Protein AF-A0A0C5VFA4-F1 (afdb_monomer_lite)

Organism: NCBI:txid1445510

Foldseek 3Di:
DDDDYDDDDDDDDDDDDDDDDPPDPPPPPDPPLPQDPQPFQDFPQFDPSALVQLLVLLVVLVVLLVQDDLLVVVCPPPGPNLLQDWDKAWLCCLLPVPPPDAPPKDWDDPVPDDPPPPPPPPPVPDDDDAQAEEEEEFADLSLLCLLASSQERFEKEWDWDQDPNAIMTIIGGDRDIFTFGNSLSCSRNPSRHPHSHDHALLSNQVNHDLVSVNSHDDGPDWFGLNLLLVSLLCQQRVRYHYYYYHDHLDDDDDLSCLQVLDPVRLVSVLRNLLVRLLCVCVSVVHAEYFRLAFDFLVNSVCCNCVRNVDPDDDPVSSLSVLVSVVSNQLSNLVRHAYQHEFHDDDPPPCPQDPVRDRCLVRTHSDQDDHLRYAYEAEDEQQVVPPPQQDDADPLGFFPVVNPPSSDDPVVQPDFHSGAAYEYQQHYPPDPDDASFVSHPFRAISSSNHTDDCNVRVSSNGSSVVQQLLVLQCVVVVHRSSVSVNVSSVVAPDNRGHYYDYCLCVVSGNCCVRHVVVSPCSRVDGD

pLDDT: mean 71.36, std 21.06, range [24.58, 97.19]

Structure (mmCIF, N/CA/C/O backbone):
data_AF-A0A0C5VFA4-F1
#
_entry.id   AF-A0A0C5VFA4-F1
#
loop_
_atom_site.group_PDB
_atom_site.id
_atom_site.type_symbol
_atom_site.label_atom_id
_atom_site.label_alt_id
_atom_site.label_comp_id
_atom_site.label_asym_id
_atom_site.label_entity_id
_atom_site.label_seq_id
_atom_site.pdbx_PDB_ins_code
_atom_site.Cartn_x
_atom_site.Cartn_y
_atom_site.Cartn_z
_atom_site.occupancy
_atom_site.B_iso_or_equiv
_atom_site.auth_seq_id
_atom_site.auth_comp_id
_atom_site.auth_asym_id
_atom_site.auth_atom_id
_atom_site.pdbx_PDB_model_num
ATOM 1 N N . MET A 1 1 ? -51.592 53.051 4.042 1.00 34.09 1 MET A N 1
ATOM 2 C CA . MET A 1 1 ? -52.755 53.756 4.637 1.00 34.09 1 MET A CA 1
ATOM 3 C C . MET A 1 1 ? -53.987 52.899 4.369 1.00 34.09 1 MET A C 1
ATOM 5 O O . MET A 1 1 ? -54.153 52.527 3.220 1.00 34.09 1 MET A O 1
ATOM 9 N N . LYS A 1 2 ? -54.807 52.598 5.393 1.00 37.09 2 LYS A N 1
ATOM 10 C CA . LYS A 1 2 ? -55.855 51.541 5.417 1.00 37.09 2 LYS A CA 1
ATOM 11 C C . LYS A 1 2 ? -55.259 50.108 5.298 1.00 37.09 2 LYS A C 1
ATOM 13 O O . LYS A 1 2 ? -54.318 49.927 4.542 1.00 37.09 2 LYS A O 1
ATOM 18 N N . ARG A 1 3 ? -55.567 49.114 6.153 1.00 35.19 3 ARG A N 1
ATOM 19 C CA . ARG A 1 3 ? -56.847 48.651 6.757 1.00 35.19 3 ARG A CA 1
ATOM 20 C C . ARG A 1 3 ? -57.744 47.991 5.678 1.00 35.19 3 ARG A C 1
ATOM 22 O O . ARG A 1 3 ? -57.817 48.537 4.589 1.00 35.19 3 ARG A O 1
ATOM 29 N N . LEU A 1 4 ? -58.462 46.886 5.914 1.00 34.28 4 LEU A N 1
ATOM 30 C CA . LEU A 1 4 ? -59.018 46.391 7.182 1.00 34.28 4 LEU A CA 1
ATOM 31 C C . LEU A 1 4 ? -59.592 44.946 7.035 1.00 34.28 4 LEU A C 1
ATOM 33 O O . LEU A 1 4 ? -60.154 44.675 5.984 1.00 34.28 4 LEU A O 1
ATOM 37 N N . PHE A 1 5 ? -59.640 44.165 8.136 1.00 35.69 5 PHE A N 1
ATOM 38 C CA . PHE A 1 5 ? -60.761 43.253 8.518 1.00 35.69 5 PHE A CA 1
ATOM 39 C C . PHE A 1 5 ? -61.046 41.964 7.700 1.00 35.69 5 PHE A C 1
ATOM 41 O O . PHE A 1 5 ? -60.718 41.888 6.528 1.00 35.69 5 PHE A O 1
ATOM 48 N N . LEU A 1 6 ? -61.690 40.915 8.248 1.00 32.91 6 LEU A N 1
ATOM 49 C CA . LEU A 1 6 ? -62.105 40.546 9.629 1.00 32.91 6 LEU A CA 1
ATOM 50 C C . LEU A 1 6 ? -62.425 39.032 9.644 1.00 32.91 6 LEU A C 1
ATOM 52 O O . LEU A 1 6 ? -62.709 38.472 8.592 1.00 32.91 6 LEU A O 1
ATOM 56 N N . GLY A 1 7 ? -62.566 38.424 10.828 1.00 29.75 7 GLY A N 1
ATOM 57 C CA . GLY A 1 7 ? -63.695 37.496 11.027 1.00 29.75 7 GLY A CA 1
ATOM 58 C C . GLY A 1 7 ? -63.352 36.040 11.317 1.00 29.75 7 GLY A C 1
ATOM 59 O O . GLY A 1 7 ? -63.624 35.162 10.508 1.00 29.75 7 GLY A O 1
ATOM 60 N N . LEU A 1 8 ? -62.853 35.779 12.524 1.00 31.62 8 LEU A N 1
ATOM 61 C CA . LEU A 1 8 ? -62.872 34.444 13.118 1.00 31.62 8 LEU A CA 1
ATOM 62 C C . LEU A 1 8 ? -64.326 34.055 13.471 1.00 31.62 8 LEU A C 1
ATOM 64 O O . LEU A 1 8 ? -64.981 34.800 14.199 1.00 31.62 8 LEU A O 1
ATOM 68 N N . ALA A 1 9 ? -64.812 32.895 13.018 1.00 31.94 9 ALA A N 1
ATOM 69 C CA . ALA A 1 9 ? -66.045 32.273 13.522 1.00 31.94 9 ALA A CA 1
ATOM 70 C C . ALA A 1 9 ? -66.020 30.742 13.340 1.00 31.94 9 ALA A C 1
ATOM 72 O O . ALA A 1 9 ? -66.364 30.194 12.298 1.00 31.94 9 ALA A O 1
ATOM 73 N N . ILE A 1 10 ? -65.589 30.078 14.410 1.00 35.34 10 ILE A N 1
ATOM 74 C CA . ILE A 1 10 ? -65.643 28.633 14.691 1.00 35.34 10 ILE A CA 1
ATOM 75 C C . ILE A 1 10 ? -67.143 28.201 14.695 1.00 35.34 10 ILE A C 1
ATOM 77 O O . ILE A 1 10 ? -67.993 28.997 15.089 1.00 35.34 10 ILE A O 1
ATOM 81 N N . THR A 1 11 ? -67.598 27.012 14.256 1.00 36.38 11 THR A N 1
ATOM 82 C CA . THR A 1 11 ? -67.457 25.707 14.948 1.00 36.38 11 THR A CA 1
ATOM 83 C C . THR A 1 11 ? -68.052 24.525 14.134 1.00 36.38 11 THR A C 1
ATOM 85 O O . THR A 1 11 ? -69.120 24.678 13.558 1.00 36.38 11 THR A O 1
ATOM 88 N N . LEU A 1 12 ? -67.417 23.340 14.223 1.00 29.50 12 LEU A N 1
ATOM 89 C CA . LEU A 1 12 ? -67.977 21.960 14.207 1.00 29.50 12 LEU A CA 1
ATOM 90 C C . LEU A 1 12 ? -68.977 21.496 13.113 1.00 29.50 12 LEU A C 1
ATOM 92 O O . LEU A 1 12 ? -70.156 21.830 13.159 1.00 29.50 12 LEU A O 1
ATOM 96 N N . LEU A 1 13 ? -68.589 20.453 12.358 1.00 28.17 13 LEU A N 1
ATOM 97 C CA . LEU A 1 13 ? -68.925 19.059 12.727 1.00 28.17 13 LEU A CA 1
ATOM 98 C C . LEU A 1 13 ? -68.046 18.013 12.001 1.00 28.17 13 LEU A C 1
ATOM 100 O O . LEU A 1 13 ? -67.492 18.274 10.940 1.00 28.17 13 LEU A O 1
ATOM 104 N N . LEU A 1 14 ? -67.891 16.845 12.633 1.00 29.98 14 LEU A N 1
ATOM 105 C CA . LEU A 1 14 ? -66.977 15.752 12.262 1.00 29.98 14 LEU A CA 1
ATOM 106 C C . LEU A 1 14 ? -67.539 14.840 11.155 1.00 29.98 14 LEU A C 1
ATOM 108 O O . LEU A 1 14 ? -68.725 14.520 11.222 1.00 29.98 14 LEU A O 1
ATOM 112 N N . HIS A 1 15 ? -66.679 14.307 10.274 1.00 30.98 15 HIS A N 1
ATOM 113 C CA . HIS A 1 15 ? -66.372 12.861 10.106 1.00 30.98 15 HIS A CA 1
ATOM 114 C C . HIS A 1 15 ? -65.589 12.593 8.805 1.00 30.98 15 HIS A C 1
ATOM 116 O O . HIS A 1 15 ? -65.882 13.200 7.781 1.00 30.98 15 HIS A O 1
ATOM 122 N N . GLY A 1 16 ? -64.672 11.617 8.839 1.00 28.59 16 GLY A N 1
ATOM 123 C CA . GLY A 1 16 ? -64.031 11.048 7.644 1.00 28.59 16 GLY A CA 1
ATOM 124 C C . GLY A 1 16 ? -62.512 11.187 7.640 1.00 28.59 16 GLY A C 1
ATOM 125 O O . GLY A 1 16 ? -61.982 12.138 7.078 1.00 28.59 16 GLY A O 1
ATOM 126 N N . CYS A 1 17 ? -61.817 10.229 8.255 1.00 32.09 17 CYS A N 1
ATOM 127 C CA . CYS A 1 17 ? -60.402 10.015 7.971 1.00 32.09 17 CYS A CA 1
ATOM 128 C C . CYS A 1 17 ? -60.275 9.387 6.581 1.00 32.09 17 CYS A C 1
ATOM 130 O O . CYS A 1 17 ? -60.956 8.396 6.325 1.00 32.09 17 CYS A O 1
ATOM 132 N N . ASP A 1 18 ? -59.344 9.871 5.764 1.00 29.36 18 ASP A N 1
ATOM 133 C CA . ASP A 1 18 ? -58.536 8.959 4.959 1.00 29.36 18 ASP A CA 1
ATOM 134 C C . ASP A 1 18 ? -57.129 9.539 4.782 1.00 29.36 18 ASP A C 1
ATOM 136 O O . ASP A 1 18 ? -56.968 10.733 4.522 1.00 29.36 18 ASP A O 1
ATOM 140 N N . ASN A 1 19 ? -56.116 8.702 5.001 1.00 38.19 19 ASN A N 1
ATOM 141 C CA . ASN A 1 19 ? -54.709 9.080 4.898 1.00 38.19 19 ASN A CA 1
ATOM 142 C C . ASN A 1 19 ? -54.173 8.567 3.561 1.00 38.19 19 ASN A C 1
ATOM 144 O O . ASN A 1 19 ? -53.884 7.380 3.433 1.00 38.19 19 ASN A O 1
ATOM 148 N N . SER A 1 20 ? -53.954 9.469 2.610 1.00 34.69 20 SER A N 1
ATOM 149 C CA . SER A 1 20 ? -53.055 9.226 1.482 1.00 34.69 20 SER A CA 1
ATOM 150 C C . SER A 1 20 ? -51.967 10.295 1.494 1.00 34.69 20 SER A C 1
ATOM 152 O O . SER A 1 20 ? -52.167 11.403 0.991 1.00 34.69 20 SER A O 1
ATOM 154 N N . SER A 1 21 ? -50.835 9.977 2.123 1.00 35.94 21 SER A N 1
ATOM 155 C CA . SER A 1 21 ? -49.587 10.697 1.896 1.00 35.94 21 SER A CA 1
ATOM 156 C C . SER A 1 21 ? -49.167 10.448 0.453 1.00 35.94 21 SER A C 1
ATOM 158 O O . SER A 1 21 ? -48.831 9.327 0.079 1.00 35.94 21 SER A O 1
ATOM 160 N N . ASP A 1 22 ? -49.255 11.496 -0.359 1.00 33.38 22 ASP A N 1
ATOM 161 C CA . ASP A 1 22 ? -48.737 11.519 -1.722 1.00 33.38 22 ASP A CA 1
ATOM 162 C C . ASP A 1 22 ? -47.208 11.663 -1.606 1.00 33.38 22 ASP A C 1
ATOM 164 O O . ASP A 1 22 ? -46.661 12.768 -1.658 1.00 33.38 22 ASP A O 1
ATOM 168 N N . ASP A 1 23 ? -46.532 10.546 -1.312 1.00 35.44 23 ASP A N 1
ATOM 169 C CA . ASP A 1 23 ? -45.071 10.459 -1.314 1.00 35.44 23 ASP A CA 1
ATOM 170 C C . ASP A 1 23 ? -44.600 10.631 -2.759 1.00 35.44 23 ASP A C 1
ATOM 172 O O . ASP A 1 23 ? -44.531 9.689 -3.547 1.00 35.44 23 ASP A O 1
ATOM 176 N N . GLY A 1 24 ? -44.325 11.882 -3.127 1.00 31.70 24 GLY A N 1
ATOM 177 C CA . GLY A 1 24 ? -43.708 12.199 -4.402 1.00 31.70 24 GLY A CA 1
ATOM 178 C C . GLY A 1 24 ? -42.311 11.597 -4.441 1.00 31.70 24 GLY A C 1
ATOM 179 O O . GLY A 1 24 ? -41.418 12.119 -3.775 1.00 31.70 24 GLY A O 1
ATOM 180 N N . ASP A 1 25 ? -42.144 10.531 -5.230 1.00 30.84 25 ASP A N 1
ATOM 181 C CA . ASP A 1 25 ? -40.862 9.876 -5.494 1.00 30.84 25 ASP A CA 1
ATOM 182 C C . ASP A 1 25 ? -39.784 10.924 -5.797 1.00 30.84 25 ASP A C 1
ATOM 184 O O . ASP A 1 25 ? -39.708 11.495 -6.894 1.00 30.84 25 ASP A O 1
ATOM 188 N N . VAL A 1 26 ? -38.916 11.171 -4.814 1.00 32.62 26 VAL A N 1
ATOM 189 C CA . VAL A 1 26 ? -37.681 11.913 -5.035 1.00 32.62 26 VAL A CA 1
ATOM 190 C C . VAL A 1 26 ? -36.797 10.991 -5.855 1.00 32.62 26 VAL A C 1
ATOM 192 O O . VAL A 1 26 ? -36.124 10.114 -5.319 1.00 32.62 26 VAL A O 1
ATOM 195 N N . VAL A 1 27 ? -36.815 11.185 -7.174 1.00 28.56 27 VAL A N 1
ATOM 196 C CA . VAL A 1 27 ? -35.882 10.530 -8.090 1.00 28.56 27 VAL A CA 1
ATOM 197 C C . VAL A 1 27 ? -34.482 11.032 -7.751 1.00 28.56 27 VAL A C 1
ATOM 199 O O . VAL A 1 27 ? -34.014 12.042 -8.280 1.00 28.56 27 VAL A O 1
ATOM 202 N N . VAL A 1 28 ? -33.821 10.329 -6.832 1.00 30.23 28 VAL A N 1
ATOM 203 C CA . VAL A 1 28 ? -32.393 10.468 -6.569 1.00 30.23 28 VAL A CA 1
ATOM 204 C C . VAL A 1 28 ? -31.689 9.966 -7.819 1.00 30.23 28 VAL A C 1
ATOM 206 O O . VAL A 1 28 ? -31.475 8.771 -7.999 1.00 30.23 28 VAL A O 1
ATOM 209 N N . ILE A 1 29 ? -31.383 10.896 -8.722 1.00 24.58 29 ILE A N 1
ATOM 210 C CA . ILE A 1 29 ? -30.488 10.632 -9.842 1.00 24.58 29 ILE A CA 1
ATOM 211 C C . ILE A 1 29 ? -29.135 10.293 -9.200 1.00 24.58 29 ILE A C 1
ATOM 213 O O . ILE A 1 29 ? -28.586 11.164 -8.513 1.00 24.58 29 ILE A O 1
ATOM 217 N N . PRO A 1 30 ? -28.610 9.060 -9.347 1.00 31.50 30 PRO A N 1
ATOM 218 C CA . PRO A 1 30 ? -27.276 8.758 -8.852 1.00 31.50 30 PRO A CA 1
ATOM 219 C C . PRO A 1 30 ? -26.282 9.716 -9.523 1.00 31.50 30 PRO A C 1
ATOM 221 O O . PRO A 1 30 ? -26.516 10.125 -10.668 1.00 31.50 30 PRO A O 1
ATOM 224 N N . PRO A 1 31 ? -25.194 10.118 -8.840 1.00 33.38 31 PRO A N 1
ATOM 225 C CA . PRO A 1 31 ? -24.144 10.881 -9.503 1.00 33.38 31 PRO A CA 1
ATOM 226 C C . PRO A 1 31 ? -23.703 10.133 -10.772 1.00 33.38 31 PRO A C 1
ATOM 228 O O . PRO A 1 31 ? -23.747 8.899 -10.779 1.00 33.38 31 PRO A O 1
ATOM 231 N N . PRO A 1 32 ? -23.324 10.847 -11.850 1.00 31.94 32 PRO A N 1
ATOM 232 C CA . PRO A 1 32 ? -22.794 10.193 -13.037 1.00 31.94 32 PRO A CA 1
ATOM 233 C C . PRO A 1 32 ? -21.654 9.260 -12.631 1.00 31.94 32 PRO A C 1
ATOM 235 O O . PRO A 1 32 ? -20.867 9.577 -11.736 1.00 31.94 32 PRO A O 1
ATOM 238 N N . ASP A 1 33 ? -21.617 8.096 -13.272 1.00 37.31 33 ASP A N 1
ATOM 239 C CA . ASP A 1 33 ? -20.619 7.066 -13.016 1.00 37.31 33 ASP A CA 1
ATOM 240 C C . ASP A 1 33 ? -19.283 7.530 -13.623 1.00 37.31 33 ASP A C 1
ATOM 242 O O . ASP A 1 33 ? -18.914 7.179 -14.743 1.00 37.31 33 ASP A O 1
ATOM 246 N N . ASP A 1 34 ? -18.612 8.438 -12.906 1.00 39.94 34 ASP A N 1
ATOM 247 C CA . ASP A 1 34 ? -17.371 9.113 -13.311 1.00 39.94 34 ASP A CA 1
ATOM 248 C C . ASP A 1 34 ? -16.167 8.145 -13.363 1.00 39.94 34 ASP A C 1
ATOM 250 O O . ASP A 1 34 ? -15.067 8.544 -13.748 1.00 39.94 34 ASP A O 1
ATOM 254 N N . ASN A 1 35 ? -16.357 6.876 -12.982 1.00 42.44 35 ASN A N 1
ATOM 255 C CA . ASN A 1 35 ? -15.352 5.823 -13.052 1.00 42.44 35 ASN A CA 1
ATOM 256 C C . ASN A 1 35 ? -15.432 5.105 -14.416 1.00 42.44 35 ASN A C 1
ATOM 258 O O . ASN A 1 35 ? -16.288 4.234 -14.597 1.00 42.44 35 ASN A O 1
ATOM 262 N N . PRO A 1 36 ? -14.535 5.392 -15.386 1.00 40.62 36 PRO A N 1
ATOM 263 C CA . PRO A 1 36 ? -14.429 4.560 -16.576 1.00 40.62 36 PRO A CA 1
ATOM 264 C C . PRO A 1 36 ? -14.090 3.133 -16.142 1.00 40.62 36 PRO A C 1
ATOM 266 O O . PRO A 1 36 ? -13.085 2.896 -15.471 1.00 40.62 36 PRO A O 1
ATOM 269 N N . THR A 1 37 ? -14.932 2.178 -16.531 1.00 38.16 37 THR A N 1
ATOM 270 C CA . THR A 1 37 ? -14.713 0.756 -16.259 1.00 38.16 37 THR A CA 1
ATOM 271 C C . THR A 1 37 ? -13.456 0.319 -17.002 1.00 38.16 37 THR A C 1
ATOM 273 O O . THR A 1 37 ? -13.479 0.093 -18.215 1.00 38.16 37 THR A O 1
ATOM 276 N N . LYS A 1 38 ? -12.330 0.243 -16.282 1.00 47.94 38 LYS A N 1
ATOM 277 C CA . LYS A 1 38 ? -11.095 -0.316 -16.828 1.00 47.94 38 LYS A CA 1
ATOM 278 C C . LYS A 1 38 ? -11.351 -1.782 -17.206 1.00 47.94 38 LYS A C 1
ATOM 280 O O . LYS A 1 38 ? -12.107 -2.463 -16.507 1.00 47.94 38 LYS A O 1
ATO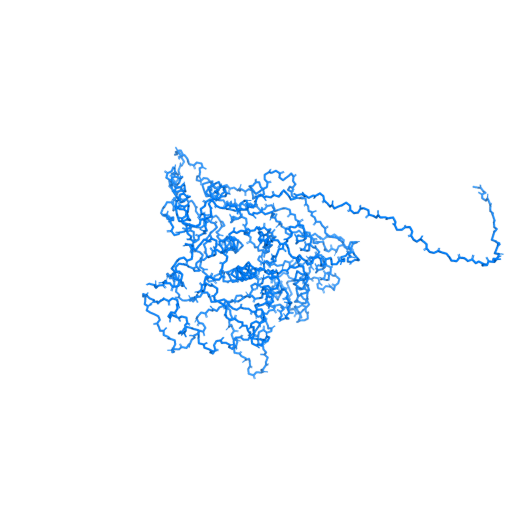M 285 N N . PRO A 1 39 ? -10.773 -2.281 -18.312 1.00 43.78 39 PRO A N 1
ATOM 286 C CA . PRO A 1 39 ? -10.825 -3.706 -18.605 1.00 43.78 39 PRO A CA 1
ATOM 287 C C . PRO A 1 39 ? -10.173 -4.482 -17.456 1.00 43.78 39 PRO A C 1
ATOM 289 O O . PRO A 1 39 ? -9.209 -4.005 -16.856 1.00 43.78 39 PRO A O 1
ATOM 292 N N . ALA A 1 40 ? -10.690 -5.676 -17.161 1.00 54.81 40 ALA A N 1
ATOM 293 C CA . ALA A 1 40 ? -10.071 -6.558 -16.180 1.00 54.81 40 ALA A CA 1
ATOM 294 C C . ALA A 1 40 ? -8.600 -6.809 -16.556 1.00 54.81 40 ALA A C 1
ATOM 296 O O . ALA A 1 40 ? -8.292 -7.055 -17.723 1.00 54.81 40 ALA A O 1
ATOM 297 N N . LEU A 1 41 ? -7.711 -6.725 -15.563 1.00 67.38 41 LEU A N 1
ATOM 298 C CA . LEU A 1 41 ? -6.277 -6.978 -15.714 1.00 67.38 41 LEU A CA 1
ATOM 299 C C . LEU A 1 41 ? -6.045 -8.427 -16.176 1.00 67.38 41 LEU A C 1
ATOM 301 O O . LEU A 1 41 ? -6.118 -9.352 -15.370 1.00 67.38 41 LEU A O 1
ATOM 305 N N . ASP A 1 42 ? -5.763 -8.607 -17.465 1.00 80.00 42 ASP A N 1
ATOM 306 C CA . ASP A 1 42 ? -5.362 -9.882 -18.065 1.00 80.00 42 ASP A CA 1
ATOM 307 C C . ASP A 1 42 ? -3.880 -9.799 -18.447 1.00 80.00 42 ASP A C 1
ATOM 309 O O . ASP A 1 42 ? -3.489 -9.001 -19.302 1.00 80.00 42 ASP A O 1
ATOM 313 N N . TYR A 1 43 ? -3.046 -10.577 -17.759 1.00 88.19 43 TYR A N 1
ATOM 314 C CA . TYR A 1 43 ? -1.595 -10.517 -17.902 1.00 88.19 43 TYR A CA 1
ATOM 315 C C . TYR A 1 43 ? -1.097 -11.472 -18.997 1.00 88.19 43 TYR A C 1
ATOM 317 O O . TYR A 1 43 ? -1.390 -12.670 -18.996 1.00 88.19 43 TYR A O 1
ATOM 325 N N . SER A 1 44 ? -0.261 -10.970 -19.908 1.00 90.56 44 SER A N 1
ATOM 326 C CA . SER A 1 44 ? 0.217 -11.710 -21.088 1.00 90.56 44 SER A CA 1
ATOM 327 C C . SER A 1 44 ? 1.112 -12.919 -20.763 1.00 90.56 44 SER A C 1
ATOM 329 O O . SER A 1 44 ? 1.251 -13.840 -21.582 1.00 90.56 44 SER A O 1
ATOM 331 N N . ASN A 1 45 ? 1.695 -12.938 -19.560 1.00 89.81 45 ASN A N 1
ATOM 332 C CA . ASN A 1 45 ? 2.674 -13.909 -19.073 1.00 89.81 45 ASN A CA 1
ATOM 333 C C . ASN A 1 45 ? 2.137 -14.836 -17.959 1.00 89.81 45 ASN A C 1
ATOM 335 O O . ASN A 1 45 ? 2.843 -15.135 -17.004 1.00 89.81 45 ASN A O 1
ATOM 339 N N . THR A 1 46 ? 0.902 -15.321 -18.065 1.00 84.81 46 THR A N 1
ATOM 340 C CA . THR A 1 46 ? 0.361 -16.349 -17.151 1.00 84.81 46 THR A CA 1
ATOM 341 C C . THR A 1 46 ? 0.927 -17.758 -17.417 1.00 84.81 46 THR A C 1
ATOM 343 O O . THR A 1 46 ? 1.317 -18.090 -18.544 1.00 84.81 46 THR A O 1
ATOM 346 N N . GLY A 1 47 ? 0.968 -18.601 -16.374 1.00 80.31 47 GLY A N 1
ATOM 347 C CA . GLY A 1 47 ? 1.514 -19.971 -16.424 1.00 80.31 47 GLY A CA 1
ATOM 348 C C . GLY A 1 47 ? 2.984 -20.020 -16.864 1.00 80.31 47 GLY A C 1
ATOM 349 O O . GLY A 1 47 ? 3.738 -19.096 -16.577 1.00 80.31 47 GLY A O 1
ATOM 350 N N . ASP A 1 48 ? 3.363 -21.038 -17.647 1.00 82.00 48 ASP A N 1
ATOM 351 C CA . ASP A 1 48 ? 4.719 -21.281 -18.190 1.00 82.00 48 ASP A CA 1
ATOM 352 C C . ASP A 1 48 ? 5.367 -20.076 -18.921 1.00 82.00 48 ASP A C 1
ATOM 354 O O . ASP A 1 48 ? 6.554 -20.089 -19.258 1.00 82.00 48 ASP A O 1
ATOM 358 N N . LYS A 1 49 ? 4.589 -19.033 -19.243 1.00 86.94 49 LYS A N 1
ATOM 359 C CA . LYS A 1 49 ? 5.082 -17.792 -19.859 1.00 86.94 49 LYS A CA 1
ATOM 360 C C . LYS A 1 49 ? 5.633 -16.787 -18.852 1.00 86.94 49 LYS A C 1
ATOM 362 O O . LYS A 1 49 ? 6.245 -15.814 -19.291 1.00 86.94 49 LYS A O 1
ATOM 367 N N . TYR A 1 50 ? 5.432 -16.992 -17.553 1.00 87.69 50 TYR A N 1
ATOM 368 C CA . TYR A 1 50 ? 5.734 -16.020 -16.505 1.00 87.69 50 TYR A CA 1
ATOM 369 C C . TYR A 1 50 ? 7.181 -15.533 -16.526 1.00 87.69 50 TYR A C 1
ATOM 371 O O . TYR A 1 50 ? 7.430 -14.362 -16.837 1.00 87.69 50 TYR A O 1
ATOM 379 N N . LEU A 1 51 ? 8.134 -16.440 -16.289 1.00 86.62 51 LEU A N 1
ATOM 380 C CA . LEU A 1 51 ? 9.563 -16.124 -16.297 1.00 86.62 51 LEU A CA 1
ATOM 381 C C . LEU A 1 51 ? 10.055 -15.595 -17.662 1.00 86.62 51 LEU A C 1
ATOM 383 O O . LEU A 1 51 ? 10.795 -14.607 -17.673 1.00 86.62 51 LEU A O 1
ATOM 387 N N . PRO A 1 52 ? 9.649 -16.160 -18.823 1.00 91.12 52 PRO A N 1
ATOM 388 C CA . PRO A 1 52 ? 9.898 -15.540 -20.126 1.00 91.12 52 PRO A CA 1
ATOM 389 C C . PRO A 1 52 ? 9.393 -14.093 -20.249 1.00 91.12 52 PRO A C 1
ATOM 391 O O . PRO A 1 52 ? 10.109 -13.254 -20.794 1.00 91.12 52 PRO A O 1
ATOM 394 N N . GLY A 1 53 ? 8.198 -13.787 -19.737 1.00 92.44 53 GLY A N 1
ATOM 395 C CA . GLY A 1 53 ? 7.604 -12.448 -19.769 1.00 92.44 53 GLY A CA 1
ATOM 396 C C . GLY A 1 53 ? 8.366 -11.442 -18.909 1.00 92.44 53 GLY A C 1
ATOM 397 O O . GLY A 1 53 ? 8.737 -10.377 -19.403 1.00 92.44 53 GLY A O 1
ATOM 398 N N . VAL A 1 54 ? 8.703 -11.813 -17.668 1.00 90.31 54 VAL A N 1
ATOM 399 C CA . VAL A 1 54 ? 9.566 -11.003 -16.787 1.00 90.31 54 VAL A CA 1
ATOM 400 C C . VAL A 1 54 ? 10.893 -10.692 -17.482 1.00 90.31 54 VAL A C 1
ATOM 402 O O . VAL A 1 54 ? 11.288 -9.530 -17.580 1.00 90.31 54 VAL A O 1
ATOM 405 N N . ARG A 1 55 ? 11.556 -11.714 -18.041 1.00 92.75 55 ARG A N 1
ATOM 406 C CA . ARG A 1 55 ? 12.833 -11.557 -18.757 1.00 92.75 55 ARG A CA 1
ATOM 407 C C . ARG A 1 55 ? 12.724 -10.669 -19.994 1.00 92.75 55 ARG A C 1
ATOM 409 O O . ARG A 1 55 ? 13.665 -9.937 -20.286 1.00 92.75 55 ARG A O 1
ATOM 416 N N . ALA A 1 56 ? 11.596 -10.692 -20.703 1.00 96.44 56 ALA A N 1
ATOM 417 C CA . ALA A 1 56 ? 11.362 -9.823 -21.854 1.00 96.44 56 ALA A CA 1
ATOM 418 C C . ALA A 1 56 ? 11.215 -8.341 -21.460 1.00 96.44 56 ALA A C 1
ATOM 420 O O . ALA A 1 56 ? 11.664 -7.466 -22.202 1.00 96.44 56 ALA A O 1
ATOM 421 N N . VAL A 1 57 ? 10.629 -8.038 -20.297 1.00 95.81 57 VAL A N 1
ATOM 422 C CA . VAL A 1 57 ? 10.556 -6.663 -19.764 1.00 95.81 57 VAL A CA 1
ATOM 423 C C . VAL A 1 57 ? 11.913 -6.217 -19.210 1.00 95.81 57 VAL A C 1
ATOM 425 O O . VAL A 1 57 ? 12.370 -5.115 -19.506 1.00 95.81 57 VAL A O 1
ATOM 428 N N . VAL A 1 58 ? 12.617 -7.097 -18.497 1.00 93.38 58 VAL A N 1
ATOM 429 C CA . VAL A 1 58 ? 13.997 -6.873 -18.026 1.00 93.38 58 VAL A CA 1
ATOM 430 C C . VAL A 1 58 ? 14.950 -6.572 -19.185 1.00 93.38 58 VAL A C 1
ATOM 432 O O . VAL A 1 58 ? 15.735 -5.631 -19.097 1.00 93.38 58 VAL A O 1
ATOM 435 N N . ALA A 1 59 ? 14.844 -7.304 -20.298 1.00 96.00 59 ALA A N 1
ATOM 436 C CA . ALA A 1 59 ? 15.619 -7.036 -21.507 1.00 96.00 59 ALA A CA 1
ATOM 437 C C . ALA A 1 59 ? 15.338 -5.635 -22.079 1.00 96.00 59 ALA A C 1
ATOM 439 O O . ALA A 1 59 ? 16.283 -4.920 -22.387 1.00 96.00 59 ALA A O 1
ATOM 440 N N . GLN A 1 60 ? 14.076 -5.191 -22.128 1.00 96.62 60 GLN A N 1
ATOM 441 C CA . GLN A 1 60 ? 13.731 -3.829 -22.572 1.00 96.62 60 GLN A CA 1
ATOM 442 C C . GLN A 1 60 ? 14.336 -2.744 -21.668 1.00 96.62 60 GLN A C 1
ATOM 444 O O . GLN A 1 60 ? 14.832 -1.735 -22.167 1.00 96.62 60 GLN A O 1
ATOM 449 N N . ILE A 1 61 ? 14.342 -2.955 -20.346 1.00 94.88 61 ILE A N 1
ATOM 450 C CA . ILE A 1 61 ? 15.004 -2.049 -19.394 1.00 94.88 61 ILE A CA 1
ATOM 451 C C . ILE A 1 61 ? 16.520 -2.035 -19.636 1.00 94.88 61 ILE A C 1
ATOM 453 O O . ILE A 1 61 ? 17.135 -0.971 -19.662 1.00 94.88 61 ILE A O 1
ATOM 457 N N . HIS A 1 62 ? 17.132 -3.201 -19.839 1.00 94.81 62 HIS A N 1
ATOM 458 C CA . HIS A 1 62 ? 18.562 -3.337 -20.110 1.00 94.81 62 HIS A CA 1
ATOM 459 C C . HIS A 1 62 ? 18.989 -2.684 -21.430 1.00 94.81 62 HIS A C 1
ATOM 461 O O . HIS A 1 62 ? 19.987 -1.962 -21.430 1.00 94.81 62 HIS A O 1
ATOM 467 N N . ASP A 1 63 ? 18.228 -2.887 -22.507 1.00 95.75 63 ASP A N 1
ATOM 468 C CA . ASP A 1 63 ? 18.445 -2.259 -23.813 1.00 95.75 63 ASP A CA 1
ATOM 469 C C . ASP A 1 63 ? 18.317 -0.732 -23.705 1.00 95.75 63 ASP A C 1
ATOM 471 O O . ASP A 1 63 ? 19.164 -0.000 -24.216 1.00 95.75 63 ASP A O 1
ATOM 475 N N . PHE A 1 64 ? 17.311 -0.235 -22.974 1.00 95.38 64 PHE A N 1
ATOM 476 C CA . PHE A 1 64 ? 17.147 1.194 -22.705 1.00 95.38 64 PHE A CA 1
ATOM 477 C C . PHE A 1 64 ? 18.349 1.778 -21.941 1.00 95.38 64 PHE A C 1
ATOM 479 O O . PHE A 1 64 ? 18.927 2.770 -22.384 1.00 95.38 64 PHE A O 1
ATOM 486 N N . LEU A 1 65 ? 18.790 1.137 -20.852 1.00 92.88 65 LEU A N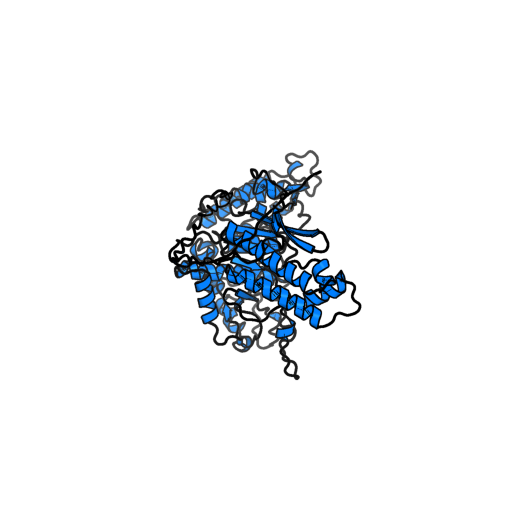 1
ATOM 487 C CA . LEU A 1 65 ? 19.951 1.560 -20.049 1.00 92.88 65 LEU A CA 1
ATOM 488 C C . LEU A 1 65 ? 21.290 1.508 -20.809 1.00 92.88 65 LEU A C 1
ATOM 490 O O . LEU A 1 65 ? 22.242 2.200 -20.429 1.00 92.88 65 LEU A O 1
ATOM 494 N N . ASP A 1 66 ? 21.393 0.702 -21.866 1.00 93.19 66 ASP A N 1
ATOM 495 C CA . ASP A 1 66 ? 22.569 0.668 -22.743 1.00 93.19 66 ASP A CA 1
ATOM 496 C C . ASP A 1 66 ? 22.615 1.846 -23.728 1.00 93.19 66 ASP A C 1
ATOM 498 O O . ASP A 1 66 ? 23.698 2.185 -24.205 1.00 93.19 66 ASP A O 1
ATOM 502 N N . THR A 1 67 ? 21.492 2.536 -23.969 1.00 93.06 67 THR A N 1
ATOM 503 C CA . THR A 1 67 ? 21.472 3.794 -24.744 1.00 93.06 67 THR A CA 1
ATOM 504 C C . THR A 1 67 ? 21.917 5.022 -23.945 1.00 93.06 67 THR A C 1
ATOM 506 O O . THR A 1 67 ? 22.114 6.089 -24.529 1.00 93.06 67 THR A O 1
ATOM 509 N N . LEU A 1 68 ? 22.061 4.899 -22.621 1.00 91.25 68 LEU A N 1
ATOM 510 C CA . LEU A 1 68 ? 22.338 6.025 -21.730 1.00 91.25 68 LEU A CA 1
ATOM 511 C C . LEU A 1 68 ? 23.845 6.234 -21.505 1.00 91.25 68 LEU A C 1
ATOM 513 O O . LEU A 1 68 ? 24.578 5.250 -21.326 1.00 91.25 68 LEU A O 1
ATOM 517 N N . PRO A 1 69 ? 24.312 7.497 -21.430 1.00 91.00 69 PRO A N 1
ATOM 518 C CA . PRO A 1 69 ? 25.631 7.802 -20.887 1.00 91.00 69 PRO A CA 1
ATOM 519 C C . PRO A 1 69 ? 25.673 7.482 -19.382 1.00 91.00 69 PRO A C 1
ATOM 521 O O . PRO A 1 69 ? 24.640 7.266 -18.746 1.00 91.00 69 PRO A O 1
ATOM 524 N N . ASP A 1 70 ? 26.868 7.470 -18.788 1.00 90.00 70 ASP A N 1
ATOM 525 C CA . ASP A 1 70 ? 26.971 7.452 -17.328 1.00 90.00 70 ASP A CA 1
ATOM 526 C C . ASP A 1 70 ? 26.594 8.839 -16.786 1.00 90.00 70 ASP A C 1
ATOM 528 O O . ASP A 1 70 ? 27.297 9.828 -17.015 1.00 90.00 70 ASP A O 1
ATOM 532 N N . CYS A 1 71 ? 25.457 8.931 -16.095 1.00 88.12 71 CYS A N 1
ATOM 533 C CA . CYS A 1 71 ? 24.951 10.201 -15.585 1.00 88.12 71 CYS A CA 1
ATOM 534 C C . CYS A 1 71 ? 25.804 10.755 -14.433 1.00 88.12 71 CYS A C 1
ATOM 536 O O . CYS A 1 71 ? 25.672 11.934 -14.099 1.00 88.12 71 CYS A O 1
ATOM 538 N N . ASN A 1 72 ? 26.687 9.944 -13.840 1.00 84.31 72 ASN A N 1
ATOM 539 C CA . ASN A 1 72 ? 27.604 10.381 -12.788 1.00 84.31 72 ASN A CA 1
ATOM 540 C C . ASN A 1 72 ? 28.811 11.167 -13.347 1.00 84.31 72 ASN A C 1
ATOM 542 O O . ASN A 1 72 ? 29.377 12.000 -12.639 1.00 84.31 72 ASN A O 1
ATOM 546 N N . ASP A 1 73 ? 29.169 10.964 -14.621 1.00 82.50 73 ASP A N 1
ATOM 547 C CA . ASP A 1 73 ? 30.391 11.494 -15.252 1.00 82.50 73 ASP A CA 1
ATOM 548 C C . ASP A 1 73 ? 30.195 12.851 -15.972 1.00 82.50 73 ASP A C 1
ATOM 550 O O . ASP A 1 73 ? 30.985 13.237 -16.836 1.00 82.50 73 ASP A O 1
ATOM 554 N N . ASN A 1 74 ? 29.165 13.620 -15.588 1.00 72.81 74 ASN A N 1
ATOM 555 C CA . ASN A 1 74 ? 28.792 14.917 -16.182 1.00 72.81 74 ASN A CA 1
ATOM 556 C C . ASN A 1 74 ? 28.543 14.827 -17.712 1.00 72.81 74 ASN A C 1
ATOM 558 O O . ASN A 1 74 ? 29.348 15.320 -18.509 1.00 72.81 74 ASN A O 1
ATOM 562 N N . PRO A 1 75 ? 27.410 14.238 -18.146 1.00 75.50 75 PRO A N 1
ATOM 563 C CA . PRO A 1 75 ? 27.155 13.818 -19.533 1.00 75.50 75 PRO A CA 1
ATOM 564 C C . PRO A 1 75 ? 26.895 14.964 -20.536 1.00 75.50 75 PRO A C 1
ATOM 566 O O . PRO A 1 75 ? 26.407 14.728 -21.640 1.00 75.50 75 PRO A O 1
ATOM 569 N N . ALA A 1 76 ? 27.188 16.220 -20.189 1.00 76.00 76 ALA A N 1
ATOM 570 C CA . ALA A 1 76 ? 26.830 17.394 -20.981 1.00 76.00 76 ALA A CA 1
ATOM 571 C C . ALA A 1 76 ? 27.375 17.335 -22.427 1.00 76.00 76 ALA A C 1
ATOM 573 O O . ALA A 1 76 ? 28.580 17.427 -22.667 1.00 76.00 76 ALA A O 1
ATOM 574 N N . GLY A 1 77 ? 26.465 17.236 -23.402 1.00 72.31 77 GLY A N 1
ATOM 575 C CA . GLY A 1 77 ? 26.790 17.142 -24.831 1.00 72.31 77 GLY A CA 1
ATOM 576 C C . GLY A 1 77 ? 26.970 15.717 -25.370 1.00 72.31 77 GLY A C 1
ATOM 577 O O . GLY A 1 77 ? 27.311 15.569 -26.544 1.00 72.31 77 GLY A O 1
ATOM 578 N N . MET A 1 78 ? 26.735 14.684 -24.555 1.00 83.94 78 MET A N 1
ATOM 579 C CA . MET A 1 78 ? 26.602 13.299 -25.019 1.00 83.94 78 MET A CA 1
ATOM 580 C C . MET A 1 78 ? 25.203 13.038 -25.602 1.00 83.94 78 MET A C 1
ATOM 582 O O . MET A 1 78 ? 24.245 13.762 -25.321 1.00 83.94 78 MET A O 1
ATOM 586 N N . GLU A 1 79 ? 25.080 11.991 -26.418 1.00 84.25 79 GLU A N 1
ATOM 587 C CA . GLU A 1 79 ? 23.778 11.472 -26.854 1.00 84.25 79 GLU A CA 1
ATOM 588 C C . GLU A 1 79 ? 22.966 11.007 -25.631 1.00 84.25 79 GLU A C 1
ATOM 590 O O . GLU A 1 79 ? 23.537 10.490 -24.673 1.00 84.25 79 GLU A O 1
ATOM 595 N N . ASN A 1 80 ? 21.648 11.242 -25.638 1.00 86.62 80 ASN A N 1
ATOM 596 C CA . ASN A 1 80 ? 20.718 10.919 -24.544 1.00 86.62 80 ASN A CA 1
ATOM 597 C C . ASN A 1 80 ? 21.048 11.536 -23.166 1.00 86.62 80 ASN A C 1
ATOM 599 O O . ASN A 1 80 ? 20.494 11.113 -22.151 1.00 86.62 80 ASN A O 1
ATOM 603 N N . ALA A 1 81 ? 21.909 12.559 -23.102 1.00 87.06 81 ALA A N 1
ATOM 604 C CA . ALA A 1 81 ? 22.256 13.235 -21.849 1.00 87.06 81 ALA A CA 1
ATOM 605 C C . ALA A 1 81 ? 21.046 13.873 -21.137 1.00 87.06 81 ALA A C 1
ATOM 607 O O . ALA A 1 81 ? 21.038 13.952 -19.913 1.00 87.06 81 ALA A O 1
ATOM 608 N N . ASP A 1 82 ? 20.001 14.262 -21.873 1.00 89.12 82 ASP A N 1
ATOM 609 C CA . ASP A 1 82 ? 18.748 14.785 -21.313 1.00 89.12 82 ASP A CA 1
ATOM 610 C C . ASP A 1 82 ? 17.941 13.725 -20.538 1.00 89.12 82 ASP A C 1
ATOM 612 O O . ASP A 1 82 ? 17.068 14.066 -19.744 1.00 89.12 82 ASP A O 1
ATOM 616 N N . LEU A 1 83 ? 18.224 12.430 -20.734 1.00 91.06 83 LEU A N 1
ATOM 617 C CA . LEU A 1 83 ? 17.614 11.353 -19.948 1.00 91.06 83 LEU A CA 1
ATOM 618 C C . LEU A 1 83 ? 18.218 11.248 -18.534 1.00 91.06 83 LEU A C 1
ATOM 620 O O . LEU A 1 83 ? 17.583 10.689 -17.636 1.00 91.06 83 LEU A O 1
ATOM 624 N N . CYS A 1 84 ? 19.401 11.829 -18.316 1.00 90.00 84 CYS A N 1
ATOM 625 C CA . CYS A 1 84 ? 20.022 11.957 -16.999 1.00 90.00 84 CYS A CA 1
ATOM 626 C C . CYS A 1 84 ? 19.449 13.111 -16.163 1.00 90.00 84 CYS A C 1
ATOM 628 O O . CYS A 1 84 ? 19.642 13.115 -14.946 1.00 90.00 84 CYS A O 1
ATOM 630 N N . ASP A 1 85 ? 18.761 14.076 -16.783 1.00 90.00 85 ASP A N 1
ATOM 631 C CA . ASP A 1 85 ? 18.244 15.251 -16.082 1.00 90.00 85 ASP A CA 1
ATOM 632 C C . ASP A 1 85 ? 17.175 14.858 -15.050 1.00 90.00 85 ASP A C 1
ATOM 634 O O . ASP A 1 85 ? 16.223 14.120 -15.336 1.00 90.00 85 ASP A O 1
ATOM 638 N N . THR A 1 86 ? 17.329 15.382 -13.831 1.00 90.25 86 THR A N 1
ATOM 639 C CA . THR A 1 86 ? 16.338 15.250 -12.759 1.00 90.25 86 THR A CA 1
ATOM 640 C C . THR A 1 86 ? 15.231 16.278 -12.955 1.00 90.25 86 THR A C 1
ATOM 642 O O . THR A 1 86 ? 15.484 17.483 -12.935 1.00 90.25 86 THR A O 1
ATOM 645 N N . GLY A 1 87 ? 14.002 15.793 -13.110 1.00 90.25 87 GLY A N 1
ATOM 646 C CA . GLY A 1 87 ? 12.794 16.599 -13.256 1.00 90.25 87 GLY A CA 1
ATOM 647 C C . GLY A 1 87 ? 11.797 16.348 -12.129 1.00 90.25 87 GLY A C 1
ATOM 648 O O . GLY A 1 87 ? 11.979 15.451 -11.307 1.00 90.25 87 GLY A O 1
ATOM 649 N N . GLU A 1 88 ? 10.735 17.146 -12.118 1.00 92.38 88 GLU A N 1
ATOM 650 C CA . GLU A 1 88 ? 9.567 16.978 -11.257 1.00 92.38 88 GLU A CA 1
ATOM 651 C C . GLU A 1 88 ? 8.381 16.551 -12.134 1.00 92.38 88 GLU A C 1
ATOM 653 O O . GLU A 1 88 ? 8.056 17.235 -13.105 1.00 92.38 88 GLU A O 1
ATOM 658 N N . TYR A 1 89 ? 7.767 15.409 -11.819 1.00 90.44 89 TYR A N 1
ATOM 659 C CA . TYR A 1 89 ? 6.717 14.791 -12.635 1.00 90.44 89 TYR A CA 1
ATOM 660 C C . TYR A 1 89 ? 5.406 14.697 -11.854 1.00 90.44 89 TYR A C 1
ATOM 662 O O . TYR A 1 89 ? 5.386 14.164 -10.745 1.00 90.44 89 TYR A O 1
ATOM 670 N N . SER A 1 90 ? 4.312 15.197 -12.433 1.00 89.88 90 SER A N 1
ATOM 671 C CA . SER A 1 90 ? 2.969 15.145 -11.844 1.00 89.88 90 SER A CA 1
ATOM 672 C C . SER A 1 90 ? 2.391 13.734 -11.919 1.00 89.88 90 SER A C 1
ATOM 674 O O . SER A 1 90 ? 2.207 13.194 -13.008 1.00 89.88 90 SER A O 1
ATOM 676 N N . ILE A 1 91 ? 2.045 13.140 -10.774 1.00 88.44 91 ILE A N 1
ATOM 677 C CA . ILE A 1 91 ? 1.430 11.805 -10.740 1.00 88.44 91 ILE A CA 1
ATOM 678 C C . ILE A 1 91 ? 0.044 11.805 -11.386 1.00 88.44 91 ILE A C 1
ATOM 680 O O . ILE A 1 91 ? -0.305 10.889 -12.131 1.00 88.44 91 ILE A O 1
ATOM 684 N N . GLN A 1 92 ? -0.728 12.864 -11.152 1.00 85.00 92 GLN A N 1
ATOM 685 C CA . GLN A 1 92 ? -2.076 13.016 -11.687 1.00 85.00 92 GLN A CA 1
ATOM 686 C C . GLN A 1 92 ? -2.090 13.026 -13.229 1.00 85.00 92 GLN A C 1
ATOM 688 O O . GLN A 1 92 ? -3.003 12.456 -13.822 1.00 85.00 92 GLN A O 1
ATOM 693 N N . GLU A 1 93 ? -1.066 13.596 -13.877 1.00 84.50 93 GLU A N 1
ATOM 694 C CA . GLU A 1 93 ? -0.931 13.606 -15.346 1.00 84.50 93 GLU A CA 1
ATOM 695 C C . GLU A 1 93 ? -0.629 12.216 -15.930 1.00 84.50 93 GLU A C 1
ATOM 697 O O . GLU A 1 93 ? -1.071 11.911 -17.036 1.00 84.50 93 GLU A O 1
ATOM 702 N N . VAL A 1 94 ? 0.093 11.360 -15.196 1.00 83.69 94 VAL A N 1
ATOM 703 C CA . VAL A 1 94 ? 0.442 9.997 -15.644 1.00 83.69 94 VAL A CA 1
ATOM 704 C C . VAL A 1 94 ? -0.720 9.032 -15.470 1.00 83.69 94 VAL A C 1
ATOM 706 O O . VAL A 1 94 ? -1.022 8.245 -16.366 1.00 83.69 94 VAL A O 1
ATOM 709 N N . LEU A 1 95 ? -1.353 9.068 -14.299 1.00 83.69 95 LEU A N 1
ATOM 710 C CA . LEU A 1 95 ? -2.405 8.122 -13.939 1.00 83.69 95 LEU A CA 1
ATOM 711 C C . LEU A 1 95 ? -3.746 8.474 -14.587 1.00 83.69 95 LEU A C 1
ATOM 713 O O . LEU A 1 95 ? -4.520 7.579 -14.929 1.00 83.69 95 LEU A O 1
ATOM 717 N N . PHE A 1 96 ? -4.024 9.771 -14.746 1.00 82.38 96 PHE A N 1
ATOM 718 C CA . PHE A 1 96 ? -5.332 10.286 -15.144 1.00 82.38 96 PHE A CA 1
ATOM 719 C C . PHE A 1 96 ? -5.203 11.449 -16.156 1.00 82.38 96 PHE A C 1
ATOM 721 O O . PHE A 1 96 ? -5.705 12.544 -15.891 1.00 82.38 96 PHE A O 1
ATOM 728 N N . PRO A 1 97 ? -4.564 11.244 -17.328 1.00 72.56 97 PRO A N 1
ATOM 729 C CA . PRO A 1 97 ? -4.284 12.310 -18.302 1.00 72.56 97 PRO A CA 1
ATOM 730 C C . PRO A 1 97 ? -5.537 13.049 -18.807 1.00 72.56 97 PRO A C 1
ATOM 732 O O . PRO A 1 97 ? -5.460 14.224 -19.158 1.00 72.56 97 PRO A O 1
ATOM 735 N N . ASP A 1 98 ? -6.698 12.386 -18.807 1.00 69.56 98 ASP A N 1
ATOM 736 C CA . ASP A 1 98 ? -7.983 12.959 -19.230 1.00 69.56 98 ASP A CA 1
ATOM 737 C C . ASP A 1 98 ? -8.785 13.618 -18.081 1.00 69.56 98 ASP A C 1
ATOM 739 O O . ASP A 1 98 ? -9.853 14.196 -18.312 1.00 69.56 98 ASP A O 1
ATOM 743 N N . ALA A 1 99 ? -8.308 13.558 -16.831 1.00 63.94 99 ALA A N 1
ATOM 744 C CA . ALA A 1 99 ? -9.027 14.090 -15.673 1.00 63.94 99 ALA A CA 1
ATOM 745 C C . ALA A 1 99 ? -8.950 15.625 -15.604 1.00 63.94 99 ALA A C 1
ATOM 747 O O . ALA A 1 99 ? -8.045 16.207 -15.009 1.00 63.94 99 ALA A O 1
ATOM 748 N N . GLN A 1 100 ? -9.969 16.297 -16.146 1.00 50.84 100 GLN A N 1
ATOM 749 C CA . GLN A 1 100 ? -10.055 17.764 -16.256 1.00 50.84 100 GLN A CA 1
ATOM 750 C C . GLN A 1 100 ? -10.127 18.549 -14.923 1.00 50.84 100 GLN A C 1
ATOM 752 O O . GLN A 1 100 ? -10.347 19.761 -14.948 1.00 50.84 100 GLN A O 1
ATOM 757 N N . LYS A 1 101 ? -9.988 17.904 -13.756 1.00 54.53 101 LYS A N 1
ATOM 758 C CA . LYS A 1 101 ? -10.210 18.518 -12.435 1.00 54.53 101 LYS A CA 1
ATOM 759 C C . LYS A 1 101 ? -9.137 18.168 -11.399 1.00 54.53 101 LYS A C 1
ATOM 761 O O . LYS A 1 101 ? -9.384 17.437 -10.442 1.00 54.53 101 LYS A O 1
ATOM 766 N N . VAL A 1 102 ? -7.961 18.769 -11.543 1.00 57.28 102 VAL A N 1
ATOM 767 C CA . VAL A 1 102 ? -6.980 18.836 -10.448 1.00 57.28 102 VAL A CA 1
ATOM 768 C C . VAL A 1 102 ? -7.436 19.903 -9.442 1.00 57.28 102 VAL A C 1
ATOM 770 O O . VAL A 1 102 ? -7.773 21.016 -9.841 1.00 57.28 102 VAL A O 1
ATOM 773 N N . GLY A 1 103 ? -7.468 19.574 -8.146 1.00 58.38 103 GLY A N 1
ATOM 774 C CA . GLY A 1 103 ? -7.759 20.537 -7.071 1.00 58.38 103 GLY A CA 1
ATOM 775 C C . GLY A 1 103 ? -9.236 20.881 -6.800 1.00 58.38 103 GLY A C 1
ATOM 776 O O . GLY A 1 103 ? -9.500 21.815 -6.046 1.00 58.38 103 GLY A O 1
ATOM 777 N N . GLU A 1 104 ? -10.221 20.158 -7.356 1.00 68.69 104 GLU A N 1
ATOM 778 C CA . GLU A 1 104 ? -11.607 20.267 -6.859 1.00 68.69 104 GLU A CA 1
ATOM 779 C C . GLU A 1 104 ? -11.730 19.525 -5.517 1.00 68.69 104 GLU A C 1
ATOM 781 O O . GLU A 1 104 ? -11.717 18.294 -5.471 1.00 68.69 104 GLU A O 1
ATOM 786 N N . VAL A 1 105 ? -11.842 20.275 -4.416 1.00 72.00 105 VAL A N 1
ATOM 787 C CA . VAL A 1 105 ? -12.003 19.700 -3.072 1.00 72.00 105 VAL A CA 1
ATOM 788 C C . VAL A 1 105 ? -13.447 19.257 -2.843 1.00 72.00 105 VAL A C 1
ATOM 790 O O . VAL A 1 105 ? -14.382 20.056 -2.953 1.00 72.00 105 VAL A O 1
ATOM 793 N N . ARG A 1 106 ? -13.638 17.997 -2.439 1.00 74.88 106 ARG A N 1
ATOM 794 C CA . ARG A 1 106 ? -14.918 17.500 -1.923 1.00 74.88 106 ARG A CA 1
ATOM 795 C C . ARG A 1 106 ? -14.966 17.684 -0.410 1.00 74.88 106 ARG A C 1
ATOM 797 O O . ARG A 1 106 ? -14.268 17.006 0.341 1.00 74.88 106 ARG A O 1
ATOM 804 N N . TRP A 1 107 ? -15.810 18.616 0.024 1.00 73.31 107 TRP A N 1
ATOM 805 C CA . TRP A 1 107 ? -16.020 18.955 1.429 1.00 73.31 107 TRP A CA 1
ATOM 806 C C . TRP A 1 107 ? -17.245 18.265 2.018 1.00 73.31 107 TRP A C 1
ATOM 808 O O . TRP A 1 107 ? -18.313 18.276 1.4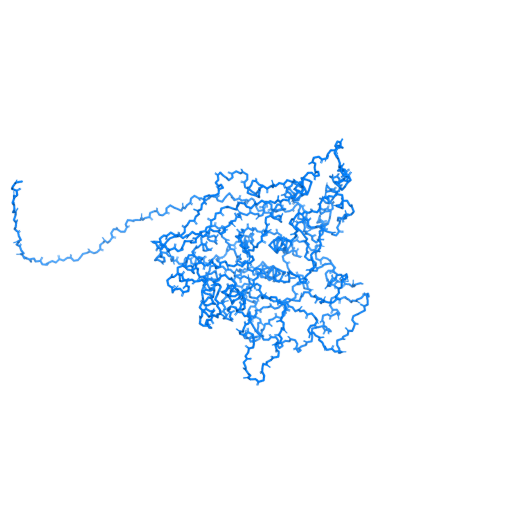04 1.00 73.31 107 TRP A O 1
ATOM 818 N N . TRP A 1 108 ? -17.135 17.822 3.269 1.00 64.44 108 TRP A N 1
ATOM 819 C CA . TRP A 1 108 ? -18.294 17.531 4.111 1.00 64.44 108 TRP A CA 1
ATOM 820 C C . TRP A 1 108 ? -18.563 18.683 5.092 1.00 64.44 108 TRP A C 1
ATOM 822 O O . TRP A 1 108 ? -17.644 19.369 5.544 1.00 64.44 108 TRP A O 1
ATOM 832 N N . SER A 1 109 ? -19.841 18.935 5.390 1.00 50.44 109 SER A N 1
ATOM 833 C CA . SER A 1 109 ? -20.287 19.949 6.354 1.00 50.44 109 SER A CA 1
ATOM 834 C C . SER A 1 109 ? -21.467 19.439 7.187 1.00 50.44 109 SER A C 1
ATOM 836 O O . SER A 1 109 ? -22.254 18.598 6.747 1.00 50.44 109 SER A O 1
ATOM 838 N N . SER A 1 110 ? -21.584 19.940 8.418 1.00 44.00 110 SER A N 1
ATOM 839 C CA . SER A 1 110 ? -22.491 19.429 9.459 1.00 44.00 110 SER A CA 1
ATOM 840 C C . SER A 1 110 ? -23.979 19.506 9.111 1.00 44.00 110 SER A C 1
ATOM 842 O O . SER A 1 110 ? -24.792 18.826 9.731 1.00 44.00 110 SER A O 1
ATOM 844 N N . GLN A 1 111 ? -24.359 20.279 8.090 1.00 42.16 111 GLN A N 1
ATOM 845 C CA . GLN A 1 111 ? -25.743 20.353 7.615 1.00 42.16 111 GLN A CA 1
ATOM 846 C C . GLN A 1 111 ? -26.211 19.091 6.872 1.00 42.16 111 GLN A C 1
ATOM 848 O O . GLN A 1 111 ? -27.410 18.950 6.642 1.00 42.16 111 GLN A O 1
ATOM 853 N N . LYS A 1 112 ? -25.306 18.159 6.535 1.00 39.97 112 LYS A N 1
ATOM 854 C CA . LYS A 1 112 ? -25.637 16.863 5.915 1.00 39.97 112 LYS A CA 1
ATOM 855 C C . LYS A 1 112 ? -25.462 15.670 6.874 1.00 39.97 112 LYS A C 1
ATOM 857 O O . LYS A 1 112 ? -25.156 14.564 6.438 1.00 39.97 112 LYS A O 1
ATOM 862 N N . MET A 1 113 ? -25.619 15.885 8.184 1.00 37.41 113 MET A N 1
ATOM 863 C CA . MET A 1 113 ? -25.425 14.833 9.188 1.00 37.41 113 MET A CA 1
ATOM 864 C C . MET A 1 113 ? -26.553 13.782 9.225 1.00 37.41 113 MET A C 1
ATOM 866 O O . MET A 1 113 ? -27.676 14.052 9.646 1.00 37.41 113 MET A O 1
ATOM 870 N N . VAL A 1 114 ? -26.161 12.547 8.895 1.00 41.09 114 VAL A N 1
ATOM 871 C CA . VAL A 1 114 ? -26.536 11.274 9.555 1.00 41.09 114 VAL A CA 1
ATOM 872 C C . VAL A 1 114 ? -27.985 10.759 9.422 1.00 41.09 114 VAL A C 1
ATOM 874 O O . VAL A 1 114 ? -28.184 9.559 9.578 1.00 41.09 114 VAL A O 1
ATOM 877 N N . ASN A 1 115 ? -28.988 11.559 9.049 1.00 31.55 115 ASN A N 1
ATOM 878 C CA . ASN A 1 115 ? -30.373 11.052 8.969 1.00 31.55 115 ASN A CA 1
ATOM 879 C C . ASN A 1 115 ? -30.682 10.118 7.776 1.00 31.55 115 ASN A C 1
ATOM 881 O O . ASN A 1 115 ? -31.647 9.367 7.870 1.00 31.55 115 ASN A O 1
ATOM 885 N N . ASP A 1 116 ? -29.879 10.127 6.703 1.00 35.19 116 ASP A N 1
ATOM 886 C CA . ASP A 1 116 ? -30.144 9.349 5.472 1.00 35.19 116 ASP A CA 1
ATOM 887 C C . ASP A 1 116 ? -29.115 8.244 5.166 1.00 35.19 116 ASP A C 1
ATOM 889 O O . ASP A 1 116 ? -29.225 7.574 4.140 1.00 35.19 116 ASP A O 1
ATOM 893 N N . VAL A 1 117 ? -28.145 7.971 6.054 1.00 38.75 117 VAL A N 1
ATOM 894 C CA . VAL A 1 117 ? -27.264 6.790 5.906 1.00 38.75 117 VAL A CA 1
ATOM 895 C C . VAL A 1 117 ? -28.009 5.538 6.379 1.00 38.75 117 VAL A C 1
ATOM 897 O O . VAL A 1 117 ? -27.655 4.881 7.359 1.00 38.75 117 VAL A O 1
ATOM 900 N N . THR A 1 118 ? -29.085 5.206 5.666 1.00 35.06 118 THR A N 1
ATOM 901 C CA . THR A 1 118 ? -29.695 3.881 5.739 1.00 35.06 118 THR A CA 1
ATOM 902 C C . THR A 1 118 ? -28.711 2.919 5.091 1.00 35.06 118 THR A C 1
ATOM 904 O O . THR A 1 118 ? -28.639 2.843 3.867 1.00 35.06 118 THR A O 1
ATOM 907 N N . ILE A 1 119 ? -27.926 2.220 5.916 1.00 40.94 119 ILE A N 1
ATOM 908 C CA . ILE A 1 119 ? -26.916 1.253 5.471 1.00 40.94 119 ILE A CA 1
ATOM 909 C C . ILE A 1 119 ? -27.618 0.140 4.686 1.00 40.94 119 ILE A C 1
ATOM 911 O O . ILE A 1 119 ? -28.104 -0.844 5.253 1.00 40.94 119 ILE A O 1
ATOM 915 N N . SER A 1 120 ? -27.673 0.300 3.364 1.00 34.03 120 SER A N 1
ATOM 916 C CA . SER A 1 120 ? -28.166 -0.715 2.446 1.00 34.03 120 SER A CA 1
ATOM 917 C C . SER A 1 120 ? -27.125 -1.823 2.356 1.00 34.03 120 SER A C 1
ATOM 919 O O . SER A 1 120 ? -26.308 -1.874 1.439 1.00 34.03 120 SER A O 1
ATOM 921 N N . ARG A 1 121 ? -27.165 -2.747 3.324 1.00 39.03 121 ARG A N 1
ATOM 922 C CA . ARG A 1 121 ? -26.550 -4.070 3.189 1.00 39.03 121 ARG A CA 1
ATOM 923 C C . ARG A 1 121 ? -27.281 -4.856 2.095 1.00 39.03 121 ARG A C 1
ATOM 925 O O . ARG A 1 121 ? -27.969 -5.837 2.377 1.00 39.03 121 ARG A O 1
ATOM 932 N N . GLN A 1 122 ? -27.067 -4.485 0.835 1.00 36.12 122 GLN A N 1
ATOM 933 C CA . GLN A 1 122 ? -27.004 -5.489 -0.217 1.00 36.12 122 GLN A CA 1
ATOM 934 C C . GLN A 1 122 ? -25.715 -6.276 0.007 1.00 36.12 122 GLN A C 1
ATOM 936 O O . GLN A 1 122 ? -24.655 -5.973 -0.528 1.00 36.12 122 GLN A O 1
ATOM 941 N N . ALA A 1 123 ? -25.820 -7.293 0.863 1.00 37.22 123 ALA A N 1
ATOM 942 C CA . ALA A 1 123 ? -24.862 -8.379 0.849 1.00 37.22 123 ALA A CA 1
ATOM 943 C C . ALA A 1 123 ? -24.869 -8.951 -0.574 1.00 37.22 123 ALA A C 1
ATOM 945 O O . ALA A 1 123 ? -25.903 -9.451 -1.022 1.00 37.22 123 ALA A O 1
ATOM 946 N N . ASN A 1 124 ? -23.738 -8.850 -1.276 1.00 38.44 124 ASN A N 1
ATOM 947 C CA . ASN A 1 124 ? -23.541 -9.429 -2.604 1.00 38.44 124 ASN A CA 1
ATOM 948 C C . ASN A 1 124 ? -23.503 -10.961 -2.504 1.00 38.44 124 ASN A C 1
ATOM 950 O O . ASN A 1 124 ? -22.459 -11.598 -2.629 1.00 38.44 124 ASN A O 1
ATOM 954 N N . SER A 1 125 ? -24.663 -11.567 -2.253 1.00 35.69 125 SER A N 1
ATOM 955 C CA . SER A 1 125 ? -24.855 -13.011 -2.250 1.00 35.69 125 SER A CA 1
ATOM 956 C C . SER A 1 125 ? -24.853 -13.525 -3.693 1.00 35.69 125 SER A C 1
ATOM 958 O O . SER A 1 125 ? -25.917 -13.693 -4.293 1.00 35.69 125 SER A O 1
ATOM 960 N N . GLY A 1 126 ? -23.657 -13.748 -4.244 1.00 37.22 126 GLY A N 1
ATOM 961 C CA . GLY A 1 126 ? -23.455 -14.369 -5.558 1.00 37.22 126 GLY A CA 1
ATOM 962 C C . GLY A 1 126 ? -22.933 -13.454 -6.670 1.00 37.22 126 GLY A C 1
ATOM 963 O O . GLY A 1 126 ? -23.215 -13.726 -7.834 1.00 37.22 126 GLY A O 1
ATOM 964 N N . ALA A 1 127 ? -22.199 -12.384 -6.349 1.00 40.66 127 ALA A N 1
ATOM 965 C CA . ALA A 1 127 ? -21.352 -11.733 -7.352 1.00 40.66 127 ALA A CA 1
ATOM 966 C C . ALA A 1 127 ? -20.087 -12.580 -7.580 1.00 40.66 127 ALA A C 1
ATOM 968 O O . ALA A 1 127 ? -19.493 -13.039 -6.605 1.00 40.66 127 ALA A O 1
ATOM 969 N N . GLU A 1 128 ? -19.661 -12.754 -8.838 1.00 50.22 128 GLU A N 1
ATOM 970 C CA . GLU A 1 128 ? -18.295 -13.210 -9.132 1.00 50.22 128 GLU A CA 1
ATOM 971 C C . GLU A 1 128 ? -17.309 -12.303 -8.381 1.00 50.22 128 GLU A C 1
ATOM 973 O O . GLU A 1 128 ? -17.482 -11.080 -8.377 1.00 50.22 128 GLU A O 1
ATOM 978 N N . LEU A 1 129 ? -16.297 -12.885 -7.726 1.00 61.03 129 LEU A N 1
ATOM 979 C CA . LEU A 1 129 ? -15.271 -12.122 -7.014 1.00 61.03 129 LEU A CA 1
ATOM 980 C C . LEU A 1 129 ? -14.487 -11.262 -8.014 1.00 61.03 129 LEU A C 1
ATOM 982 O O . LEU A 1 129 ? -13.529 -11.718 -8.637 1.00 61.03 129 LEU A O 1
ATOM 986 N N . SER A 1 130 ? -14.905 -10.005 -8.157 1.00 79.69 130 SER A N 1
ATOM 987 C CA . SER A 1 130 ? -14.194 -9.000 -8.937 1.00 79.69 130 SER A CA 1
ATOM 988 C C . SER A 1 130 ? -12.805 -8.748 -8.357 1.00 79.69 130 SER A C 1
ATOM 990 O O . SER A 1 130 ? -12.560 -9.003 -7.171 1.00 79.69 130 SER A O 1
ATOM 992 N N . ASN A 1 131 ? -11.928 -8.174 -9.185 1.00 86.62 131 ASN A N 1
ATOM 993 C CA . ASN A 1 131 ? -10.621 -7.661 -8.781 1.00 86.62 131 ASN A CA 1
ATOM 994 C C . ASN A 1 131 ? -10.708 -6.938 -7.420 1.00 86.62 131 ASN A C 1
ATOM 996 O O . ASN A 1 131 ? -11.557 -6.055 -7.277 1.00 86.62 131 ASN A O 1
ATOM 1000 N N . PRO A 1 132 ? -9.891 -7.320 -6.417 1.00 92.12 132 PRO A N 1
ATOM 1001 C CA . PRO A 1 132 ? -9.979 -6.751 -5.078 1.00 92.12 132 PRO A CA 1
ATOM 1002 C C . PRO A 1 132 ? -9.550 -5.287 -5.083 1.00 92.12 132 PRO A C 1
ATOM 1004 O O . PRO A 1 132 ? -8.448 -4.954 -5.527 1.00 92.12 132 PRO A O 1
ATOM 1007 N N . LYS A 1 133 ? -10.398 -4.412 -4.549 1.00 95.44 133 LYS A N 1
ATOM 1008 C CA . LYS A 1 133 ? -10.148 -2.969 -4.512 1.00 95.44 133 LYS A CA 1
ATOM 1009 C C . LYS A 1 133 ? -9.666 -2.527 -3.141 1.00 95.44 133 LYS A C 1
ATOM 1011 O O . LYS A 1 133 ? -10.381 -2.656 -2.147 1.00 95.44 133 LYS A O 1
ATOM 1016 N N . VAL A 1 134 ? -8.456 -1.980 -3.080 1.00 96.81 134 VAL A N 1
ATOM 1017 C CA . VAL A 1 134 ? -7.789 -1.611 -1.827 1.00 96.81 134 VAL A CA 1
ATOM 1018 C C . VAL A 1 134 ? -7.672 -0.092 -1.707 1.00 96.81 134 VAL A C 1
ATOM 1020 O O . VAL A 1 134 ? -7.046 0.557 -2.544 1.00 96.81 134 VAL A O 1
ATOM 1023 N N . LEU A 1 135 ? -8.224 0.477 -0.634 1.00 96.50 135 LEU A N 1
ATOM 1024 C CA . LEU A 1 135 ? -7.932 1.838 -0.191 1.00 96.50 135 LEU A CA 1
ATOM 1025 C C . LEU A 1 135 ? -6.678 1.819 0.688 1.00 96.50 135 LEU A C 1
ATOM 1027 O O . LEU A 1 135 ? -6.714 1.362 1.832 1.00 96.50 135 LEU A O 1
ATOM 1031 N N . LEU A 1 136 ? -5.573 2.338 0.164 1.00 93.94 136 LEU A N 1
ATOM 1032 C CA . LEU A 1 136 ? -4.319 2.511 0.886 1.00 93.94 136 LEU A CA 1
ATOM 1033 C C . LEU A 1 136 ? -4.272 3.897 1.546 1.00 93.94 136 LEU A C 1
ATOM 1035 O O . LEU A 1 136 ? -4.233 4.916 0.855 1.00 93.94 136 LEU A O 1
ATOM 1039 N N . ILE A 1 137 ? -4.246 3.932 2.881 1.00 92.19 137 ILE A N 1
ATOM 1040 C CA . ILE A 1 137 ? -4.055 5.164 3.662 1.00 92.19 137 ILE A CA 1
ATOM 1041 C C . ILE A 1 137 ? -2.627 5.145 4.217 1.00 92.19 137 ILE A C 1
ATOM 1043 O O . ILE A 1 137 ? -2.365 4.568 5.272 1.00 92.19 137 ILE A O 1
ATOM 1047 N N . ASP A 1 138 ? -1.700 5.717 3.451 1.00 87.38 138 ASP A N 1
ATOM 1048 C CA . ASP A 1 138 ? -0.252 5.687 3.690 1.00 87.38 138 ASP A CA 1
ATOM 1049 C C . ASP A 1 138 ? 0.424 6.891 3.008 1.00 87.38 138 ASP A C 1
ATOM 1051 O O . ASP A 1 138 ? -0.202 7.552 2.181 1.00 87.38 138 ASP A O 1
ATOM 1055 N N . SER A 1 139 ? 1.689 7.171 3.328 1.00 83.75 139 SER A N 1
ATOM 1056 C CA . SER A 1 139 ? 2.436 8.326 2.807 1.00 83.75 139 SER A CA 1
ATOM 1057 C C . SER A 1 139 ? 3.422 7.986 1.710 1.00 83.75 139 SER A C 1
ATOM 1059 O O . SER A 1 139 ? 4.221 7.058 1.867 1.00 83.75 139 SER A O 1
ATOM 1061 N N . GLY A 1 140 ? 3.485 8.844 0.692 1.00 85.44 140 GLY A N 1
ATOM 1062 C CA . GLY A 1 140 ? 4.563 8.849 -0.296 1.00 85.44 140 GLY A CA 1
ATOM 1063 C C . GLY A 1 140 ? 4.380 7.831 -1.418 1.00 85.44 140 GLY A C 1
ATOM 1064 O O . GLY A 1 140 ? 5.335 7.537 -2.128 1.00 85.44 140 GLY A O 1
ATOM 1065 N N . VAL A 1 141 ? 3.157 7.321 -1.599 1.00 88.56 141 VAL A N 1
ATOM 1066 C CA . VAL A 1 141 ? 2.801 6.268 -2.574 1.00 88.56 141 VAL A CA 1
ATOM 1067 C C . VAL A 1 141 ? 3.067 6.685 -4.035 1.00 88.56 141 VAL A C 1
ATOM 1069 O O . VAL A 1 141 ? 3.193 5.840 -4.921 1.00 88.56 141 VAL A O 1
ATOM 1072 N N . ALA A 1 142 ? 3.167 7.996 -4.277 1.00 89.12 142 ALA A N 1
ATOM 1073 C CA . ALA A 1 142 ? 3.368 8.664 -5.562 1.00 89.12 142 ALA A CA 1
ATOM 1074 C C . ALA A 1 142 ? 4.311 7.937 -6.542 1.00 89.12 142 ALA A C 1
ATOM 1076 O O . ALA A 1 142 ? 3.955 7.717 -7.697 1.00 89.12 142 ALA A O 1
ATOM 1077 N N . SER A 1 143 ? 5.502 7.544 -6.093 1.00 87.19 143 SER A N 1
ATOM 1078 C CA . SER A 1 143 ? 6.546 7.018 -6.980 1.00 87.19 143 SER A CA 1
ATOM 1079 C C . SER A 1 143 ? 6.335 5.553 -7.372 1.00 87.19 143 SER A C 1
ATOM 1081 O O . SER A 1 143 ? 6.496 5.220 -8.547 1.00 87.19 143 SER A O 1
ATOM 1083 N N . ALA A 1 144 ? 5.864 4.692 -6.461 1.00 88.31 144 ALA A N 1
ATOM 1084 C CA . ALA A 1 144 ? 5.428 3.343 -6.841 1.00 88.31 144 ALA A CA 1
ATOM 1085 C C . ALA A 1 144 ? 4.163 3.363 -7.716 1.00 88.31 144 ALA A C 1
ATOM 1087 O O . ALA A 1 144 ? 4.013 2.515 -8.593 1.00 88.31 144 ALA A O 1
ATOM 1088 N N . ALA A 1 145 ? 3.267 4.345 -7.548 1.00 91.31 145 ALA A N 1
ATOM 1089 C CA . ALA A 1 145 ? 2.055 4.446 -8.365 1.00 91.31 145 ALA A CA 1
ATOM 1090 C C . ALA A 1 145 ? 2.356 4.590 -9.872 1.00 91.31 145 ALA A C 1
ATOM 1092 O O . ALA A 1 145 ? 1.612 4.049 -10.692 1.00 91.31 145 ALA A O 1
ATOM 1093 N N . LEU A 1 146 ? 3.485 5.217 -10.242 1.00 90.12 146 LEU A N 1
ATOM 1094 C CA . LEU A 1 146 ? 3.961 5.313 -11.633 1.00 90.12 146 LEU A CA 1
ATOM 1095 C C . LEU A 1 146 ? 4.156 3.950 -12.310 1.00 90.12 146 LEU A C 1
ATOM 1097 O O . LEU A 1 146 ? 4.023 3.860 -13.526 1.00 90.12 146 LEU A O 1
ATOM 1101 N N . ARG A 1 147 ? 4.461 2.895 -11.545 1.00 89.25 147 ARG A N 1
ATOM 1102 C CA . ARG A 1 147 ? 4.642 1.529 -12.057 1.00 89.25 147 ARG A CA 1
ATOM 1103 C C . ARG A 1 147 ? 3.317 0.809 -12.328 1.00 89.25 147 ARG A C 1
ATOM 1105 O O . ARG A 1 147 ? 3.302 -0.173 -13.064 1.00 89.25 147 ARG A O 1
ATOM 1112 N N . TYR A 1 148 ? 2.204 1.286 -11.772 1.00 89.94 148 TYR A N 1
ATOM 1113 C CA . TYR A 1 148 ? 0.914 0.595 -11.825 1.00 89.94 148 TYR A CA 1
ATOM 1114 C C . TYR A 1 148 ? -0.254 1.460 -12.352 1.00 89.94 148 TYR A C 1
ATOM 1116 O O . TYR A 1 148 ? -1.363 1.343 -11.827 1.00 89.94 148 TYR A O 1
ATOM 1124 N N . PRO A 1 149 ? -0.097 2.292 -13.405 1.00 89.00 149 PRO A N 1
ATOM 1125 C CA . PRO A 1 149 ? -1.127 3.244 -13.837 1.00 89.00 149 PRO A CA 1
ATOM 1126 C C . PRO A 1 149 ? -2.441 2.569 -14.254 1.00 89.00 149 PRO A C 1
ATOM 1128 O O . PRO A 1 149 ? -3.534 3.102 -14.050 1.00 89.00 149 PRO A O 1
ATOM 1131 N N . GLN A 1 150 ? -2.361 1.339 -14.762 1.00 86.25 150 GLN A N 1
ATOM 1132 C CA . GLN A 1 150 ? -3.532 0.522 -15.079 1.00 86.25 150 GLN A CA 1
ATOM 1133 C C . GLN A 1 150 ? -4.318 0.129 -13.813 1.00 86.25 150 GLN A C 1
ATOM 1135 O O . GLN A 1 150 ? -5.543 0.093 -13.850 1.00 86.25 150 GLN A O 1
ATOM 1140 N N . ARG A 1 151 ? -3.649 -0.043 -12.668 1.00 90.25 151 ARG A N 1
ATOM 1141 C CA . ARG A 1 151 ? -4.227 -0.515 -11.396 1.00 90.25 151 ARG A CA 1
ATOM 1142 C C . ARG A 1 151 ? -4.680 0.615 -10.463 1.00 90.25 151 ARG A C 1
ATOM 1144 O O . ARG A 1 151 ? -5.494 0.371 -9.579 1.00 90.25 151 ARG A O 1
ATOM 1151 N N . MET A 1 152 ? -4.193 1.844 -10.649 1.00 92.31 152 MET A N 1
ATOM 1152 C CA . MET A 1 152 ? -4.628 3.005 -9.856 1.00 92.31 152 MET A CA 1
ATOM 1153 C C . MET A 1 152 ? -6.014 3.492 -10.313 1.00 92.31 152 MET A C 1
ATOM 1155 O O . MET A 1 152 ? -6.161 3.963 -11.440 1.00 92.31 152 MET A O 1
ATOM 1159 N N . LEU A 1 153 ? -7.030 3.403 -9.456 1.00 91.38 153 LEU A N 1
ATOM 1160 C CA . LEU A 1 153 ? -8.381 3.930 -9.702 1.00 91.38 153 LEU A CA 1
ATOM 1161 C C . LEU A 1 153 ? -8.476 5.420 -9.364 1.00 91.38 153 LEU A C 1
ATOM 1163 O O . LEU A 1 153 ? -9.061 6.192 -10.117 1.00 91.38 153 LEU A O 1
ATOM 1167 N N . ALA A 1 154 ? -7.873 5.828 -8.247 1.00 91.56 154 ALA A N 1
ATOM 1168 C CA . ALA A 1 154 ? -7.762 7.224 -7.842 1.00 91.56 154 ALA A CA 1
ATOM 1169 C C . ALA A 1 154 ? -6.587 7.422 -6.876 1.00 91.56 154 ALA A C 1
ATOM 1171 O O . ALA A 1 154 ? -6.213 6.515 -6.134 1.00 91.56 154 ALA A O 1
ATOM 1172 N N . MET A 1 155 ? -6.041 8.635 -6.842 1.00 92.31 155 MET A N 1
ATOM 1173 C CA . MET A 1 155 ? -5.151 9.081 -5.774 1.00 92.31 155 MET A CA 1
ATOM 1174 C C . MET A 1 155 ? -5.676 10.394 -5.208 1.00 92.31 155 MET A C 1
ATOM 1176 O O . MET A 1 155 ? -5.961 11.328 -5.964 1.00 92.31 155 MET A O 1
ATOM 1180 N N . TYR A 1 156 ? -5.816 10.448 -3.888 1.00 92.06 156 TYR A N 1
ATOM 1181 C CA . TYR A 1 156 ? -6.373 11.581 -3.162 1.00 92.06 156 TYR A CA 1
ATOM 1182 C C . TYR A 1 156 ? -5.421 12.087 -2.076 1.00 92.06 156 TYR A C 1
ATOM 1184 O O . TYR A 1 156 ? -4.687 11.298 -1.488 1.00 92.06 156 TYR A O 1
ATOM 1192 N N . ASP A 1 157 ? -5.507 13.379 -1.764 1.00 89.38 157 ASP A N 1
ATOM 1193 C CA . ASP A 1 157 ? -4.879 14.004 -0.593 1.00 89.38 157 ASP A CA 1
ATOM 1194 C C . ASP A 1 157 ? -5.973 14.386 0.422 1.00 89.38 157 ASP A C 1
ATOM 1196 O O . ASP A 1 157 ? -7.075 14.795 0.029 1.00 89.38 157 ASP A O 1
ATOM 1200 N N . TRP A 1 158 ? -5.682 14.317 1.727 1.00 89.38 158 TRP A N 1
ATOM 1201 C CA . TRP A 1 158 ? -6.557 14.923 2.744 1.00 89.38 158 TRP A CA 1
ATOM 1202 C C . TRP A 1 158 ? -6.578 16.448 2.624 1.00 89.38 158 TRP A C 1
ATOM 1204 O O . TRP A 1 158 ? -5.536 17.081 2.455 1.00 89.38 158 TRP A O 1
ATOM 1214 N N . VAL A 1 159 ? -7.749 17.051 2.837 1.00 88.62 159 VAL A N 1
ATOM 1215 C CA . VAL A 1 159 ? -7.889 18.506 2.954 1.00 88.62 159 VAL A CA 1
ATOM 1216 C C . VAL A 1 159 ? -8.560 18.863 4.278 1.00 88.62 159 VAL A C 1
ATOM 1218 O O . VAL A 1 159 ? -9.621 18.340 4.623 1.00 88.62 159 VAL A O 1
ATOM 1221 N N . PHE A 1 160 ? -7.937 19.781 5.016 1.00 87.25 160 PHE A N 1
ATOM 1222 C CA . PHE A 1 160 ? -8.430 20.312 6.283 1.00 87.25 160 PHE A CA 1
ATOM 1223 C C . PHE A 1 160 ? -8.581 21.830 6.164 1.00 87.25 160 PHE A C 1
ATOM 1225 O O . PHE A 1 160 ? -7.617 22.520 5.838 1.00 87.25 160 PHE A O 1
ATOM 1232 N N . GLU A 1 161 ? -9.771 22.353 6.450 1.00 84.88 161 GLU A N 1
ATOM 1233 C CA . GLU A 1 161 ? -10.053 23.795 6.461 1.00 84.88 161 GLU A CA 1
ATOM 1234 C C . GLU A 1 161 ? -10.776 24.175 7.752 1.00 84.88 161 GLU A C 1
ATOM 1236 O O . GLU A 1 161 ? -11.632 23.438 8.238 1.00 84.88 161 GLU A O 1
ATOM 1241 N N . THR A 1 162 ? -10.448 25.339 8.310 1.00 76.62 162 THR A N 1
ATOM 1242 C CA . THR A 1 162 ? -11.136 25.896 9.477 1.00 76.62 162 THR A CA 1
ATOM 1243 C C . THR A 1 162 ? -11.961 27.099 9.037 1.00 76.62 162 THR A C 1
ATOM 1245 O O . THR A 1 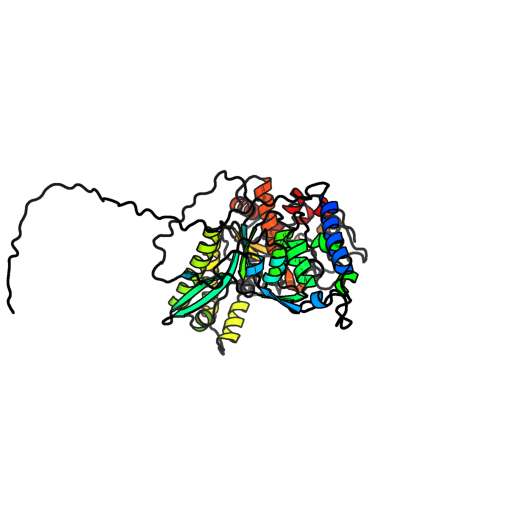162 ? -11.407 28.156 8.743 1.00 76.62 162 THR A O 1
ATOM 1248 N N . GLU A 1 163 ? -13.284 26.963 9.049 1.00 74.56 163 GLU A N 1
ATOM 1249 C CA . GLU A 1 163 ? -14.234 28.025 8.699 1.00 74.56 163 GLU A CA 1
ATOM 1250 C C . GLU A 1 163 ? -15.132 28.301 9.915 1.00 74.56 163 GLU A C 1
ATOM 1252 O O . GLU A 1 163 ? -15.691 27.375 10.497 1.00 74.56 163 GLU A O 1
ATOM 1257 N N . ASP A 1 164 ? -15.217 29.555 10.375 1.00 74.44 164 ASP A N 1
ATOM 1258 C CA . ASP A 1 164 ? -15.988 29.955 11.569 1.00 74.44 164 ASP A CA 1
ATOM 1259 C C . ASP A 1 164 ? -15.737 29.085 12.829 1.00 74.44 164 ASP A C 1
ATOM 1261 O O . ASP A 1 164 ? -16.651 28.725 13.572 1.00 74.44 164 ASP A O 1
ATOM 1265 N N . ASN A 1 165 ? -14.466 28.740 13.082 1.00 69.31 165 ASN A N 1
ATOM 1266 C CA . ASN A 1 165 ? -13.997 27.789 14.112 1.00 69.31 165 ASN A CA 1
ATOM 1267 C C . ASN A 1 165 ? -14.493 26.336 13.955 1.00 69.31 165 ASN A C 1
ATOM 1269 O O . ASN A 1 165 ? -14.132 25.481 14.767 1.00 69.31 165 ASN A O 1
ATOM 1273 N N . THR A 1 166 ? -15.250 26.024 12.908 1.00 73.81 166 THR A N 1
ATOM 1274 C CA . THR A 1 166 ? -15.637 24.659 12.546 1.00 73.81 166 THR A CA 1
ATOM 1275 C C . THR A 1 166 ? -14.548 24.060 11.664 1.00 73.81 166 THR A C 1
ATOM 1277 O O . THR A 1 166 ? -14.245 24.582 10.592 1.00 73.81 166 THR A O 1
ATOM 1280 N N . LEU A 1 167 ? -13.943 22.960 12.111 1.00 82.81 167 LEU A N 1
ATOM 1281 C CA . LEU A 1 167 ? -13.072 22.166 11.249 1.00 82.81 167 LEU A CA 1
ATOM 1282 C C . LEU A 1 167 ? -13.926 21.450 10.201 1.00 82.81 167 LEU A C 1
ATOM 1284 O O . LEU A 1 167 ? -14.883 20.768 10.556 1.00 82.81 167 LEU A O 1
ATOM 1288 N N . ARG A 1 168 ? -13.546 21.563 8.935 1.00 84.81 168 ARG A N 1
ATOM 1289 C CA . ARG A 1 168 ? -14.078 20.806 7.805 1.00 84.81 168 ARG A CA 1
ATOM 1290 C C . ARG A 1 168 ? -13.013 19.805 7.373 1.00 84.81 168 ARG A C 1
ATOM 1292 O O . ARG A 1 168 ? -11.843 20.164 7.231 1.00 84.81 168 ARG A O 1
ATOM 1299 N N . VAL A 1 169 ? -13.422 18.554 7.175 1.00 89.31 169 VAL A N 1
ATOM 1300 C CA . VAL A 1 169 ? -12.573 17.507 6.594 1.00 89.31 169 VAL A CA 1
ATOM 1301 C C . VAL A 1 169 ? -13.104 17.200 5.200 1.00 89.31 169 VAL A C 1
ATOM 1303 O O . VAL A 1 169 ? -14.314 17.074 4.988 1.00 89.31 169 VAL A O 1
ATOM 1306 N N . GLY A 1 170 ? -12.192 17.113 4.246 1.00 90.75 170 GLY A N 1
ATOM 1307 C CA . GLY A 1 170 ? -12.466 16.779 2.861 1.00 90.75 170 GLY A CA 1
ATOM 1308 C C . GLY A 1 170 ? -11.288 16.046 2.240 1.00 90.75 170 GLY A C 1
ATOM 1309 O O . GLY A 1 170 ? -10.318 15.692 2.915 1.00 90.75 170 GLY A O 1
ATOM 1310 N N . TYR A 1 171 ? -11.380 15.829 0.937 1.00 91.56 171 TYR A N 1
ATOM 1311 C CA . TYR A 1 171 ? -10.298 15.275 0.133 1.00 91.56 171 TYR A CA 1
ATOM 1312 C C . TYR A 1 171 ? -10.346 15.858 -1.282 1.00 91.56 171 TYR A C 1
ATOM 1314 O O . TYR A 1 171 ? -11.382 16.358 -1.734 1.00 91.56 171 TYR A O 1
ATOM 1322 N N . GLN A 1 172 ? -9.218 15.804 -1.977 1.00 90.00 172 GLN A N 1
ATOM 1323 C CA . GLN A 1 172 ? -9.061 16.270 -3.357 1.00 90.00 172 GLN A CA 1
ATOM 1324 C C . GLN A 1 172 ? -8.224 15.269 -4.152 1.00 90.00 172 GLN A C 1
ATOM 1326 O O . GLN A 1 172 ? -7.499 14.482 -3.549 1.00 90.00 172 GLN A O 1
ATOM 1331 N N . HIS A 1 173 ? -8.283 15.307 -5.486 1.00 88.25 173 HIS A N 1
ATOM 1332 C CA . HIS A 1 173 ? -7.309 14.589 -6.321 1.00 88.25 173 HIS A CA 1
ATOM 1333 C C . HIS A 1 173 ? -5.882 15.029 -5.996 1.00 88.25 173 HIS A C 1
ATOM 1335 O O . HIS A 1 173 ? -5.651 16.218 -5.765 1.00 88.25 173 HIS A O 1
ATOM 1341 N N . THR A 1 174 ? -4.958 14.066 -5.969 1.00 88.00 174 THR A N 1
ATOM 1342 C CA . THR A 1 174 ? -3.602 14.318 -5.490 1.00 88.00 174 THR A CA 1
ATOM 1343 C C . THR A 1 174 ? -2.887 15.391 -6.303 1.00 88.00 174 THR A C 1
ATOM 1345 O O . THR A 1 174 ? -3.000 15.465 -7.529 1.00 88.00 174 THR A O 1
ATOM 1348 N N . THR A 1 175 ? -2.126 16.219 -5.598 1.00 88.12 175 THR A N 1
ATOM 1349 C CA . THR A 1 175 ? -1.186 17.181 -6.189 1.00 88.12 175 THR A CA 1
ATOM 1350 C C . THR A 1 175 ? 0.266 16.709 -6.085 1.00 88.12 175 THR A C 1
ATOM 1352 O O . THR A 1 175 ? 1.183 17.472 -6.380 1.00 88.12 175 THR A O 1
ATOM 1355 N N . ALA A 1 176 ? 0.484 15.451 -5.681 1.00 88.56 176 ALA A N 1
ATOM 1356 C CA . ALA A 1 176 ? 1.807 14.876 -5.504 1.00 88.56 176 ALA A CA 1
ATOM 1357 C C . ALA A 1 176 ? 2.619 14.829 -6.809 1.00 88.56 176 ALA A C 1
ATOM 1359 O O . ALA A 1 176 ? 2.144 14.415 -7.874 1.00 88.56 176 ALA A O 1
ATOM 1360 N N . THR A 1 177 ? 3.890 15.195 -6.679 1.00 89.94 177 THR A N 1
ATOM 1361 C CA . THR A 1 177 ? 4.906 15.111 -7.723 1.00 89.94 177 THR A CA 1
ATOM 1362 C C . THR A 1 177 ? 6.034 14.177 -7.290 1.00 89.94 177 THR A C 1
ATOM 1364 O O . THR A 1 177 ? 6.249 13.933 -6.100 1.00 89.94 177 THR A O 1
ATOM 1367 N N . VAL A 1 178 ? 6.768 13.630 -8.259 1.00 88.81 178 VAL A N 1
ATOM 1368 C CA . VAL A 1 178 ? 7.959 12.806 -8.011 1.00 88.81 178 VAL A CA 1
ATOM 1369 C C . VAL A 1 178 ? 9.174 13.471 -8.633 1.00 88.81 178 VAL A C 1
ATOM 1371 O O . VAL A 1 178 ? 9.183 13.777 -9.825 1.00 88.81 178 VAL A O 1
ATOM 1374 N N . GLN A 1 179 ? 10.209 13.673 -7.816 1.00 90.94 179 GLN A N 1
ATOM 1375 C CA . GLN A 1 179 ? 11.498 14.194 -8.253 1.00 90.94 179 GLN A CA 1
ATOM 1376 C C . GLN A 1 179 ? 12.450 13.032 -8.570 1.00 90.94 179 GLN A C 1
ATOM 1378 O O . GLN A 1 179 ? 12.951 12.367 -7.662 1.00 90.94 179 GLN A O 1
ATOM 1383 N N . THR A 1 180 ? 12.699 12.788 -9.856 1.00 89.81 180 THR A N 1
ATOM 1384 C CA . THR A 1 180 ? 13.481 11.639 -10.349 1.00 89.81 180 THR A CA 1
ATOM 1385 C C . THR A 1 180 ? 14.176 11.970 -11.676 1.00 89.81 180 THR A C 1
ATOM 1387 O O . THR A 1 180 ? 13.869 12.986 -12.306 1.00 89.81 180 THR A O 1
ATOM 1390 N N . SER A 1 181 ? 15.124 11.141 -12.119 1.00 91.38 181 SER A N 1
ATOM 1391 C CA . SER A 1 181 ? 15.707 11.279 -13.460 1.00 91.38 181 SER A CA 1
ATOM 1392 C C . SER A 1 181 ? 14.705 10.875 -14.541 1.00 91.38 181 SER A C 1
ATOM 1394 O O . SER A 1 181 ? 13.900 9.955 -14.360 1.00 91.38 181 SER A O 1
ATOM 1396 N N . LYS A 1 182 ? 14.766 11.531 -15.702 1.00 92.56 182 LYS A N 1
ATOM 1397 C CA . LYS A 1 182 ? 13.900 11.212 -16.847 1.00 92.56 182 LYS A CA 1
ATOM 1398 C C . LYS A 1 182 ? 14.007 9.741 -17.279 1.00 92.56 182 LYS A C 1
ATOM 1400 O O . LYS A 1 182 ? 12.996 9.140 -17.637 1.00 92.56 182 LYS A O 1
ATOM 1405 N N . ALA A 1 183 ? 15.188 9.131 -17.163 1.00 92.69 183 ALA A N 1
ATOM 1406 C CA . ALA A 1 183 ? 15.391 7.700 -17.382 1.00 92.69 183 ALA A CA 1
ATOM 1407 C C . ALA A 1 183 ? 14.647 6.808 -16.367 1.00 92.69 183 ALA A C 1
ATOM 1409 O O . ALA A 1 183 ? 13.945 5.884 -16.781 1.00 92.69 183 ALA A O 1
ATOM 1410 N N . ARG A 1 184 ? 14.743 7.075 -15.052 1.00 90.38 184 ARG A N 1
ATOM 1411 C CA . ARG A 1 184 ? 13.986 6.312 -14.032 1.00 90.38 184 ARG A CA 1
ATOM 1412 C C . ARG A 1 184 ? 12.481 6.483 -14.213 1.00 90.38 184 ARG A C 1
ATOM 1414 O O . ARG A 1 184 ? 11.747 5.498 -14.145 1.00 90.38 184 ARG A O 1
ATOM 1421 N N . TYR A 1 185 ? 12.034 7.700 -14.518 1.00 91.31 185 TYR A N 1
ATOM 1422 C CA . TYR A 1 185 ? 10.641 7.984 -14.850 1.00 91.31 185 TYR A CA 1
ATOM 1423 C C . TYR A 1 185 ? 10.154 7.159 -16.053 1.00 91.31 185 TYR A C 1
ATOM 1425 O O . TYR A 1 185 ? 9.109 6.521 -15.959 1.00 91.31 185 TYR A O 1
ATOM 1433 N N . GLN A 1 186 ? 10.918 7.092 -17.151 1.00 92.75 186 GLN A N 1
ATOM 1434 C CA . GLN A 1 186 ? 10.569 6.259 -18.311 1.00 92.75 186 GLN A CA 1
ATOM 1435 C C . GLN A 1 186 ? 10.530 4.762 -17.966 1.00 92.75 186 GLN A C 1
ATOM 1437 O O . GLN A 1 186 ? 9.601 4.068 -18.375 1.00 92.75 186 GLN A O 1
ATOM 1442 N N . ILE A 1 187 ? 11.465 4.255 -17.159 1.00 92.31 187 ILE A N 1
ATOM 1443 C CA . ILE A 1 187 ? 11.427 2.857 -16.699 1.00 92.31 187 ILE A CA 1
ATOM 1444 C C . ILE A 1 187 ? 10.144 2.578 -15.897 1.00 92.31 187 ILE A C 1
ATOM 1446 O O . ILE A 1 187 ? 9.469 1.585 -16.172 1.00 92.31 187 ILE A O 1
ATOM 1450 N N . ARG A 1 188 ? 9.767 3.457 -14.955 1.00 91.00 188 ARG A N 1
ATOM 1451 C CA . ARG A 1 188 ? 8.553 3.299 -14.130 1.00 91.00 188 ARG A CA 1
ATOM 1452 C C . ARG A 1 188 ? 7.267 3.470 -14.945 1.00 91.00 188 ARG A C 1
ATOM 1454 O O . ARG A 1 188 ? 6.472 2.541 -14.995 1.00 91.00 188 ARG A O 1
ATOM 1461 N N . ALA A 1 189 ? 7.073 4.617 -15.592 1.00 89.56 189 ALA A N 1
ATOM 1462 C CA . ALA A 1 189 ? 5.805 5.006 -16.216 1.00 89.56 189 ALA A CA 1
ATOM 1463 C C . ALA A 1 189 ? 5.583 4.436 -17.628 1.00 89.56 189 ALA A C 1
ATOM 1465 O O . ALA A 1 189 ? 4.440 4.191 -18.015 1.00 89.56 189 ALA A O 1
ATOM 1466 N N . GLU A 1 190 ? 6.649 4.226 -18.408 1.00 91.12 190 GLU A N 1
ATOM 1467 C CA . GLU A 1 190 ? 6.545 3.788 -19.807 1.00 91.12 190 GLU A CA 1
ATOM 1468 C C . GLU A 1 190 ? 6.825 2.290 -19.962 1.00 91.12 190 GLU A C 1
ATOM 1470 O O . GLU A 1 190 ? 5.999 1.590 -20.538 1.00 91.12 190 GLU A O 1
ATOM 1475 N N . ILE A 1 191 ? 7.946 1.777 -19.438 1.00 94.19 191 ILE A N 1
ATOM 1476 C CA . ILE A 1 191 ? 8.310 0.358 -19.614 1.00 94.19 191 ILE A CA 1
ATOM 1477 C C . ILE A 1 191 ? 7.495 -0.535 -18.668 1.00 94.19 191 ILE A C 1
ATOM 1479 O O . ILE A 1 191 ? 6.804 -1.446 -19.120 1.00 94.19 191 ILE A O 1
ATOM 1483 N N . LEU A 1 192 ? 7.541 -0.267 -17.359 1.00 91.69 192 LEU A N 1
ATOM 1484 C CA . LEU A 1 192 ? 6.796 -1.045 -16.364 1.00 91.69 192 LEU A CA 1
ATOM 1485 C C . LEU A 1 192 ? 5.313 -0.639 -16.302 1.00 91.69 192 LEU A C 1
ATOM 1487 O O . LEU A 1 192 ? 4.451 -1.497 -16.163 1.00 91.69 192 LEU A O 1
ATOM 1491 N N . GLY A 1 193 ? 4.989 0.646 -16.457 1.00 88.69 193 GLY A N 1
ATOM 1492 C CA . GLY A 1 193 ? 3.608 1.128 -16.363 1.00 88.69 193 GLY A CA 1
ATOM 1493 C C . GLY A 1 193 ? 2.699 0.702 -17.524 1.00 88.69 193 GLY A C 1
ATOM 1494 O O . GLY A 1 193 ? 1.479 0.599 -17.353 1.00 88.69 193 GLY A O 1
ATOM 1495 N N . LYS A 1 194 ? 3.271 0.428 -18.705 1.00 89.31 194 LYS A N 1
ATOM 1496 C CA . LYS A 1 194 ? 2.520 0.070 -19.926 1.00 89.31 194 LYS A CA 1
ATOM 1497 C C . LYS A 1 194 ? 2.742 -1.365 -20.398 1.00 89.31 194 LYS A C 1
ATOM 1499 O O . LYS A 1 194 ? 2.184 -1.734 -21.429 1.00 89.31 194 LYS A O 1
ATOM 1504 N N . THR A 1 195 ? 3.523 -2.176 -19.680 1.00 90.94 195 THR A N 1
ATOM 1505 C CA . THR A 1 195 ? 3.603 -3.606 -19.997 1.00 90.94 195 THR A CA 1
ATOM 1506 C C . THR A 1 195 ? 2.270 -4.301 -19.702 1.00 90.94 195 THR A C 1
ATOM 1508 O O . THR A 1 195 ? 1.527 -3.906 -18.802 1.00 90.94 195 THR A O 1
ATOM 1511 N N . ASP A 1 196 ? 1.968 -5.335 -20.483 1.00 90.12 196 ASP A N 1
ATOM 1512 C CA . ASP A 1 196 ? 0.882 -6.282 -20.232 1.00 90.12 196 ASP A CA 1
ATOM 1513 C C . ASP A 1 196 ? 1.362 -7.507 -19.428 1.00 90.12 196 ASP A C 1
ATOM 1515 O O . ASP A 1 196 ? 0.563 -8.375 -19.090 1.00 90.12 196 ASP A O 1
ATOM 1519 N N . ALA A 1 197 ? 2.655 -7.592 -19.100 1.00 91.50 197 ALA A N 1
ATOM 1520 C CA . ALA A 1 197 ? 3.217 -8.661 -18.287 1.00 91.50 197 ALA A CA 1
ATOM 1521 C C . ALA A 1 197 ? 3.127 -8.329 -16.789 1.00 91.50 197 ALA A C 1
ATOM 1523 O O . ALA A 1 197 ? 3.468 -7.232 -16.346 1.00 91.50 197 ALA A O 1
ATOM 1524 N N . PHE A 1 198 ? 2.749 -9.310 -15.973 1.00 91.38 198 PHE A N 1
ATOM 1525 C CA . PHE A 1 198 ? 2.933 -9.237 -14.534 1.00 91.38 198 PHE A CA 1
ATOM 1526 C C . PHE A 1 198 ? 4.425 -9.357 -14.211 1.00 91.38 198 PHE A C 1
ATOM 1528 O O . PHE A 1 198 ? 5.044 -10.404 -14.419 1.00 91.38 198 PHE A O 1
ATOM 1535 N N . VAL A 1 199 ? 5.001 -8.261 -13.721 1.00 89.50 199 VAL A N 1
ATOM 1536 C CA . VAL A 1 199 ? 6.410 -8.151 -13.331 1.00 89.50 199 VAL A CA 1
ATOM 1537 C C . VAL A 1 199 ? 6.462 -7.651 -11.886 1.00 89.50 199 VAL A C 1
ATOM 1539 O O . VAL A 1 199 ? 6.426 -6.434 -11.668 1.00 89.50 199 VAL A O 1
ATOM 1542 N N . PRO A 1 200 ? 6.486 -8.548 -10.881 1.00 84.88 200 PRO A N 1
ATOM 1543 C CA . PRO A 1 200 ? 6.594 -8.145 -9.486 1.00 84.88 200 PRO A CA 1
ATOM 1544 C C . PRO A 1 200 ? 8.009 -7.672 -9.135 1.00 84.88 200 PRO A C 1
ATOM 1546 O O . PRO A 1 200 ? 8.980 -7.978 -9.830 1.00 84.88 200 PRO A O 1
ATOM 1549 N N . SER A 1 201 ? 8.135 -6.917 -8.042 1.00 79.81 201 SER A N 1
ATOM 1550 C CA . SER A 1 201 ? 9.393 -6.262 -7.644 1.00 79.81 201 SER A CA 1
ATOM 1551 C C . SER A 1 201 ? 10.476 -7.288 -7.306 1.00 79.81 201 SER A C 1
ATOM 1553 O O . SER A 1 201 ? 11.648 -7.080 -7.615 1.00 79.81 201 SER A O 1
ATOM 1555 N N . THR A 1 202 ? 10.052 -8.407 -6.710 1.00 74.44 202 THR A N 1
ATOM 1556 C CA . THR A 1 202 ? 10.855 -9.594 -6.384 1.00 74.44 202 THR A CA 1
ATOM 1557 C C . THR A 1 202 ? 11.635 -10.110 -7.590 1.00 74.44 202 THR A C 1
ATOM 1559 O O . THR A 1 202 ? 12.866 -10.173 -7.575 1.00 74.44 202 THR A O 1
ATOM 1562 N N . GLU A 1 203 ? 10.911 -10.444 -8.653 1.00 78.56 203 GLU A N 1
ATOM 1563 C CA . GLU A 1 203 ? 11.458 -11.040 -9.868 1.00 78.56 203 GLU A CA 1
ATOM 1564 C C . GLU A 1 203 ? 12.199 -10.014 -10.721 1.00 78.56 203 GLU A C 1
ATOM 1566 O O . GLU A 1 203 ? 13.248 -10.328 -11.285 1.00 78.56 203 GLU A O 1
ATOM 1571 N N . LEU A 1 204 ? 11.718 -8.767 -10.741 1.00 81.38 204 LEU A N 1
ATOM 1572 C CA . LEU A 1 204 ? 12.426 -7.652 -11.360 1.00 81.38 204 LEU A CA 1
ATOM 1573 C C . LEU A 1 204 ? 13.823 -7.490 -10.740 1.00 81.38 204 LEU A C 1
ATOM 1575 O O . LEU A 1 204 ? 14.814 -7.518 -11.464 1.00 81.38 204 LEU A O 1
ATOM 1579 N N . THR A 1 205 ? 13.939 -7.436 -9.408 1.00 76.56 205 THR A N 1
ATOM 1580 C CA . THR A 1 205 ? 15.252 -7.381 -8.741 1.00 76.56 205 THR A CA 1
ATOM 1581 C C . THR A 1 205 ? 16.112 -8.618 -9.011 1.00 76.56 205 THR A C 1
ATOM 1583 O O . THR A 1 205 ? 17.335 -8.487 -9.080 1.00 76.56 205 THR A O 1
ATOM 1586 N N . ARG A 1 206 ? 15.516 -9.811 -9.137 1.00 75.19 206 ARG A N 1
ATOM 1587 C CA . ARG A 1 206 ? 16.265 -11.062 -9.344 1.00 75.19 206 ARG A CA 1
ATOM 1588 C C . ARG A 1 206 ? 16.937 -11.127 -10.717 1.00 75.19 206 ARG A C 1
ATOM 1590 O O . ARG A 1 206 ? 18.049 -11.635 -10.826 1.00 75.19 206 ARG A O 1
ATOM 1597 N N . GLU A 1 207 ? 16.258 -10.643 -11.752 1.00 82.88 207 GLU A N 1
ATOM 1598 C CA . GLU A 1 207 ? 16.714 -10.732 -13.145 1.00 82.88 207 GLU A CA 1
ATOM 1599 C C . GLU A 1 207 ? 17.461 -9.457 -13.616 1.00 82.88 207 GLU A C 1
ATOM 1601 O O . GLU A 1 207 ? 18.173 -9.502 -14.623 1.00 82.88 207 GLU A O 1
ATOM 1606 N N . LEU A 1 208 ? 17.340 -8.326 -12.904 1.00 82.56 208 LEU A N 1
ATOM 1607 C CA . LEU A 1 208 ? 18.016 -7.065 -13.241 1.00 82.56 208 LEU A CA 1
ATOM 1608 C C . LEU A 1 208 ? 19.518 -7.042 -12.911 1.00 82.56 208 LEU A C 1
ATOM 1610 O O . LEU A 1 208 ? 19.954 -7.234 -11.774 1.00 82.56 208 LEU A O 1
ATOM 1614 N N . ASP A 1 209 ? 20.312 -6.621 -13.894 1.00 84.44 209 ASP A N 1
ATOM 1615 C CA . ASP A 1 209 ? 21.714 -6.255 -13.719 1.00 84.44 209 ASP A CA 1
ATOM 1616 C C . ASP A 1 209 ? 21.824 -4.859 -13.082 1.00 84.44 209 ASP A C 1
ATOM 1618 O O . ASP A 1 209 ? 21.782 -3.816 -13.745 1.00 84.44 209 ASP A O 1
ATOM 1622 N N . ARG A 1 210 ? 22.007 -4.844 -11.757 1.00 80.75 210 ARG A N 1
ATOM 1623 C CA . ARG A 1 210 ? 22.171 -3.617 -10.960 1.00 80.75 210 ARG A CA 1
ATOM 1624 C C . ARG A 1 210 ? 23.343 -2.735 -11.409 1.00 80.75 210 ARG A C 1
ATOM 1626 O O . ARG A 1 210 ? 23.313 -1.535 -11.139 1.00 80.75 210 ARG A O 1
ATOM 1633 N N . THR A 1 211 ? 24.355 -3.271 -12.100 1.00 83.50 211 THR A N 1
ATOM 1634 C CA . THR A 1 211 ? 25.494 -2.456 -12.564 1.00 83.50 211 THR A CA 1
ATOM 1635 C C . THR A 1 211 ? 25.085 -1.467 -13.657 1.00 83.50 211 THR A C 1
ATOM 1637 O O . THR A 1 211 ? 25.642 -0.373 -13.730 1.00 83.50 211 THR A O 1
ATOM 1640 N N . ARG A 1 212 ? 24.041 -1.782 -14.436 1.00 85.38 212 ARG A N 1
ATOM 1641 C CA . ARG A 1 212 ? 23.448 -0.871 -15.430 1.00 85.38 212 ARG A CA 1
ATOM 1642 C C . ARG A 1 212 ? 22.696 0.284 -14.774 1.00 85.38 212 ARG A C 1
ATOM 1644 O O . ARG A 1 212 ? 22.783 1.414 -15.243 1.00 85.38 212 ARG A O 1
ATOM 1651 N N . PHE A 1 213 ? 22.004 0.014 -13.666 1.00 84.62 213 PHE A N 1
ATOM 1652 C CA . PHE A 1 213 ? 21.287 1.029 -12.886 1.00 84.62 213 PHE A CA 1
ATOM 1653 C C . PHE A 1 213 ? 22.211 1.983 -12.121 1.00 84.62 213 PHE A C 1
ATOM 1655 O O . PHE A 1 213 ? 21.806 3.111 -11.847 1.00 84.62 213 PHE A O 1
ATOM 1662 N N . ALA A 1 214 ? 23.449 1.579 -11.818 1.00 84.19 214 ALA A N 1
ATOM 1663 C CA . ALA A 1 214 ? 24.434 2.439 -11.157 1.00 84.19 214 ALA A CA 1
ATOM 1664 C C . ALA A 1 214 ? 24.824 3.682 -11.988 1.00 84.19 214 ALA A C 1
ATOM 1666 O O . ALA A 1 214 ? 25.260 4.678 -11.416 1.00 84.19 214 ALA A O 1
ATOM 1667 N N . LYS A 1 215 ? 24.609 3.653 -13.315 1.00 86.25 215 LYS A N 1
ATOM 1668 C CA . LYS A 1 215 ? 24.763 4.814 -14.209 1.00 86.25 215 LYS A CA 1
ATOM 1669 C C . LYS A 1 215 ? 23.762 5.940 -13.929 1.00 86.25 215 LYS A C 1
ATOM 1671 O O . LYS A 1 215 ? 23.981 7.059 -14.378 1.00 86.25 215 LYS A O 1
ATOM 1676 N N . LEU A 1 216 ? 22.626 5.645 -13.288 1.00 87.88 216 LEU A N 1
ATOM 1677 C CA . LEU A 1 216 ? 21.543 6.606 -13.071 1.00 87.88 216 LEU A CA 1
ATOM 1678 C C . LEU A 1 216 ? 21.701 7.330 -11.731 1.00 87.88 216 LEU A C 1
ATOM 1680 O O . LEU A 1 216 ? 22.033 6.676 -10.739 1.00 87.88 216 LEU A O 1
ATOM 1684 N N . PRO A 1 217 ? 21.336 8.626 -11.640 1.00 83.38 217 PRO A N 1
ATOM 1685 C CA . PRO A 1 217 ? 21.282 9.318 -10.358 1.00 83.38 217 PRO A CA 1
ATOM 1686 C C . PRO A 1 217 ? 20.373 8.564 -9.379 1.00 83.38 217 PRO A C 1
ATOM 1688 O O . PRO A 1 217 ? 19.350 7.994 -9.777 1.00 83.38 217 PRO A O 1
ATOM 1691 N N . THR A 1 218 ? 20.731 8.551 -8.098 1.00 75.19 218 THR A N 1
ATOM 1692 C CA . THR A 1 218 ? 19.812 8.147 -7.026 1.00 75.19 218 THR A CA 1
ATOM 1693 C C . THR A 1 218 ? 18.676 9.156 -6.909 1.00 75.19 218 THR A C 1
ATOM 1695 O O . THR A 1 218 ? 18.921 10.362 -6.980 1.00 75.19 218 THR A O 1
ATOM 1698 N N . ASP A 1 219 ? 17.454 8.673 -6.692 1.00 72.69 219 ASP A N 1
ATOM 1699 C CA . ASP A 1 219 ? 16.305 9.549 -6.463 1.00 72.69 219 ASP A CA 1
ATOM 1700 C C . ASP A 1 219 ? 16.466 10.375 -5.186 1.00 72.69 219 ASP A C 1
ATOM 1702 O O . ASP A 1 219 ? 17.061 9.936 -4.200 1.00 72.69 219 ASP A O 1
ATOM 1706 N N . TYR A 1 220 ? 15.924 11.594 -5.218 1.00 58.72 220 TYR A N 1
ATOM 1707 C CA . TYR A 1 220 ? 16.041 12.546 -4.112 1.00 58.72 220 TYR A CA 1
ATOM 1708 C C . TYR A 1 220 ? 15.158 12.153 -2.916 1.00 58.72 220 TYR A C 1
ATOM 1710 O O . TYR A 1 220 ? 15.503 12.423 -1.766 1.00 58.72 220 TYR A O 1
ATOM 1718 N N . ASN A 1 221 ? 14.052 11.462 -3.204 1.00 61.19 221 ASN A N 1
ATOM 1719 C CA . ASN A 1 221 ? 13.187 10.796 -2.241 1.00 61.19 221 ASN A CA 1
ATOM 1720 C C . ASN A 1 221 ? 13.290 9.290 -2.509 1.00 61.19 221 ASN A C 1
ATOM 1722 O O . ASN A 1 221 ? 12.768 8.813 -3.511 1.00 61.19 221 ASN A O 1
ATOM 1726 N N . GLY A 1 222 ? 14.018 8.566 -1.658 1.00 62.72 222 GLY A N 1
ATOM 1727 C CA . GLY A 1 222 ? 14.098 7.107 -1.737 1.00 62.72 222 GLY A CA 1
ATOM 1728 C C . GLY A 1 222 ? 12.851 6.415 -1.178 1.00 62.72 222 GLY A C 1
ATOM 1729 O O . GLY A 1 222 ? 11.991 7.061 -0.580 1.00 62.72 222 GLY A O 1
ATOM 1730 N N . ASP A 1 223 ? 12.822 5.092 -1.339 1.00 69.69 223 ASP A N 1
ATOM 1731 C CA . ASP A 1 223 ? 11.750 4.157 -0.976 1.00 69.69 223 ASP A CA 1
ATOM 1732 C C . ASP A 1 223 ? 10.900 4.573 0.242 1.00 69.69 223 ASP A C 1
ATOM 1734 O O . ASP A 1 223 ? 11.285 4.377 1.402 1.00 69.69 223 ASP A O 1
ATOM 1738 N N . THR A 1 224 ? 9.716 5.135 -0.022 1.00 80.19 224 THR A N 1
ATOM 1739 C CA . THR A 1 224 ? 8.792 5.560 1.039 1.00 80.19 224 THR A CA 1
ATOM 1740 C C . THR A 1 224 ? 8.005 4.380 1.616 1.00 80.19 224 THR A C 1
ATOM 1742 O O . THR A 1 224 ? 7.797 3.359 0.961 1.00 80.19 224 THR A O 1
ATOM 1745 N N . HIS A 1 225 ? 7.496 4.535 2.843 1.00 79.88 225 HIS A N 1
ATOM 1746 C CA . HIS A 1 225 ? 6.638 3.533 3.488 1.00 79.88 225 HIS A CA 1
ATOM 1747 C C . HIS A 1 225 ? 5.429 3.160 2.603 1.00 79.88 225 HIS A C 1
ATOM 1749 O O . HIS A 1 225 ? 5.184 1.977 2.377 1.00 79.88 225 HIS A O 1
ATOM 1755 N N . GLY A 1 226 ? 4.748 4.152 2.014 1.00 84.12 226 GLY A N 1
ATOM 1756 C CA . GLY A 1 226 ? 3.599 3.944 1.133 1.00 84.12 226 GLY A CA 1
ATOM 1757 C C . GLY A 1 226 ? 3.933 3.304 -0.207 1.00 84.12 226 GLY A C 1
ATOM 1758 O O . GLY A 1 226 ? 3.191 2.427 -0.651 1.00 84.12 226 GLY A O 1
ATOM 1759 N N . SER A 1 227 ? 5.052 3.673 -0.830 1.00 85.50 227 SER A N 1
ATOM 1760 C CA . SER A 1 227 ? 5.496 3.029 -2.070 1.00 85.50 227 SER A CA 1
ATOM 1761 C C . SER A 1 227 ? 5.799 1.545 -1.872 1.00 85.50 227 SER A C 1
ATOM 1763 O O . SER A 1 227 ? 5.410 0.715 -2.694 1.00 85.50 227 SER A O 1
ATOM 1765 N N . LEU A 1 228 ? 6.439 1.193 -0.755 1.00 81.31 228 LEU A N 1
ATOM 1766 C CA . LEU A 1 228 ? 6.727 -0.195 -0.397 1.00 81.31 228 LEU A CA 1
ATOM 1767 C C . LEU A 1 228 ? 5.449 -0.981 -0.088 1.00 81.31 228 LEU A C 1
ATOM 1769 O O . LEU A 1 228 ? 5.310 -2.119 -0.538 1.00 81.31 228 LEU A O 1
ATOM 1773 N N . THR A 1 229 ? 4.494 -0.372 0.626 1.00 85.25 229 THR A N 1
ATOM 1774 C CA . THR A 1 229 ? 3.172 -0.969 0.858 1.00 85.25 229 THR A CA 1
ATOM 1775 C C . THR A 1 229 ? 2.438 -1.238 -0.462 1.00 85.25 229 THR A C 1
ATOM 1777 O O . THR A 1 229 ? 1.875 -2.320 -0.633 1.00 85.25 229 THR A O 1
ATOM 1780 N N . LEU A 1 230 ? 2.458 -0.289 -1.409 1.00 89.62 230 LEU A N 1
ATOM 1781 C CA . LEU A 1 230 ? 1.820 -0.454 -2.718 1.00 89.62 230 LEU A CA 1
ATOM 1782 C C . LEU A 1 230 ? 2.494 -1.554 -3.546 1.00 89.62 230 LEU A C 1
ATOM 1784 O O . LEU A 1 230 ? 1.790 -2.435 -4.032 1.00 89.62 230 LEU A O 1
ATOM 1788 N N . ASN A 1 231 ? 3.828 -1.544 -3.662 1.00 86.56 231 ASN A N 1
ATOM 1789 C CA . ASN A 1 231 ? 4.581 -2.594 -4.358 1.00 86.56 231 ASN A CA 1
ATOM 1790 C C . ASN A 1 231 ? 4.225 -3.986 -3.817 1.00 86.56 231 ASN A C 1
ATOM 1792 O O . ASN A 1 231 ? 3.930 -4.897 -4.582 1.00 86.56 231 ASN A O 1
ATOM 1796 N N . LEU A 1 232 ? 4.189 -4.142 -2.493 1.00 85.31 232 LEU A N 1
ATOM 1797 C CA . LEU A 1 232 ? 3.881 -5.415 -1.847 1.00 85.31 232 LEU A CA 1
ATOM 1798 C C . LEU A 1 232 ? 2.456 -5.906 -2.128 1.00 85.31 232 LEU A C 1
ATOM 1800 O O . LEU A 1 232 ? 2.255 -7.074 -2.461 1.00 85.31 232 LEU A O 1
ATOM 1804 N N . LEU A 1 233 ? 1.463 -5.022 -1.991 1.00 90.44 233 LEU A N 1
ATOM 1805 C CA . LEU A 1 233 ? 0.070 -5.339 -2.314 1.00 90.44 233 LEU A CA 1
ATOM 1806 C C . LEU A 1 233 ? -0.080 -5.698 -3.796 1.00 90.44 233 LEU A C 1
ATOM 1808 O O . LEU A 1 233 ? -0.809 -6.627 -4.138 1.00 90.44 233 LEU A O 1
ATOM 1812 N N . ALA A 1 234 ? 0.624 -4.979 -4.668 1.00 90.69 234 ALA A N 1
ATOM 1813 C CA . ALA A 1 234 ? 0.599 -5.210 -6.100 1.00 90.69 234 ALA A CA 1
ATOM 1814 C C . ALA A 1 234 ? 1.265 -6.537 -6.498 1.00 90.69 234 ALA A C 1
ATOM 1816 O O . ALA A 1 234 ? 0.754 -7.219 -7.390 1.00 90.69 234 ALA A O 1
ATOM 1817 N N . ASP A 1 235 ? 2.354 -6.914 -5.827 1.00 87.81 235 ASP A N 1
ATOM 1818 C CA . ASP A 1 235 ? 3.100 -8.148 -6.071 1.00 87.81 235 ASP A CA 1
ATOM 1819 C C . ASP A 1 235 ? 2.385 -9.393 -5.500 1.00 87.81 235 ASP A C 1
ATOM 1821 O O . ASP A 1 235 ? 2.352 -10.432 -6.153 1.00 87.81 235 ASP A O 1
ATOM 1825 N N . TYR A 1 236 ? 1.784 -9.324 -4.304 1.00 87.25 236 TYR A N 1
ATOM 1826 C CA . TYR A 1 236 ? 1.100 -10.481 -3.694 1.00 87.25 236 TYR A CA 1
ATOM 1827 C C . TYR A 1 236 ? -0.364 -10.646 -4.107 1.00 87.25 236 TYR A C 1
ATOM 1829 O O . TYR A 1 236 ? -0.918 -11.741 -3.968 1.00 87.25 236 TYR A O 1
ATOM 1837 N N . ILE A 1 237 ? -0.987 -9.595 -4.640 1.00 91.50 237 ILE A N 1
ATOM 1838 C CA . ILE A 1 237 ? -2.361 -9.619 -5.146 1.00 91.50 237 ILE A CA 1
ATOM 1839 C C . ILE A 1 237 ? -2.346 -9.061 -6.577 1.00 91.50 237 ILE A C 1
ATOM 1841 O O . ILE A 1 237 ? -2.663 -7.887 -6.778 1.00 91.50 237 ILE A O 1
ATOM 1845 N N . PRO A 1 238 ? -1.965 -9.859 -7.596 1.00 89.31 238 PRO A N 1
ATOM 1846 C CA . PRO A 1 238 ? -1.723 -9.350 -8.951 1.00 89.31 238 PRO A CA 1
ATOM 1847 C C . PRO A 1 238 ? -2.938 -8.645 -9.567 1.00 89.31 238 PRO A C 1
ATOM 1849 O O . PRO A 1 238 ? -2.791 -7.637 -10.246 1.00 89.31 238 PRO A O 1
ATOM 1852 N N . ALA A 1 239 ? -4.146 -9.120 -9.262 1.00 89.62 239 ALA A N 1
ATOM 1853 C CA . ALA A 1 239 ? -5.398 -8.543 -9.748 1.00 89.62 239 ALA A CA 1
ATOM 1854 C C . ALA A 1 239 ? -5.876 -7.287 -8.986 1.00 89.62 239 ALA A C 1
ATOM 1856 O O . ALA A 1 239 ? -6.886 -6.708 -9.374 1.00 89.62 239 ALA A O 1
ATOM 1857 N N . ALA A 1 240 ? -5.220 -6.867 -7.893 1.00 93.25 240 ALA A N 1
ATOM 1858 C CA . ALA A 1 240 ? -5.734 -5.776 -7.059 1.00 93.25 240 ALA A CA 1
ATOM 1859 C C . ALA A 1 240 ? -5.708 -4.408 -7.754 1.00 93.25 240 ALA A C 1
ATOM 1861 O O . ALA A 1 240 ? -4.719 -4.044 -8.401 1.00 93.25 240 ALA A O 1
ATOM 1862 N N . GLU A 1 241 ? -6.758 -3.626 -7.534 1.00 94.31 241 GLU A N 1
ATOM 1863 C CA . GLU A 1 241 ? -6.860 -2.224 -7.935 1.00 94.31 241 GLU A CA 1
ATOM 1864 C C . GLU A 1 241 ? -6.761 -1.316 -6.703 1.00 94.31 241 GLU A C 1
ATOM 1866 O O . GLU A 1 241 ? -7.138 -1.704 -5.594 1.00 94.31 241 GLU A O 1
ATOM 1871 N N . PHE A 1 242 ? -6.256 -0.096 -6.879 1.00 95.44 242 PHE A N 1
ATOM 1872 C CA . PHE A 1 242 ? -5.847 0.762 -5.768 1.00 95.44 242 PHE A CA 1
ATOM 1873 C C . PHE A 1 242 ? -6.497 2.139 -5.808 1.00 95.44 242 PHE A C 1
ATOM 1875 O O . PHE A 1 242 ? -6.415 2.856 -6.805 1.00 95.44 242 PHE A O 1
ATOM 1882 N N . VAL A 1 243 ? -7.057 2.548 -4.673 1.00 95.56 243 VAL A N 1
ATOM 1883 C CA . VAL A 1 243 ? -7.278 3.959 -4.348 1.00 95.56 243 VAL A CA 1
ATOM 1884 C C . VAL A 1 243 ? -6.285 4.341 -3.263 1.00 95.56 243 VAL A C 1
ATOM 1886 O O . VAL A 1 243 ? -6.100 3.584 -2.314 1.00 95.56 243 VAL A O 1
ATOM 1889 N N . THR A 1 244 ? -5.652 5.507 -3.357 1.00 94.19 244 THR A N 1
ATOM 1890 C CA . THR A 1 244 ? -4.821 6.026 -2.259 1.00 94.19 244 THR A CA 1
ATOM 1891 C C . THR A 1 244 ? -5.460 7.245 -1.623 1.00 94.19 244 THR A C 1
ATOM 1893 O O . THR A 1 244 ? -6.117 8.041 -2.297 1.00 94.19 244 THR A O 1
ATOM 1896 N N . LEU A 1 245 ? -5.215 7.415 -0.330 1.00 92.50 245 LEU A N 1
ATOM 1897 C CA . LEU A 1 245 ? -5.472 8.655 0.387 1.00 92.50 245 LEU A CA 1
ATOM 1898 C C . LEU A 1 245 ? -4.199 9.033 1.148 1.00 92.50 245 LEU A C 1
ATOM 1900 O O . LEU A 1 245 ? -3.955 8.533 2.252 1.00 92.50 245 LEU A O 1
ATOM 1904 N N . ASP A 1 246 ? -3.360 9.860 0.517 1.00 83.12 246 ASP A N 1
ATOM 1905 C CA . ASP A 1 246 ? -2.044 10.197 1.049 1.00 83.12 246 ASP A CA 1
ATOM 1906 C C . ASP A 1 246 ? -2.189 11.001 2.343 1.00 83.12 246 ASP A C 1
ATOM 1908 O O . ASP A 1 246 ? -2.852 12.040 2.432 1.00 83.12 246 ASP A O 1
ATOM 1912 N N . SER A 1 247 ? -1.588 10.440 3.380 1.00 65.12 247 SER A N 1
ATOM 1913 C CA . SER A 1 247 ? -1.407 11.008 4.707 1.00 65.12 247 SER A CA 1
ATOM 1914 C C . SER A 1 247 ? -0.086 10.495 5.236 1.00 65.12 247 SER A C 1
ATOM 1916 O O . SER A 1 247 ? 0.273 9.373 4.915 1.00 65.12 247 SER A O 1
ATOM 1918 N N . PHE A 1 248 ? 0.579 11.257 6.114 1.00 59.06 248 PHE A N 1
ATOM 1919 C CA . PHE A 1 248 ? 1.826 10.904 6.818 1.00 59.06 248 PHE A CA 1
ATOM 1920 C C . PHE A 1 248 ? 1.743 9.578 7.630 1.00 59.06 248 PHE A C 1
ATOM 1922 O O . PHE A 1 248 ? 1.709 9.585 8.863 1.00 59.06 248 PHE A O 1
ATOM 1929 N N . GLY A 1 249 ? 1.662 8.444 6.929 1.00 52.66 249 GLY A N 1
ATOM 1930 C CA . GLY A 1 249 ? 1.530 7.054 7.377 1.00 52.66 249 GLY A CA 1
ATOM 1931 C C . GLY A 1 249 ? 0.239 6.668 8.114 1.00 52.66 249 GLY A C 1
ATOM 1932 O O . GLY A 1 249 ? 0.060 5.492 8.417 1.00 52.66 249 GLY A O 1
ATOM 1933 N N . LYS A 1 250 ? -0.616 7.621 8.520 1.00 67.19 250 LYS A N 1
ATOM 1934 C CA . LYS A 1 250 ? -1.690 7.397 9.513 1.00 67.19 250 LYS A CA 1
ATOM 1935 C C . LYS A 1 250 ? -2.847 8.389 9.345 1.00 67.19 250 LYS A C 1
ATOM 1937 O O . LYS A 1 250 ? -2.630 9.515 8.908 1.00 67.19 250 LYS A O 1
ATOM 1942 N N . ILE A 1 251 ? -4.041 8.032 9.841 1.00 79.31 251 ILE A N 1
ATOM 1943 C CA . ILE A 1 251 ? -5.185 8.960 9.980 1.00 79.31 251 ILE A CA 1
ATOM 1944 C C . ILE A 1 251 ? -4.739 10.233 10.729 1.00 79.31 251 ILE A C 1
ATOM 1946 O O . ILE A 1 251 ? -4.268 10.175 11.872 1.00 79.31 251 ILE A O 1
ATOM 1950 N N . VAL A 1 252 ? -4.858 11.386 10.064 1.00 78.06 252 VAL A N 1
ATOM 1951 C CA . VAL A 1 252 ? -4.261 12.654 10.507 1.00 78.06 252 VAL A CA 1
ATOM 1952 C C . VAL A 1 252 ? -5.231 13.431 11.386 1.00 78.06 252 VAL A C 1
ATOM 1954 O O . VAL A 1 252 ? -6.156 14.059 10.893 1.00 78.06 252 VAL A O 1
ATOM 1957 N N . PHE A 1 253 ? -4.958 13.458 12.690 1.00 83.81 253 PHE A N 1
ATOM 1958 C CA . PHE A 1 253 ? -5.559 14.422 13.610 1.00 83.81 253 PHE A CA 1
ATOM 1959 C C . PHE A 1 253 ? -4.872 15.786 13.419 1.00 83.81 253 PHE A C 1
ATOM 1961 O O . PHE A 1 253 ? -3.690 15.883 13.765 1.00 83.81 253 PHE A O 1
ATOM 1968 N N . PRO A 1 254 ? -5.548 16.820 12.883 1.00 85.69 254 PRO A N 1
ATOM 1969 C CA . PRO A 1 254 ? -4.937 18.130 12.688 1.00 85.69 254 PRO A CA 1
ATOM 1970 C C . PRO A 1 254 ? -4.803 18.887 14.017 1.00 85.69 254 PRO A C 1
ATOM 1972 O O . PRO A 1 254 ? -5.547 18.641 14.971 1.00 85.69 254 PRO A O 1
ATOM 1975 N N . ASP A 1 255 ? -3.890 19.857 14.060 1.00 85.81 255 ASP A N 1
ATOM 1976 C CA . ASP A 1 255 ? -3.533 20.652 15.245 1.00 85.81 255 ASP A CA 1
ATOM 1977 C C . ASP A 1 255 ? -4.750 21.238 15.979 1.00 85.81 255 ASP A C 1
ATOM 1979 O O . ASP A 1 255 ? -4.797 21.240 17.208 1.00 85.81 255 ASP A O 1
ATOM 1983 N N . GLN A 1 256 ? -5.782 21.677 15.248 1.00 83.06 256 GLN A N 1
ATOM 1984 C CA . GLN A 1 256 ? -7.019 22.188 15.847 1.00 83.06 256 GLN A CA 1
ATOM 1985 C C . GLN A 1 256 ? -7.732 21.126 16.705 1.00 83.06 256 GLN A C 1
ATOM 1987 O O . GLN A 1 256 ? -8.229 21.452 17.781 1.00 83.06 256 GLN A O 1
ATOM 1992 N N . VAL A 1 257 ? -7.762 19.861 16.276 1.00 85.75 257 VAL A N 1
ATOM 1993 C CA . VAL A 1 257 ? -8.375 18.749 17.030 1.00 85.75 257 VAL A CA 1
ATOM 1994 C C . VAL A 1 257 ? -7.490 18.368 18.210 1.00 85.75 257 VAL A C 1
ATOM 1996 O O . VAL A 1 257 ? -7.985 18.253 19.332 1.00 85.75 257 VAL A O 1
ATOM 1999 N N . LEU A 1 258 ? -6.182 18.235 17.961 1.00 84.75 258 LEU A N 1
ATOM 2000 C CA . LEU A 1 258 ? -5.183 17.892 18.975 1.00 84.75 258 LEU A CA 1
ATOM 2001 C C . LEU A 1 258 ? -5.140 18.912 20.119 1.00 84.75 258 LEU A C 1
ATOM 2003 O O . LEU A 1 258 ? -5.024 18.515 21.272 1.00 84.75 258 LEU A O 1
ATOM 2007 N N . CYS A 1 259 ? -5.240 20.209 19.817 1.00 83.00 259 CYS A N 1
ATOM 2008 C CA . CYS A 1 259 ? -5.024 21.273 20.797 1.00 83.00 259 CYS A CA 1
ATOM 2009 C C . CYS A 1 259 ? -6.312 21.930 21.314 1.00 83.00 259 CYS A C 1
ATOM 2011 O O . CYS A 1 259 ? -6.273 22.567 22.364 1.00 83.00 259 CYS A O 1
ATOM 2013 N N . SER A 1 260 ? -7.454 21.791 20.624 1.00 82.62 260 SER A N 1
ATOM 2014 C CA . SER A 1 260 ? -8.745 22.240 21.169 1.00 82.62 260 SER A CA 1
ATOM 2015 C C . SER A 1 260 ? -9.247 21.301 22.258 1.00 82.62 260 SER A C 1
ATOM 2017 O O . SER A 1 260 ? -9.718 21.775 23.290 1.00 82.62 260 SER A O 1
ATOM 2019 N N . LEU A 1 261 ? -9.212 19.987 21.997 1.00 77.81 261 LEU A N 1
ATOM 2020 C CA . LEU A 1 261 ? -9.776 18.952 22.870 1.00 77.81 261 LEU A CA 1
ATOM 2021 C C . LEU A 1 261 ? -11.208 19.265 23.364 1.00 77.81 261 LEU A C 1
ATOM 2023 O O . LEU A 1 261 ? -11.644 18.756 24.392 1.00 77.81 261 LEU A O 1
ATOM 2027 N N . SER A 1 262 ? -12.003 20.045 22.624 1.00 84.12 262 SER A N 1
ATOM 2028 C CA . SER A 1 262 ? -13.425 20.289 22.927 1.00 84.12 262 SER A CA 1
ATOM 2029 C C . SER A 1 262 ? -14.297 19.199 22.303 1.00 84.12 262 SER A C 1
ATOM 2031 O O . SER A 1 262 ? -13.984 18.746 21.199 1.00 84.12 262 SER A O 1
ATOM 2033 N N . ASP A 1 263 ? -15.316 18.707 23.024 1.00 82.00 263 ASP A N 1
ATOM 2034 C CA . ASP A 1 263 ? -16.104 17.526 22.606 1.00 82.00 263 ASP A CA 1
ATOM 2035 C C . ASP A 1 263 ? -16.625 17.711 21.175 1.00 82.00 263 ASP A C 1
ATOM 2037 O O . ASP A 1 263 ? -16.278 16.938 20.287 1.00 82.00 263 ASP A O 1
ATOM 2041 N N . THR A 1 264 ? -17.271 18.853 20.917 1.00 85.44 264 THR A N 1
ATOM 2042 C CA . THR A 1 264 ? -17.773 19.270 19.601 1.00 85.44 264 THR A CA 1
ATOM 2043 C C . THR A 1 264 ? -16.740 19.178 18.473 1.00 85.44 264 THR A C 1
ATOM 2045 O O . THR A 1 264 ? -17.087 18.721 17.387 1.00 85.44 264 THR A O 1
ATOM 2048 N N . VAL A 1 265 ? -15.487 19.607 18.682 1.00 86.38 265 VAL A N 1
ATOM 2049 C CA . VAL A 1 265 ? -14.457 19.608 17.620 1.00 86.38 265 VAL A CA 1
ATOM 2050 C C . VAL A 1 265 ? -13.945 18.196 17.341 1.00 86.38 265 VAL A C 1
ATOM 2052 O O . VAL A 1 265 ? -13.758 17.842 16.179 1.00 86.38 265 VAL A O 1
ATOM 2055 N N . VAL A 1 266 ? -13.746 17.381 18.381 1.00 88.44 266 VAL A N 1
ATOM 2056 C CA . VAL A 1 266 ? -13.305 15.986 18.213 1.00 88.44 266 VAL A CA 1
ATOM 2057 C C . VAL A 1 266 ? -14.416 15.135 17.598 1.00 88.44 266 VAL A C 1
ATOM 2059 O O . VAL A 1 266 ? -14.139 14.376 16.675 1.00 88.44 266 VAL A O 1
ATOM 2062 N N . ASP A 1 267 ? -15.661 15.296 18.048 1.00 88.69 267 ASP A N 1
ATOM 2063 C CA . ASP A 1 267 ? -16.810 14.563 17.509 1.00 88.69 267 ASP A CA 1
ATOM 2064 C C . ASP A 1 267 ? -17.078 14.937 16.048 1.00 88.69 267 ASP A C 1
ATOM 2066 O O . ASP A 1 267 ? -17.179 14.049 15.206 1.00 88.69 267 ASP A O 1
ATOM 2070 N N . SER A 1 268 ? -17.077 16.237 15.717 1.00 87.88 268 SER A N 1
ATOM 2071 C CA . SER A 1 268 ? -17.232 16.688 14.325 1.00 87.88 268 SER A CA 1
ATOM 2072 C C . SER A 1 268 ? -16.124 16.132 13.431 1.00 87.88 268 SER A C 1
ATOM 2074 O O . SER A 1 268 ? -16.407 15.642 12.343 1.00 87.88 268 SER A O 1
ATOM 2076 N N . TYR A 1 269 ? -14.866 16.164 13.889 1.00 90.56 269 TYR A N 1
ATOM 2077 C CA . TYR A 1 269 ? -13.743 15.575 13.157 1.00 90.56 269 TYR A CA 1
ATOM 2078 C C . TYR A 1 269 ? -13.956 14.079 12.896 1.00 90.56 269 TYR A C 1
ATOM 2080 O O . TYR A 1 269 ? -13.840 13.652 11.753 1.00 90.56 269 TYR A O 1
ATOM 2088 N N . VAL A 1 270 ? -14.323 13.299 13.920 1.00 91.50 270 VAL A N 1
ATOM 2089 C CA . VAL A 1 270 ? -14.607 11.861 13.780 1.00 91.50 270 VAL A CA 1
ATOM 2090 C C . VAL A 1 270 ? -15.694 11.612 12.740 1.00 91.50 270 VAL A C 1
ATOM 2092 O O . VAL A 1 270 ? -15.497 10.805 11.831 1.00 91.50 270 VAL A O 1
ATOM 2095 N N . ASP A 1 271 ? -16.814 12.322 12.841 1.00 90.50 271 ASP A N 1
ATOM 2096 C CA . ASP A 1 271 ? -17.975 12.086 11.987 1.00 90.50 271 ASP A CA 1
ATOM 2097 C C . ASP A 1 271 ? -17.705 12.529 10.533 1.00 90.50 271 ASP A C 1
ATOM 2099 O O . ASP A 1 271 ? -18.101 11.834 9.591 1.00 90.50 271 ASP A O 1
ATOM 2103 N N . TYR A 1 272 ? -16.948 13.614 10.314 1.00 89.81 272 TYR A N 1
ATOM 2104 C CA . TYR A 1 272 ? -16.474 13.991 8.976 1.00 89.81 272 TYR A CA 1
ATOM 2105 C C . TYR A 1 272 ? -15.441 13.012 8.408 1.00 89.81 272 TYR A C 1
ATOM 2107 O O . TYR A 1 272 ? -15.526 12.679 7.228 1.00 89.81 272 TYR A O 1
ATOM 2115 N N . THR A 1 273 ? -14.490 12.519 9.209 1.00 91.94 273 THR A N 1
ATOM 2116 C CA . THR A 1 273 ? -13.509 11.518 8.759 1.00 91.94 273 THR A CA 1
ATOM 2117 C C . THR A 1 273 ? -14.207 10.222 8.347 1.00 91.94 273 THR A C 1
ATOM 2119 O O . THR A 1 273 ? -13.899 9.682 7.286 1.00 91.94 273 THR A O 1
ATOM 2122 N N . ILE A 1 274 ? -15.193 9.754 9.121 1.00 93.81 274 ILE A N 1
ATOM 2123 C CA . ILE A 1 274 ? -16.025 8.597 8.753 1.00 93.81 274 ILE A CA 1
ATOM 2124 C C . ILE A 1 274 ? -16.803 8.873 7.456 1.00 93.81 274 ILE A C 1
ATOM 2126 O O . ILE A 1 274 ? -16.835 8.009 6.581 1.00 93.81 274 ILE A O 1
ATOM 2130 N N . SER A 1 275 ? -17.383 10.068 7.294 1.00 91.00 275 SER A N 1
ATOM 2131 C CA . SER A 1 275 ? -18.136 10.445 6.083 1.00 91.00 275 SER A CA 1
ATOM 2132 C C . SER A 1 275 ? -17.253 10.489 4.828 1.00 91.00 275 SER A C 1
ATOM 2134 O O . SER A 1 275 ? -17.635 9.956 3.790 1.00 91.00 275 SER A O 1
ATOM 2136 N N . VAL A 1 276 ? -16.048 11.066 4.929 1.00 92.50 276 VAL A N 1
ATOM 2137 C CA . VAL A 1 276 ? -15.049 11.103 3.846 1.00 92.50 276 VAL A CA 1
ATOM 2138 C C . VAL A 1 276 ? -14.634 9.693 3.432 1.00 92.50 276 VAL A C 1
ATOM 2140 O O . VAL A 1 276 ? -14.657 9.371 2.246 1.00 92.50 276 VAL A O 1
ATOM 2143 N N . LEU A 1 277 ? -14.286 8.839 4.397 1.00 94.38 277 LEU A N 1
ATOM 2144 C CA . LEU A 1 277 ? -13.859 7.472 4.101 1.00 94.38 277 LEU A CA 1
ATOM 2145 C C . LEU A 1 277 ? -15.009 6.625 3.545 1.00 94.38 277 LEU A C 1
ATOM 2147 O O . LEU A 1 277 ? -14.779 5.846 2.628 1.00 94.38 277 LEU A O 1
ATOM 2151 N N . THR A 1 278 ? -16.240 6.826 4.023 1.00 94.44 278 THR A N 1
ATOM 2152 C CA . THR A 1 278 ? -17.436 6.157 3.482 1.00 94.44 278 THR A CA 1
ATOM 2153 C C . THR A 1 278 ? -17.682 6.556 2.023 1.00 94.44 278 THR A C 1
ATOM 2155 O O . THR A 1 278 ? -17.808 5.673 1.187 1.00 94.44 278 THR A O 1
ATOM 2158 N N . ASP A 1 279 ? -17.641 7.848 1.677 1.00 93.31 279 ASP A N 1
ATOM 2159 C CA . ASP A 1 279 ? -17.804 8.325 0.289 1.00 93.31 279 ASP A CA 1
ATOM 2160 C C . ASP A 1 279 ? -16.715 7.783 -0.661 1.00 93.31 279 ASP A C 1
ATOM 2162 O O . ASP A 1 279 ? -16.999 7.462 -1.815 1.00 93.31 279 ASP A O 1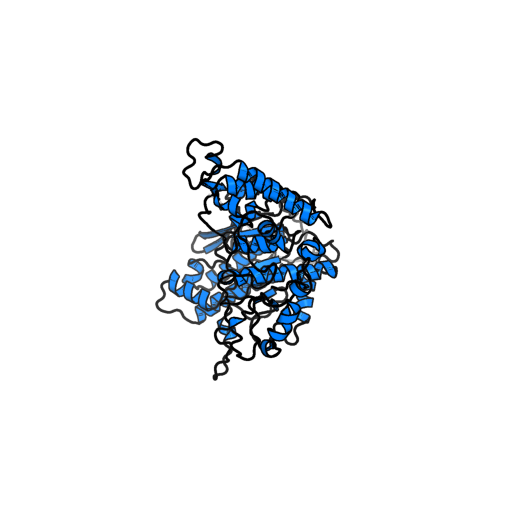
ATOM 2166 N N . ILE A 1 280 ? -15.473 7.623 -0.185 1.00 93.69 280 ILE A N 1
ATOM 2167 C CA . ILE A 1 280 ? -14.394 6.985 -0.962 1.00 93.69 280 ILE A CA 1
ATOM 2168 C C . ILE A 1 280 ? -14.648 5.475 -1.126 1.00 93.69 280 ILE A C 1
ATOM 2170 O O . ILE A 1 280 ? -14.489 4.953 -2.232 1.00 93.69 280 ILE A O 1
ATOM 2174 N N . ILE A 1 281 ? -15.054 4.782 -0.055 1.00 94.69 281 ILE A N 1
ATOM 2175 C CA . ILE A 1 281 ? -15.347 3.339 -0.062 1.00 94.69 281 ILE A CA 1
ATOM 2176 C C . ILE A 1 281 ? -16.524 3.022 -0.989 1.00 94.69 281 ILE A C 1
ATOM 2178 O O . ILE A 1 281 ? -16.413 2.126 -1.825 1.00 94.69 281 ILE A O 1
ATOM 2182 N N . GLU A 1 282 ? -17.620 3.773 -0.879 1.00 92.38 282 GLU A N 1
ATOM 2183 C CA . GLU A 1 282 ? -18.834 3.589 -1.676 1.00 92.38 282 GLU A CA 1
ATOM 2184 C C . GLU A 1 282 ? -18.595 3.905 -3.155 1.00 92.38 282 GLU A C 1
ATOM 2186 O O . GLU A 1 282 ? -18.960 3.091 -4.002 1.00 92.38 282 GLU A O 1
ATOM 2191 N N . ARG A 1 283 ? -17.934 5.030 -3.484 1.00 87.50 283 ARG A N 1
ATOM 2192 C CA . ARG A 1 283 ? -17.687 5.431 -4.883 1.00 87.50 283 ARG A CA 1
ATOM 2193 C C . ARG A 1 283 ? -16.823 4.440 -5.649 1.00 87.50 283 ARG A C 1
ATOM 2195 O O . ARG A 1 283 ? -17.042 4.228 -6.838 1.00 87.50 283 ARG A O 1
ATOM 2202 N N . HIS A 1 284 ? -15.802 3.895 -4.998 1.00 90.38 284 HIS A N 1
ATOM 2203 C CA . HIS A 1 284 ? -14.847 3.005 -5.659 1.00 90.38 284 HIS A CA 1
ATOM 2204 C C . HIS A 1 284 ? -15.169 1.524 -5.463 1.00 90.38 284 HIS A C 1
ATOM 2206 O O . HIS A 1 284 ? -14.573 0.694 -6.147 1.00 90.38 284 HIS A O 1
ATOM 2212 N N . HIS A 1 285 ? -16.146 1.196 -4.611 1.00 93.19 285 HIS A N 1
ATOM 2213 C CA . HIS A 1 285 ? -16.489 -0.161 -4.173 1.00 93.19 285 HIS A CA 1
ATOM 2214 C C . HIS A 1 285 ? -15.302 -0.871 -3.503 1.00 93.19 285 HIS A C 1
ATOM 2216 O O . HIS A 1 285 ? -14.885 -1.946 -3.921 1.00 93.19 285 HIS A O 1
ATOM 2222 N N . ILE A 1 286 ? -14.717 -0.229 -2.489 1.00 95.31 286 ILE A N 1
ATOM 2223 C CA . ILE A 1 286 ? -13.516 -0.713 -1.796 1.00 95.31 286 ILE A CA 1
ATOM 2224 C C . ILE A 1 286 ? -13.810 -1.970 -0.963 1.00 95.31 286 ILE A C 1
ATOM 2226 O O . ILE A 1 286 ? -14.636 -1.943 -0.050 1.00 95.31 286 ILE A O 1
ATOM 2230 N N . ASP A 1 287 ? -13.052 -3.035 -1.219 1.00 95.94 287 ASP A N 1
ATOM 2231 C CA . ASP A 1 287 ? -13.073 -4.316 -0.500 1.00 95.94 287 ASP A CA 1
ATOM 2232 C C . ASP A 1 287 ? -12.203 -4.330 0.765 1.00 95.94 287 ASP A C 1
ATOM 2234 O O . ASP A 1 287 ? -12.476 -5.072 1.711 1.00 95.94 287 ASP A O 1
ATOM 2238 N N . TYR A 1 288 ? -11.128 -3.538 0.760 1.00 97.19 288 TYR A N 1
ATOM 2239 C CA . TYR A 1 288 ? -10.137 -3.498 1.832 1.00 97.19 288 TYR A CA 1
ATOM 2240 C C . TYR A 1 288 ? -9.677 -2.067 2.111 1.00 97.19 288 TYR A C 1
ATOM 2242 O O . TYR A 1 288 ? -9.216 -1.380 1.203 1.00 97.19 288 TYR A O 1
ATOM 2250 N N . VAL A 1 289 ? -9.686 -1.633 3.371 1.00 96.12 289 VAL A N 1
ATOM 2251 C CA . VAL A 1 289 ? -8.903 -0.467 3.814 1.00 96.12 289 VAL A CA 1
ATOM 2252 C C . VAL A 1 289 ? -7.621 -0.959 4.468 1.00 96.12 289 VAL A C 1
ATOM 2254 O O . VAL A 1 289 ? -7.671 -1.664 5.476 1.00 96.12 289 VAL A O 1
ATOM 2257 N N . ASN A 1 290 ? -6.475 -0.562 3.917 1.00 93.94 290 ASN A N 1
ATOM 2258 C CA . ASN A 1 290 ? -5.161 -0.852 4.472 1.00 93.94 290 ASN A CA 1
ATOM 2259 C C . ASN A 1 290 ? -4.633 0.342 5.279 1.00 93.94 290 ASN A C 1
ATOM 2261 O O . ASN A 1 290 ? -4.319 1.393 4.712 1.00 93.94 290 ASN A O 1
ATOM 2265 N N . LEU A 1 291 ? -4.475 0.146 6.589 1.00 89.62 291 LEU A N 1
ATOM 2266 C CA . LEU A 1 291 ? -3.716 1.019 7.484 1.00 89.62 291 LEU A CA 1
ATOM 2267 C C . LEU A 1 291 ? -2.364 0.359 7.784 1.00 89.62 291 LEU A C 1
ATOM 2269 O O . LEU A 1 291 ? -2.238 -0.424 8.725 1.00 89.62 291 LEU A O 1
ATOM 2273 N N . SER A 1 292 ? -1.342 0.676 6.994 1.00 78.38 292 SER A N 1
ATOM 2274 C CA . SER A 1 292 ? 0.013 0.100 7.093 1.00 78.38 292 SER A CA 1
ATOM 2275 C C . SER A 1 292 ? 0.797 0.506 8.346 1.00 78.38 292 SER A C 1
ATOM 2277 O O . SER A 1 292 ? 1.875 -0.035 8.598 1.00 78.38 292 SER A O 1
ATOM 2279 N N . ALA A 1 293 ? 0.270 1.423 9.163 1.00 75.06 293 ALA A N 1
ATOM 2280 C CA . ALA A 1 293 ? 0.811 1.742 10.478 1.00 75.06 293 ALA A CA 1
ATOM 2281 C C . ALA A 1 293 ? -0.291 1.940 11.534 1.00 75.06 293 ALA A C 1
ATOM 2283 O O . ALA A 1 293 ? -1.277 2.653 11.333 1.00 75.06 293 ALA A O 1
ATOM 2284 N N . GLY A 1 294 ? -0.082 1.354 12.714 1.00 72.38 294 GLY A N 1
ATOM 2285 C CA . GLY A 1 294 ? -0.919 1.582 13.890 1.00 72.38 294 GLY A CA 1
ATOM 2286 C C . GLY A 1 294 ? -0.615 2.906 14.603 1.00 72.38 294 GLY A C 1
ATOM 2287 O O . GLY A 1 294 ? 0.501 3.433 14.540 1.00 72.38 294 GLY A O 1
ATOM 2288 N N . LEU A 1 295 ? -1.608 3.428 15.332 1.00 74.44 295 LEU A N 1
ATOM 2289 C CA . LEU A 1 295 ? -1.409 4.472 16.343 1.00 74.44 295 LEU A CA 1
ATOM 2290 C C . LEU A 1 295 ? -1.259 3.852 17.737 1.00 74.44 295 LEU A C 1
ATOM 2292 O O . LEU A 1 295 ? -2.085 3.037 18.157 1.00 74.44 295 LEU A O 1
ATOM 2296 N N . ILE A 1 296 ? -0.231 4.286 18.463 1.00 73.38 296 ILE A N 1
ATOM 2297 C CA . ILE A 1 296 ? 0.019 3.931 19.865 1.00 73.38 296 ILE A CA 1
ATOM 2298 C C . ILE A 1 296 ? -0.371 5.085 20.792 1.00 73.38 296 ILE A C 1
ATOM 2300 O O . ILE A 1 296 ? -0.377 6.248 20.389 1.00 73.38 296 ILE A O 1
ATOM 2304 N N . LYS A 1 297 ? -0.644 4.804 22.070 1.00 74.06 297 LYS A N 1
ATOM 2305 C CA . LYS A 1 297 ? -0.937 5.837 23.088 1.00 74.06 297 LYS A CA 1
ATOM 2306 C C . LYS A 1 297 ? 0.157 6.917 23.155 1.00 74.06 297 LYS A C 1
ATOM 2308 O O . LYS A 1 297 ? -0.128 8.103 23.325 1.00 74.06 297 LYS A O 1
ATOM 2313 N N . GLN A 1 298 ? 1.409 6.497 22.974 1.00 75.62 298 GLN A N 1
ATOM 2314 C CA . GLN A 1 298 ? 2.585 7.362 22.921 1.00 75.62 298 GLN A CA 1
ATOM 2315 C C . GLN A 1 298 ? 2.608 8.268 21.662 1.00 75.62 298 GLN A C 1
ATOM 2317 O O . GLN A 1 298 ? 3.006 9.418 21.804 1.00 75.62 298 GLN A O 1
ATOM 2322 N N . ASP A 1 299 ? 2.065 7.861 20.497 1.00 79.12 299 ASP A N 1
ATOM 2323 C CA . ASP A 1 299 ? 1.943 8.740 19.310 1.00 79.12 299 ASP A CA 1
ATOM 2324 C C . ASP A 1 299 ? 1.065 9.966 19.622 1.00 79.12 299 ASP A C 1
ATOM 2326 O O . ASP A 1 299 ? 1.407 11.095 19.271 1.00 79.12 299 ASP A O 1
ATOM 2330 N N . PHE A 1 300 ? -0.079 9.763 20.289 1.00 80.00 300 PHE A N 1
ATOM 2331 C CA . PHE A 1 300 ? -0.968 10.865 20.678 1.00 80.00 300 PHE A CA 1
ATOM 2332 C C . PHE A 1 300 ? -0.310 11.795 21.694 1.00 80.00 300 PHE A C 1
ATOM 2334 O O . PHE A 1 300 ? -0.411 13.013 21.574 1.00 80.00 300 PHE A O 1
ATOM 2341 N N . LYS A 1 301 ? 0.392 11.226 22.674 1.00 80.12 301 LYS A N 1
ATOM 2342 C CA . LYS A 1 301 ? 1.158 11.978 23.671 1.00 80.12 301 LYS A CA 1
ATOM 2343 C C . LYS A 1 301 ? 2.262 12.822 23.031 1.00 80.12 301 LYS A C 1
ATOM 2345 O O . LYS A 1 301 ? 2.376 13.998 23.365 1.00 80.12 301 LYS A O 1
ATOM 2350 N N . ASP A 1 302 ? 3.040 12.259 22.110 1.00 79.62 302 ASP A N 1
ATOM 2351 C CA . ASP A 1 302 ? 4.124 12.979 21.435 1.00 79.62 302 ASP A CA 1
ATOM 2352 C C . ASP A 1 302 ? 3.582 14.092 20.534 1.00 79.62 302 ASP A C 1
ATOM 2354 O O . ASP A 1 302 ? 4.119 15.203 20.540 1.00 79.62 302 ASP A O 1
ATOM 2358 N N . LYS A 1 303 ? 2.450 13.857 19.857 1.00 81.56 303 LYS A N 1
ATOM 2359 C CA . LYS A 1 303 ? 1.713 14.907 19.137 1.00 81.56 303 LYS A CA 1
ATOM 2360 C C . LYS A 1 303 ? 1.227 16.019 20.076 1.00 81.56 303 LYS A C 1
ATOM 2362 O O . LYS A 1 303 ? 1.494 17.184 19.803 1.00 81.56 303 LYS A O 1
ATOM 2367 N N . LEU A 1 304 ? 0.582 15.693 21.199 1.00 83.31 304 LEU A N 1
ATOM 2368 C CA . LEU A 1 304 ? 0.103 16.686 22.177 1.00 83.31 304 LEU A CA 1
ATOM 2369 C C . LEU A 1 304 ? 1.242 17.529 22.776 1.00 83.31 304 LEU A C 1
ATOM 2371 O O . LEU A 1 304 ? 1.116 18.748 22.895 1.00 83.31 304 LEU A O 1
ATOM 2375 N N . LEU A 1 305 ? 2.362 16.901 23.139 1.00 81.44 305 LEU A N 1
ATOM 2376 C CA . LEU A 1 305 ? 3.520 17.595 23.708 1.00 81.44 305 LEU A CA 1
ATOM 2377 C C . LEU A 1 305 ? 4.250 18.454 22.662 1.00 81.44 305 LEU A C 1
ATOM 2379 O O . LEU A 1 305 ? 4.598 19.600 22.948 1.00 81.44 305 LEU A O 1
ATOM 2383 N N . GLY A 1 306 ? 4.462 17.925 21.453 1.00 79.88 306 GLY A N 1
ATOM 2384 C CA . GLY A 1 306 ? 5.195 18.606 20.383 1.00 79.88 306 GLY A CA 1
ATOM 2385 C C . GLY A 1 306 ? 4.408 19.736 19.715 1.00 79.88 306 GLY A C 1
ATOM 2386 O O . GLY A 1 306 ? 4.918 20.851 19.590 1.00 79.88 306 GLY A O 1
ATOM 2387 N N . VAL A 1 307 ? 3.163 19.467 19.312 1.00 79.94 307 VAL A N 1
ATOM 2388 C CA . VAL A 1 307 ? 2.316 20.406 18.554 1.00 79.94 307 VAL A CA 1
ATOM 2389 C C . VAL A 1 307 ? 1.714 21.459 19.481 1.00 79.94 307 VAL A C 1
ATOM 2391 O O . VAL A 1 307 ? 1.922 22.658 19.291 1.00 79.94 307 VAL A O 1
ATOM 2394 N N . CYS A 1 308 ? 1.024 21.025 20.538 1.00 78.69 308 CYS A N 1
ATOM 2395 C CA . CYS A 1 308 ? 0.283 21.928 21.422 1.00 78.69 308 CYS A CA 1
ATOM 2396 C C . CYS A 1 308 ? 1.169 22.611 22.480 1.00 78.69 308 CYS A C 1
ATOM 2398 O O . CYS A 1 308 ? 0.679 23.436 23.252 1.00 78.69 308 CYS A O 1
ATOM 2400 N N . ARG A 1 309 ? 2.474 22.286 22.518 1.00 70.19 309 ARG A N 1
ATOM 2401 C CA . ARG A 1 309 ? 3.494 22.846 23.432 1.00 70.19 309 ARG A CA 1
ATOM 2402 C C . ARG A 1 309 ? 3.096 22.793 24.913 1.00 70.19 309 ARG A C 1
ATOM 2404 O O . ARG A 1 309 ? 3.482 23.656 25.706 1.00 70.19 309 ARG A O 1
ATOM 2411 N N . LEU A 1 310 ? 2.306 21.789 25.286 1.00 68.88 310 LEU A N 1
ATOM 2412 C CA . LEU A 1 310 ? 1.816 21.608 26.647 1.00 68.88 310 LEU A CA 1
ATOM 2413 C C . LEU A 1 310 ? 2.974 21.202 27.568 1.00 68.88 310 LEU A C 1
ATOM 2415 O O . LEU A 1 310 ? 3.727 20.283 27.258 1.00 68.88 310 LEU A O 1
ATOM 2419 N N . GLN A 1 311 ? 3.100 21.851 28.732 1.00 57.44 311 GLN A N 1
ATOM 2420 C CA . GLN A 1 311 ? 4.087 21.447 29.749 1.00 57.44 311 GLN A CA 1
ATOM 2421 C C . GLN A 1 311 ? 3.737 20.091 30.387 1.00 57.44 311 GLN A C 1
ATOM 2423 O O . GLN A 1 311 ? 4.619 19.373 30.853 1.00 57.44 311 GLN A O 1
ATOM 2428 N N . SER A 1 312 ? 2.452 19.736 30.381 1.00 64.06 312 SER A N 1
ATOM 2429 C CA . SER A 1 312 ? 1.914 18.419 30.718 1.00 64.06 312 SER A CA 1
ATOM 2430 C C . SER A 1 312 ? 0.554 18.240 30.039 1.00 64.06 312 SER A C 1
ATOM 2432 O O . SER A 1 312 ? -0.169 19.220 29.874 1.00 64.06 312 SER A O 1
ATOM 2434 N N . TYR A 1 313 ? 0.185 17.004 29.713 1.00 68.69 313 TYR A N 1
ATOM 2435 C CA . TYR A 1 313 ? -1.157 16.619 29.258 1.00 68.69 313 TYR A CA 1
ATOM 2436 C C . TYR A 1 313 ? -1.888 15.876 30.387 1.00 68.69 313 TYR A C 1
ATOM 2438 O O . TYR A 1 313 ? -1.234 15.287 31.255 1.00 68.69 313 TYR A O 1
ATOM 2446 N N . GLU A 1 314 ? -3.221 15.855 30.386 1.00 70.94 314 GLU A N 1
ATOM 2447 C CA . GLU A 1 314 ? -3.973 14.971 31.279 1.00 70.94 314 GLU A CA 1
ATOM 2448 C C . GLU A 1 314 ? -4.226 13.618 30.598 1.00 70.94 314 GLU A C 1
ATOM 2450 O O . GLU A 1 314 ? -4.510 13.540 29.403 1.00 70.94 314 GLU A O 1
ATOM 2455 N N . SER A 1 315 ? -4.188 12.514 31.353 1.00 73.00 315 SER A N 1
ATOM 2456 C CA . SER A 1 315 ? -4.432 11.169 30.797 1.00 73.00 315 SER A CA 1
ATOM 2457 C C . SER A 1 315 ? -5.801 11.022 30.112 1.00 73.00 315 SER A C 1
ATOM 2459 O O . SER A 1 315 ? -5.955 10.171 29.238 1.00 73.00 315 SER A O 1
ATOM 2461 N N . LYS A 1 316 ? -6.780 11.864 30.479 1.00 78.50 316 LYS A N 1
ATOM 2462 C CA . LYS A 1 316 ? -8.108 11.934 29.846 1.00 78.50 316 LYS A CA 1
ATOM 2463 C C . LYS A 1 316 ? -8.045 12.412 28.387 1.00 78.50 316 LYS A C 1
ATOM 2465 O O . LYS A 1 316 ? -8.852 11.971 27.577 1.00 78.50 316 LYS A O 1
ATOM 2470 N N . ASP A 1 317 ? -7.085 13.275 28.053 1.00 81.62 317 ASP A N 1
ATOM 2471 C CA . ASP A 1 317 ? -6.971 13.910 26.737 1.00 81.62 317 ASP A CA 1
ATOM 2472 C C . ASP A 1 317 ? -6.512 12.876 25.703 1.00 81.62 317 ASP A C 1
ATOM 2474 O O . ASP A 1 317 ? -7.107 12.719 24.637 1.00 81.62 317 ASP A O 1
ATOM 2478 N N . VAL A 1 318 ? -5.502 12.084 26.084 1.00 81.25 318 VAL A N 1
ATOM 2479 C CA . VAL A 1 318 ? -5.021 10.935 25.308 1.00 81.25 318 VAL A CA 1
ATOM 2480 C C . VAL A 1 318 ? -6.120 9.880 25.170 1.00 81.25 318 VAL A C 1
ATOM 2482 O O . VAL A 1 318 ? -6.390 9.450 24.052 1.00 81.25 318 VAL A O 1
ATOM 2485 N N . LEU A 1 319 ? -6.811 9.524 26.264 1.00 81.25 319 LEU A N 1
ATOM 2486 C CA . LEU A 1 319 ? -7.927 8.568 26.227 1.00 81.25 319 LEU A CA 1
ATOM 2487 C C . LEU A 1 319 ? -9.038 9.009 25.263 1.00 81.25 319 LEU A C 1
ATOM 2489 O O . LEU A 1 319 ? -9.629 8.179 24.574 1.00 81.25 319 LEU A O 1
ATOM 2493 N N . ARG A 1 320 ? -9.313 10.310 25.176 1.00 84.06 320 ARG A N 1
ATOM 2494 C CA . ARG A 1 320 ? -10.345 10.830 24.282 1.00 84.06 320 ARG A CA 1
ATOM 2495 C C . ARG A 1 320 ? -9.923 10.825 22.811 1.00 84.06 320 ARG A C 1
ATOM 2497 O O . ARG A 1 320 ? -10.741 10.483 21.960 1.00 84.06 320 ARG A O 1
ATOM 2504 N N . LEU A 1 321 ? -8.660 11.121 22.496 1.00 86.62 321 LEU A N 1
ATOM 2505 C CA . LEU A 1 321 ? -8.127 10.939 21.136 1.00 86.62 321 LEU A CA 1
ATOM 2506 C C . LEU A 1 321 ? -8.087 9.452 20.731 1.00 86.62 321 LEU A C 1
ATOM 2508 O O . LEU A 1 321 ? -8.397 9.122 19.586 1.00 86.62 321 LEU A O 1
ATOM 2512 N N . GLN A 1 322 ? -7.796 8.554 21.678 1.00 84.19 322 GLN A N 1
ATOM 2513 C CA . GLN A 1 322 ? -7.909 7.103 21.494 1.00 84.19 322 GLN A CA 1
ATOM 2514 C C . GLN A 1 322 ? -9.351 6.694 21.149 1.00 84.19 322 GLN A C 1
ATOM 2516 O O . GLN A 1 322 ? -9.569 6.087 20.106 1.00 84.19 322 GLN A O 1
ATOM 2521 N N . GLN A 1 323 ? -10.347 7.110 21.941 1.00 85.81 323 GLN A N 1
ATOM 2522 C CA . GLN A 1 323 ? -11.772 6.841 21.679 1.00 85.81 323 GLN A CA 1
ATOM 2523 C C . GLN A 1 323 ? -12.258 7.410 20.335 1.00 85.81 323 GLN A C 1
ATOM 2525 O O . GLN A 1 323 ? -13.036 6.763 19.631 1.00 85.81 323 GLN A O 1
ATOM 2530 N N . ALA A 1 324 ? -11.787 8.601 19.959 1.00 89.75 324 ALA A N 1
ATOM 2531 C CA . ALA A 1 324 ? -12.066 9.206 18.661 1.00 89.75 324 ALA A CA 1
ATOM 2532 C C . ALA A 1 324 ? -11.522 8.345 17.509 1.00 89.75 324 ALA A C 1
ATOM 2534 O O . ALA A 1 324 ? -12.248 8.040 16.564 1.00 89.75 324 ALA A O 1
ATOM 2535 N N . TYR A 1 325 ? -10.274 7.880 17.615 1.00 89.25 325 TYR A N 1
ATOM 2536 C CA . TYR A 1 325 ? -9.689 6.963 16.639 1.00 89.25 325 TYR A CA 1
ATOM 2537 C C . TYR A 1 325 ? -10.436 5.622 16.590 1.00 89.25 325 TYR A C 1
ATOM 2539 O O . TYR A 1 325 ? -10.779 5.177 15.497 1.00 89.25 325 TYR A O 1
ATOM 2547 N N . THR A 1 326 ? -10.791 5.028 17.737 1.00 88.25 326 THR A N 1
ATOM 2548 C CA . THR A 1 326 ? -11.624 3.812 17.806 1.00 88.25 326 THR A CA 1
ATOM 2549 C C . THR A 1 326 ? -12.932 3.976 17.032 1.00 88.25 326 THR A C 1
ATOM 2551 O O . THR A 1 326 ? -13.275 3.109 16.231 1.00 88.25 326 THR A O 1
ATOM 2554 N N . ARG A 1 327 ? -13.649 5.096 17.216 1.00 91.94 327 ARG A N 1
ATOM 2555 C CA . ARG A 1 327 ? -14.887 5.387 16.470 1.00 91.94 327 ARG A CA 1
ATOM 2556 C C . ARG A 1 327 ? -14.659 5.438 14.962 1.00 91.94 327 ARG A C 1
ATOM 2558 O O . ARG A 1 327 ? -15.470 4.884 14.227 1.00 91.94 327 ARG A O 1
ATOM 2565 N N . ILE A 1 328 ? -13.561 6.045 14.507 1.00 92.62 328 ILE A N 1
ATOM 2566 C CA . ILE A 1 328 ? -13.205 6.076 13.081 1.00 92.62 328 ILE A CA 1
ATOM 2567 C C . ILE A 1 328 ? -12.950 4.653 12.561 1.00 92.62 328 ILE A C 1
ATOM 2569 O O . ILE A 1 328 ? -13.497 4.284 11.525 1.00 92.62 328 ILE A O 1
ATOM 2573 N N . LEU A 1 329 ? -12.196 3.822 13.292 1.00 91.81 329 LEU A N 1
ATOM 2574 C CA . LEU A 1 329 ? -11.924 2.434 12.891 1.00 91.81 329 LEU A CA 1
ATOM 2575 C C . LEU A 1 329 ? -13.192 1.567 12.835 1.00 91.81 329 LEU A C 1
ATOM 2577 O O . LEU A 1 329 ? -13.358 0.803 11.887 1.00 91.81 329 LEU A O 1
ATOM 2581 N N . VAL A 1 330 ? -14.103 1.710 13.805 1.00 92.44 330 VAL A N 1
ATOM 2582 C CA . VAL A 1 330 ? -15.427 1.061 13.774 1.00 92.44 330 VAL A CA 1
ATOM 2583 C C . VAL A 1 330 ? -16.241 1.554 12.574 1.00 92.44 330 VAL A C 1
ATOM 2585 O O . VAL A 1 330 ? -16.838 0.744 11.872 1.00 92.44 330 VAL A O 1
ATOM 2588 N N . GLY A 1 331 ? -16.229 2.862 12.300 1.00 93.44 331 GLY A N 1
ATOM 2589 C CA . GLY A 1 331 ? -16.894 3.454 11.138 1.00 93.44 331 GLY A CA 1
ATOM 2590 C C . GLY A 1 331 ? -16.418 2.853 9.814 1.00 93.44 331 GLY A C 1
ATOM 2591 O O . GLY A 1 331 ? -17.249 2.479 8.995 1.00 93.44 331 GLY A O 1
ATOM 2592 N N . ILE A 1 332 ? -15.104 2.679 9.639 1.00 93.75 332 ILE A N 1
ATOM 2593 C CA . ILE A 1 332 ? -14.513 2.033 8.454 1.00 93.75 332 ILE A CA 1
ATOM 2594 C C . ILE A 1 332 ? -14.905 0.549 8.374 1.00 93.75 332 ILE A C 1
ATOM 2596 O O . ILE A 1 332 ? -15.390 0.091 7.341 1.00 93.75 332 ILE A O 1
ATOM 2600 N N . ALA A 1 333 ? -14.722 -0.202 9.464 1.00 93.62 333 ALA A N 1
ATOM 2601 C CA . ALA A 1 333 ? -14.979 -1.644 9.499 1.00 93.62 333 ALA A CA 1
ATOM 2602 C C . ALA A 1 333 ? -16.468 -2.000 9.305 1.00 93.62 333 ALA A C 1
ATOM 2604 O O . ALA A 1 333 ? -16.803 -3.091 8.843 1.00 93.62 333 ALA A O 1
ATOM 2605 N N . ASN A 1 334 ? -17.384 -1.080 9.617 1.00 93.62 334 ASN A N 1
ATOM 2606 C CA . ASN A 1 334 ? -18.804 -1.247 9.310 1.00 93.62 334 ASN A CA 1
ATOM 2607 C C . ASN A 1 334 ? -19.101 -1.231 7.800 1.00 93.62 334 ASN A C 1
ATOM 2609 O O . ASN A 1 334 ? -20.103 -1.824 7.399 1.00 93.62 334 ASN A O 1
ATOM 2613 N N . GLN A 1 335 ? -18.245 -0.596 6.988 1.00 93.94 335 GLN A N 1
ATOM 2614 C CA . GLN A 1 335 ? -18.394 -0.529 5.531 1.00 93.94 335 GLN A CA 1
ATOM 2615 C C . GLN A 1 335 ? -17.678 -1.676 4.812 1.00 93.94 335 GLN A C 1
ATOM 2617 O O . GLN A 1 335 ? -18.227 -2.249 3.876 1.00 93.94 335 GLN A O 1
ATOM 2622 N N . THR A 1 336 ? -16.450 -2.009 5.223 1.00 95.62 336 THR A N 1
ATOM 2623 C CA . THR A 1 336 ? -15.588 -2.940 4.477 1.00 95.62 336 THR A CA 1
ATOM 2624 C C . THR A 1 336 ? -14.518 -3.596 5.365 1.00 95.62 336 THR A C 1
ATOM 2626 O O . THR A 1 336 ? -14.461 -3.324 6.567 1.00 95.62 336 THR A O 1
ATOM 2629 N N . VAL A 1 337 ? -13.674 -4.478 4.818 1.00 96.69 337 VAL A N 1
ATOM 2630 C CA . VAL A 1 337 ? -12.613 -5.141 5.598 1.00 96.69 337 VAL A CA 1
ATOM 2631 C C . VAL A 1 337 ? -11.502 -4.143 5.935 1.00 96.69 337 VAL A C 1
ATOM 2633 O O . VAL A 1 337 ? -10.860 -3.575 5.056 1.00 96.69 337 VAL A O 1
ATOM 2636 N N . LEU A 1 338 ? -11.230 -3.948 7.223 1.00 95.00 338 LEU A N 1
ATOM 2637 C CA . LEU A 1 338 ? -10.160 -3.081 7.713 1.00 95.00 338 LEU A CA 1
ATOM 2638 C C . LEU A 1 338 ? -8.944 -3.926 8.103 1.00 95.00 338 LEU A C 1
ATOM 2640 O O . LEU A 1 338 ? -8.980 -4.624 9.116 1.00 95.00 338 LEU A O 1
ATOM 2644 N N . VAL A 1 339 ? -7.838 -3.821 7.368 1.00 93.00 339 VAL A N 1
ATOM 2645 C CA . VAL A 1 339 ? -6.561 -4.425 7.776 1.00 93.00 339 VAL A CA 1
ATOM 2646 C C . VAL A 1 339 ? -5.643 -3.345 8.329 1.00 93.00 339 VAL A C 1
ATOM 2648 O O . VAL A 1 339 ? -5.397 -2.322 7.694 1.00 93.00 339 VAL A O 1
ATOM 2651 N N . GLN A 1 340 ? -5.159 -3.561 9.548 1.00 88.50 340 GLN A N 1
ATOM 2652 C CA . GLN A 1 340 ? -4.369 -2.592 10.298 1.00 88.50 340 GLN A CA 1
ATOM 2653 C C . GLN A 1 340 ? -3.069 -3.237 10.774 1.00 88.50 340 GLN A C 1
ATOM 2655 O O . GLN A 1 340 ? -3.098 -4.264 11.451 1.00 88.50 340 GLN A O 1
ATOM 2660 N N . ALA A 1 341 ? -1.929 -2.627 10.475 1.00 80.69 341 ALA A N 1
ATOM 2661 C CA . ALA A 1 341 ? -0.658 -3.042 11.046 1.00 80.69 341 ALA A CA 1
ATOM 2662 C C . ALA A 1 341 ? -0.580 -2.687 12.538 1.00 80.69 341 ALA A C 1
ATOM 2664 O O . ALA A 1 341 ? -0.924 -1.578 12.963 1.00 80.69 341 ALA A O 1
ATOM 2665 N N . GLY A 1 342 ? -0.064 -3.614 13.338 1.00 72.75 342 GLY A N 1
ATOM 2666 C CA . GLY A 1 342 ? 0.418 -3.335 14.682 1.00 72.75 342 GLY A CA 1
ATOM 2667 C C . GLY A 1 342 ? 1.613 -2.371 14.646 1.00 72.75 342 GLY A C 1
ATOM 2668 O O . GLY A 1 342 ? 2.303 -2.268 13.632 1.00 72.75 342 GLY A O 1
ATOM 2669 N N . PRO A 1 343 ? 1.868 -1.625 15.729 1.00 60.25 343 PRO A N 1
ATOM 2670 C CA . PRO A 1 343 ? 2.983 -0.697 15.814 1.00 60.25 343 PRO A CA 1
ATOM 2671 C C . PRO A 1 343 ? 4.339 -1.409 15.890 1.00 60.25 343 PRO A C 1
ATOM 2673 O O . PRO A 1 343 ? 4.439 -2.615 16.110 1.00 60.25 343 PRO A O 1
ATOM 2676 N N . ASN A 1 344 ? 5.403 -0.620 15.736 1.00 52.00 344 ASN A N 1
ATOM 2677 C CA . ASN A 1 344 ? 6.784 -1.088 15.663 1.00 52.00 344 ASN A CA 1
ATOM 2678 C C . ASN A 1 344 ? 7.208 -2.023 16.807 1.00 52.00 344 ASN A C 1
ATOM 2680 O O . ASN A 1 344 ? 7.590 -1.574 17.883 1.00 52.00 344 ASN A O 1
ATOM 2684 N N . GLY A 1 345 ? 7.288 -3.316 16.492 1.00 44.22 345 GLY A N 1
ATOM 2685 C CA . GLY A 1 345 ? 8.539 -4.074 16.628 1.00 44.22 345 GLY A CA 1
ATOM 2686 C C . GLY A 1 345 ? 9.002 -4.340 18.039 1.00 44.22 345 GLY A C 1
ATOM 2687 O O . GLY A 1 345 ? 10.193 -4.532 18.276 1.00 44.22 345 GLY A O 1
ATOM 2688 N N . ALA A 1 346 ? 8.062 -4.316 18.968 1.00 39.34 346 ALA A N 1
ATOM 2689 C CA . ALA A 1 346 ? 8.388 -4.273 20.360 1.00 39.34 346 ALA A CA 1
ATOM 2690 C C . ALA A 1 346 ? 7.434 -5.149 21.163 1.00 39.34 346 ALA A C 1
ATOM 2692 O O . ALA A 1 346 ? 6.469 -4.684 21.764 1.00 39.34 346 ALA A O 1
ATOM 2693 N N . ALA A 1 347 ? 7.878 -6.385 21.365 1.00 40.94 347 ALA A N 1
ATOM 2694 C CA . ALA A 1 347 ? 7.810 -6.982 22.690 1.00 40.94 347 ALA A CA 1
ATOM 2695 C C . ALA A 1 347 ? 8.699 -6.186 23.687 1.00 40.94 347 ALA A C 1
ATOM 2697 O O . ALA A 1 347 ? 9.505 -6.774 24.413 1.00 40.94 347 ALA A O 1
ATOM 2698 N N . TYR A 1 348 ? 8.584 -4.843 23.738 1.00 39.06 348 TYR A N 1
ATOM 2699 C CA . TYR A 1 348 ? 9.220 -4.009 24.762 1.00 39.06 348 TYR A CA 1
ATOM 2700 C C . TYR A 1 348 ? 8.519 -4.335 26.076 1.00 39.06 348 TYR A C 1
ATOM 2702 O O . TYR A 1 348 ? 7.515 -3.728 26.449 1.00 39.06 348 TYR A O 1
ATOM 2710 N N . ARG A 1 349 ? 9.056 -5.344 26.762 1.00 40.19 349 ARG A N 1
ATOM 2711 C CA . ARG A 1 349 ? 8.549 -5.832 28.041 1.00 40.19 349 ARG A CA 1
ATOM 2712 C C . ARG A 1 349 ? 7.058 -6.195 27.994 1.00 40.19 349 ARG A C 1
ATOM 2714 O O . ARG A 1 349 ? 6.264 -5.674 28.763 1.00 40.19 349 ARG A O 1
ATOM 2721 N N . MET A 1 350 ? 6.733 -7.233 27.217 1.00 38.50 350 MET A N 1
ATOM 2722 C CA . MET A 1 350 ? 5.606 -8.124 27.561 1.00 38.50 350 MET A CA 1
ATOM 2723 C C . MET A 1 350 ? 5.920 -9.022 28.777 1.00 38.50 350 MET A C 1
ATOM 2725 O O . MET A 1 350 ? 5.201 -9.971 29.065 1.00 38.50 350 MET A O 1
ATOM 2729 N N . THR A 1 351 ? 6.975 -8.716 29.542 1.00 39.16 351 THR A N 1
ATOM 2730 C CA . THR A 1 351 ? 6.989 -9.064 30.960 1.00 39.16 351 THR A CA 1
ATOM 2731 C C . THR A 1 351 ? 5.828 -8.319 31.605 1.00 39.16 351 THR A C 1
ATOM 2733 O O . THR A 1 351 ? 5.875 -7.090 31.701 1.00 39.16 351 THR A O 1
ATOM 2736 N N . THR A 1 352 ? 4.810 -9.052 32.052 1.00 39.66 352 THR A N 1
ATOM 2737 C CA . THR A 1 352 ? 3.821 -8.531 32.999 1.00 39.66 352 THR A CA 1
ATOM 2738 C C . THR A 1 352 ? 4.551 -7.738 34.076 1.00 39.66 352 THR A C 1
ATOM 2740 O O . THR A 1 352 ? 5.515 -8.247 34.657 1.00 39.66 352 THR A O 1
ATOM 2743 N N . SER A 1 353 ? 4.110 -6.509 34.349 1.00 38.59 353 SER A N 1
ATOM 2744 C CA . SER A 1 353 ? 4.522 -5.852 35.589 1.00 38.59 353 SER A CA 1
ATOM 2745 C C . SER A 1 353 ? 4.187 -6.789 36.756 1.00 38.59 353 SER A C 1
ATOM 2747 O O . SER A 1 353 ? 3.147 -7.453 36.731 1.00 38.59 353 SER A O 1
ATOM 2749 N N . GLU A 1 354 ? 5.050 -6.873 37.774 1.00 41.44 354 GLU A N 1
ATOM 2750 C CA . GLU A 1 354 ? 4.756 -7.669 38.983 1.00 41.44 354 GLU A CA 1
ATOM 2751 C C . GLU A 1 354 ? 3.469 -7.171 39.685 1.00 41.44 354 GLU A C 1
ATOM 2753 O O . GLU A 1 354 ? 2.842 -7.900 40.451 1.00 41.44 354 GLU A O 1
ATOM 2758 N N . ASP A 1 355 ? 3.038 -5.955 39.333 1.00 42.03 355 ASP A N 1
ATOM 2759 C CA . ASP A 1 355 ? 1.821 -5.261 39.755 1.00 42.03 355 ASP A CA 1
ATOM 2760 C C . ASP A 1 355 ? 0.537 -5.724 39.029 1.00 42.03 355 ASP A C 1
ATOM 2762 O O . ASP A 1 355 ? -0.559 -5.265 39.358 1.00 42.03 355 ASP A O 1
ATOM 2766 N N . GLY A 1 356 ? 0.639 -6.604 38.025 1.00 38.78 356 GLY A N 1
ATOM 2767 C CA . GLY A 1 356 ? -0.512 -7.173 37.313 1.00 38.78 356 GLY A CA 1
ATOM 2768 C C . GLY A 1 356 ? -1.235 -6.223 36.350 1.00 38.78 356 GLY A C 1
ATOM 2769 O O . GLY A 1 356 ? -2.327 -6.552 35.885 1.00 38.78 356 GLY A O 1
ATOM 2770 N N . GLN A 1 357 ? -0.654 -5.064 36.022 1.00 41.22 357 GLN A N 1
ATOM 2771 C CA . GLN A 1 357 ? -1.138 -4.238 34.913 1.00 41.22 357 GLN A CA 1
ATOM 2772 C C . GLN A 1 357 ? -0.625 -4.805 33.589 1.00 41.22 357 GLN A C 1
ATOM 2774 O O . GLN A 1 357 ? 0.581 -5.026 33.443 1.00 41.22 357 GLN A O 1
ATOM 2779 N N . ASP A 1 358 ? -1.537 -5.027 32.641 1.00 43.66 358 ASP A N 1
ATOM 2780 C CA . ASP A 1 358 ? -1.215 -5.518 31.302 1.00 43.66 358 ASP A CA 1
ATOM 2781 C C . ASP A 1 358 ? -0.578 -4.399 30.453 1.00 43.66 358 ASP A C 1
ATOM 2783 O O . ASP A 1 358 ? -1.285 -3.461 30.051 1.00 43.66 358 ASP A O 1
ATOM 2787 N N . PRO A 1 359 ? 0.736 -4.472 30.151 1.00 42.12 359 PRO A N 1
ATOM 2788 C CA . PRO A 1 359 ? 1.406 -3.446 29.364 1.00 42.12 359 PRO A CA 1
ATOM 2789 C C . PRO A 1 359 ? 0.894 -3.386 27.917 1.00 42.12 359 PRO A C 1
ATOM 2791 O O . PRO A 1 359 ? 1.042 -2.342 27.283 1.00 42.12 359 PRO A O 1
ATOM 2794 N N . ALA A 1 360 ? 0.243 -4.432 27.386 1.00 44.59 360 ALA A N 1
ATOM 2795 C CA . ALA A 1 360 ? -0.329 -4.408 26.036 1.00 44.59 360 ALA A CA 1
ATOM 2796 C C . ALA A 1 360 ? -1.387 -3.300 25.867 1.00 44.59 360 ALA A C 1
ATOM 2798 O O . ALA A 1 360 ? -1.491 -2.703 24.792 1.00 44.59 360 ALA A O 1
ATOM 2799 N N . SER A 1 361 ? -2.098 -2.952 26.948 1.00 45.56 361 SER A N 1
ATOM 2800 C CA . SER A 1 361 ? -3.073 -1.851 26.980 1.00 45.56 361 SER A CA 1
ATOM 2801 C C . SER A 1 361 ? -2.455 -0.455 26.796 1.00 45.56 361 SER A C 1
ATOM 2803 O O . SER A 1 361 ? -3.160 0.496 26.455 1.00 45.56 361 SER A O 1
ATOM 2805 N N . GLU A 1 362 ? -1.140 -0.304 26.986 1.00 47.53 362 GLU A N 1
ATOM 2806 C CA . GLU A 1 362 ? -0.437 0.965 26.771 1.00 47.53 362 GLU A CA 1
ATOM 2807 C C . GLU A 1 362 ? 0.037 1.152 25.324 1.00 47.53 362 GLU A C 1
ATOM 2809 O O . GLU A 1 362 ? 0.252 2.286 24.891 1.00 47.53 362 GLU A O 1
ATOM 2814 N N . TYR A 1 363 ? 0.181 0.064 24.561 1.00 52.59 363 TYR A N 1
ATOM 2815 C CA . TYR A 1 363 ? 0.775 0.101 23.223 1.00 52.59 363 TYR A CA 1
ATOM 2816 C C . TYR A 1 363 ? -0.205 0.389 22.092 1.00 52.59 363 TYR A C 1
ATOM 2818 O O . TYR A 1 363 ? 0.245 0.777 21.023 1.00 52.59 363 TYR A O 1
ATOM 2826 N N . TYR A 1 364 ? -1.515 0.264 22.287 1.00 58.12 364 TYR A N 1
ATOM 2827 C CA . TYR A 1 364 ? -2.484 0.507 21.216 1.00 58.12 364 TYR A CA 1
ATOM 2828 C C . TYR A 1 364 ? -3.408 1.676 21.532 1.00 58.12 364 TYR A C 1
ATOM 2830 O O . TYR A 1 364 ? -3.795 1.920 22.674 1.00 58.12 364 TYR A O 1
ATOM 2838 N N . ALA A 1 365 ? -3.794 2.407 20.488 1.00 55.94 365 ALA A N 1
ATOM 2839 C CA . ALA A 1 365 ? -4.893 3.354 20.574 1.00 55.94 365 ALA A CA 1
ATOM 2840 C C . ALA A 1 365 ? -6.224 2.666 20.923 1.00 55.94 365 ALA A C 1
ATOM 2842 O O . ALA A 1 365 ? -7.050 3.251 21.611 1.00 55.94 365 ALA A O 1
ATOM 2843 N N . ASP A 1 366 ? -6.401 1.426 20.464 1.00 66.88 366 ASP A N 1
ATOM 2844 C CA . ASP A 1 366 ? -7.609 0.633 20.633 1.00 66.88 366 ASP A CA 1
ATOM 2845 C C . ASP A 1 366 ? -7.281 -0.866 20.694 1.00 66.88 366 ASP A C 1
ATOM 2847 O O . ASP A 1 366 ? -6.597 -1.394 19.815 1.00 66.88 366 ASP A O 1
ATOM 2851 N N . CYS A 1 367 ? -7.808 -1.550 21.709 1.00 70.31 367 CYS A N 1
ATOM 2852 C CA . CYS A 1 367 ? -7.643 -2.990 21.907 1.00 70.31 367 CYS A CA 1
ATOM 2853 C C . CYS A 1 367 ? -8.924 -3.805 21.699 1.00 70.31 367 CYS A C 1
ATOM 2855 O O . CYS A 1 367 ? -8.850 -5.033 21.680 1.00 70.31 367 CYS A O 1
ATOM 2857 N N . MET A 1 368 ? -10.068 -3.146 21.493 1.00 77.94 368 MET A N 1
ATOM 2858 C CA . MET A 1 368 ? -11.379 -3.775 21.304 1.00 77.94 368 MET A CA 1
ATOM 2859 C C . MET A 1 368 ? -11.366 -4.792 20.149 1.00 77.94 368 MET A C 1
ATOM 2861 O O . MET A 1 368 ? -10.610 -4.625 19.190 1.00 77.94 368 MET A O 1
ATOM 2865 N N . ASP A 1 369 ? -12.201 -5.834 20.189 1.00 79.50 369 ASP A N 1
ATOM 2866 C CA . ASP A 1 369 ? -12.453 -6.596 18.961 1.00 79.50 369 ASP A CA 1
ATOM 2867 C C . ASP A 1 369 ? -13.439 -5.836 18.063 1.00 79.50 369 ASP A C 1
ATOM 2869 O O . ASP A 1 369 ? -14.417 -5.262 18.538 1.00 79.50 369 ASP A O 1
ATOM 2873 N N . ILE A 1 370 ? -13.160 -5.805 16.763 1.00 86.44 370 ILE A N 1
ATOM 2874 C CA . ILE A 1 370 ? -14.020 -5.196 15.744 1.00 86.44 370 ILE A CA 1
ATOM 2875 C C . ILE A 1 370 ? -14.218 -6.257 14.663 1.00 86.44 370 ILE A C 1
ATOM 2877 O O . ILE A 1 370 ? -13.233 -6.757 14.120 1.00 86.44 370 ILE A O 1
ATOM 2881 N N . ASP A 1 371 ? -15.470 -6.608 14.361 1.00 86.38 371 ASP A N 1
ATOM 2882 C CA . ASP A 1 371 ? -15.839 -7.767 13.531 1.00 86.38 371 ASP A CA 1
ATOM 2883 C C . ASP A 1 371 ? -15.020 -7.872 12.236 1.00 86.38 371 ASP A C 1
ATOM 2885 O O . ASP A 1 371 ? -14.272 -8.836 12.066 1.00 86.38 371 ASP A O 1
ATOM 2889 N N . ASN A 1 372 ? -15.091 -6.837 11.391 1.00 92.38 372 ASN A N 1
ATOM 2890 C CA . ASN A 1 372 ? -14.405 -6.738 10.097 1.00 92.38 372 ASN A CA 1
ATOM 2891 C C . ASN A 1 372 ? -12.982 -6.148 10.183 1.00 92.38 372 ASN A C 1
ATOM 2893 O O . ASN A 1 372 ? -12.434 -5.731 9.161 1.00 92.38 372 ASN A O 1
ATOM 2897 N N . ARG A 1 373 ? -12.370 -6.072 11.374 1.00 92.06 373 ARG A N 1
ATOM 2898 C CA . ARG A 1 373 ? -10.968 -5.653 11.512 1.00 92.06 373 ARG A CA 1
ATOM 2899 C C . ARG A 1 373 ? -10.039 -6.856 11.620 1.00 92.06 373 ARG A C 1
ATOM 2901 O O . ARG A 1 373 ? -10.304 -7.796 12.366 1.00 92.06 373 ARG A O 1
ATOM 2908 N N . PHE A 1 374 ? -8.896 -6.757 10.951 1.00 90.88 374 PHE A N 1
ATOM 2909 C CA . PHE A 1 374 ? -7.761 -7.649 11.122 1.00 90.88 374 PHE A CA 1
ATOM 2910 C C . PHE A 1 374 ? -6.509 -6.859 11.513 1.00 90.88 374 PHE A C 1
ATOM 2912 O O . PHE A 1 374 ? -5.908 -6.163 10.690 1.00 90.88 374 PHE A O 1
ATOM 2919 N N . ARG A 1 375 ? -6.117 -6.940 12.787 1.00 86.19 375 ARG A N 1
ATOM 2920 C CA . ARG A 1 375 ? -4.859 -6.369 13.283 1.00 86.19 375 ARG A CA 1
ATOM 2921 C C . ARG A 1 375 ? -3.737 -7.366 13.049 1.00 86.19 375 ARG A C 1
ATOM 2923 O O . ARG A 1 375 ? -3.767 -8.484 13.557 1.00 86.19 375 ARG A O 1
ATOM 2930 N N . THR A 1 376 ? -2.746 -6.950 12.285 1.00 81.56 376 THR A N 1
ATOM 2931 C CA . THR A 1 376 ? -1.645 -7.797 11.832 1.00 81.56 376 THR A CA 1
ATOM 2932 C C . THR A 1 376 ? -0.382 -7.475 12.625 1.00 81.56 376 THR A C 1
ATOM 2934 O O . THR A 1 376 ? -0.131 -6.321 12.962 1.00 81.56 376 THR A O 1
ATOM 2937 N N . GLY A 1 377 ? 0.421 -8.478 12.959 1.00 75.38 377 GLY A N 1
ATOM 2938 C CA . GLY A 1 377 ? 1.697 -8.307 13.656 1.00 75.38 377 GLY A CA 1
ATOM 2939 C C . GLY A 1 377 ? 2.808 -9.130 13.014 1.00 75.38 377 GLY A C 1
ATOM 2940 O O . GLY A 1 377 ? 2.555 -9.965 12.152 1.00 75.38 377 GLY A O 1
ATOM 2941 N N . TYR A 1 378 ? 4.044 -8.923 13.460 1.00 66.62 378 TYR A N 1
ATOM 2942 C CA . TYR A 1 378 ? 5.202 -9.744 13.093 1.00 66.62 378 TYR A CA 1
ATOM 2943 C C . TYR A 1 378 ? 5.985 -10.150 14.337 1.00 66.62 378 TYR A C 1
ATOM 2945 O O . TYR A 1 378 ? 5.975 -9.448 15.352 1.00 66.62 378 TYR A O 1
ATOM 2953 N N . LEU A 1 379 ? 6.693 -11.272 14.237 1.00 58.59 379 LEU A N 1
ATOM 2954 C CA . LEU A 1 379 ? 7.619 -11.738 15.263 1.00 58.59 379 LEU A CA 1
ATOM 2955 C C . LEU A 1 379 ? 9.053 -11.412 14.844 1.00 58.59 379 LEU A C 1
ATOM 2957 O O . LEU A 1 379 ? 9.469 -11.728 13.734 1.00 58.59 379 LEU A O 1
ATOM 2961 N N . ILE A 1 380 ? 9.809 -10.769 15.736 1.00 52.44 380 ILE A N 1
ATOM 2962 C CA . ILE A 1 380 ? 11.244 -10.535 15.552 1.00 52.44 380 ILE A CA 1
ATOM 2963 C C . ILE A 1 380 ? 12.002 -11.597 16.342 1.00 52.44 380 ILE A C 1
ATOM 2965 O O . ILE A 1 380 ? 11.806 -11.735 17.552 1.00 52.44 380 ILE A O 1
ATOM 2969 N N . GLN A 1 381 ? 12.939 -12.287 15.697 1.00 48.06 381 GLN A N 1
ATOM 2970 C CA . GLN A 1 381 ? 13.635 -13.394 16.346 1.00 48.06 381 GLN A CA 1
ATOM 2971 C C . GLN A 1 381 ? 14.648 -12.973 17.437 1.00 48.06 381 GLN A C 1
ATOM 2973 O O . GLN A 1 381 ? 15.010 -13.786 18.282 1.00 48.06 381 GLN A O 1
ATOM 2978 N N . SER A 1 382 ? 15.105 -11.715 17.467 1.00 45.38 382 SER A N 1
ATOM 2979 C CA . SER A 1 382 ? 16.050 -11.199 18.481 1.00 45.38 382 SER A CA 1
ATOM 2980 C C . SER A 1 382 ? 15.510 -11.218 19.915 1.00 45.38 382 SER A C 1
ATOM 2982 O O . SER A 1 382 ? 16.291 -11.234 20.865 1.00 45.38 382 SER A O 1
ATOM 2984 N N . TYR A 1 383 ? 14.187 -11.264 20.090 1.00 46.84 383 TYR A N 1
ATOM 2985 C CA . TYR A 1 383 ? 13.553 -11.387 21.405 1.00 46.84 383 TYR A CA 1
ATOM 2986 C C . TYR A 1 383 ? 13.625 -12.811 21.963 1.00 46.84 383 TYR A C 1
ATOM 2988 O O . TYR A 1 383 ? 13.433 -13.013 23.163 1.00 46.84 383 TYR A O 1
ATOM 2996 N N . LEU A 1 384 ? 13.985 -13.791 21.131 1.00 48.84 384 LEU A N 1
ATOM 2997 C CA . LEU A 1 384 ? 14.260 -15.160 21.545 1.00 48.84 384 LEU A CA 1
ATOM 2998 C C . LEU A 1 384 ? 15.689 -15.275 22.106 1.00 48.84 384 LEU A C 1
ATOM 3000 O O . LEU A 1 384 ? 16.497 -16.060 21.616 1.00 48.84 384 LEU A O 1
ATOM 3004 N N . ASN A 1 385 ? 15.996 -14.503 23.158 1.00 45.00 385 ASN A N 1
ATOM 3005 C CA . ASN A 1 385 ? 17.261 -14.543 23.919 1.00 45.00 385 ASN A CA 1
ATOM 3006 C C . ASN A 1 385 ? 17.415 -15.832 24.762 1.00 45.00 385 ASN A C 1
ATOM 3008 O O . ASN A 1 385 ? 17.919 -15.829 25.886 1.00 45.00 385 ASN A O 1
ATOM 3012 N N . ASP A 1 386 ? 16.959 -16.948 24.210 1.00 47.78 386 ASP A N 1
ATOM 3013 C CA . ASP A 1 386 ? 17.109 -18.291 24.725 1.00 47.78 386 ASP A CA 1
ATOM 3014 C C . ASP A 1 386 ? 18.360 -18.908 24.089 1.00 47.78 386 ASP A C 1
ATOM 3016 O O . ASP A 1 386 ? 18.374 -19.251 22.907 1.00 47.78 386 ASP A O 1
ATOM 3020 N N . GLY A 1 387 ? 19.416 -19.077 24.888 1.00 53.03 387 GLY A N 1
ATOM 3021 C CA . GLY A 1 387 ? 20.664 -19.719 24.460 1.00 53.03 387 GLY A CA 1
ATOM 3022 C C . GLY A 1 387 ? 20.530 -21.202 24.083 1.00 53.03 387 GLY A C 1
ATOM 3023 O O . GLY A 1 387 ? 21.537 -21.825 23.755 1.00 53.03 387 GLY A O 1
ATOM 3024 N N . SER A 1 388 ? 19.322 -21.776 24.150 1.00 50.34 388 SER A N 1
ATOM 3025 C CA . SER A 1 388 ? 18.985 -23.096 23.605 1.00 50.34 388 SER A CA 1
ATOM 3026 C C . SER A 1 388 ? 18.324 -23.058 22.222 1.00 50.34 388 SER A C 1
ATOM 3028 O O . SER A 1 388 ? 17.986 -24.121 21.702 1.00 50.34 388 SER A O 1
ATOM 3030 N N . LEU A 1 389 ? 18.135 -21.884 21.603 1.00 50.97 389 LEU A N 1
ATOM 3031 C CA . LEU A 1 389 ? 17.877 -21.837 20.162 1.00 50.97 389 LEU A CA 1
ATOM 3032 C C . LEU A 1 389 ? 19.096 -22.361 19.389 1.00 50.97 389 LEU A C 1
ATOM 3034 O O . LEU A 1 389 ? 20.227 -21.987 19.720 1.00 50.97 389 LEU A O 1
ATOM 3038 N N . PRO A 1 390 ? 18.900 -23.174 18.336 1.00 50.81 390 PRO A N 1
ATOM 3039 C CA . PRO A 1 390 ? 20.009 -23.590 17.500 1.00 50.81 390 PRO A CA 1
ATOM 3040 C C . PRO A 1 390 ? 20.620 -22.380 16.789 1.00 50.81 390 PRO A C 1
ATOM 3042 O O . PRO A 1 390 ? 19.936 -21.563 16.164 1.00 50.81 390 PRO A O 1
ATOM 3045 N N . VAL A 1 391 ? 21.948 -22.289 16.861 1.00 54.97 391 VAL A N 1
ATOM 3046 C CA . VAL A 1 391 ? 22.720 -21.420 15.976 1.00 54.97 391 VAL A CA 1
ATOM 3047 C C . VAL A 1 391 ? 22.536 -21.971 14.568 1.00 54.97 391 VAL A C 1
ATOM 3049 O O . VAL A 1 391 ? 23.053 -23.043 14.258 1.00 54.97 391 VAL A O 1
ATOM 3052 N N . LEU A 1 392 ? 21.774 -21.261 13.731 1.00 49.28 392 LEU A N 1
ATOM 3053 C CA . LEU A 1 392 ? 21.698 -21.617 12.316 1.00 49.28 392 LEU A CA 1
ATOM 3054 C C . LEU A 1 392 ? 23.106 -21.534 11.704 1.00 49.28 392 LEU A C 1
ATOM 3056 O O . LEU A 1 392 ? 23.853 -20.621 12.076 1.00 49.28 392 LEU A O 1
ATOM 3060 N N . PRO A 1 393 ? 23.467 -22.441 10.781 1.00 46.19 393 PRO A N 1
ATOM 3061 C CA . PRO A 1 393 ? 24.742 -22.377 10.079 1.00 46.19 393 PRO A CA 1
ATOM 3062 C C . PRO A 1 393 ? 24.923 -21.045 9.336 1.00 46.19 393 PRO A C 1
ATOM 3064 O O . PRO A 1 393 ? 23.957 -20.332 9.061 1.00 46.19 393 PRO A O 1
ATOM 3067 N N . SER A 1 394 ? 26.161 -20.718 8.969 1.00 46.09 394 SER A N 1
ATOM 3068 C CA . SER A 1 394 ? 26.476 -19.569 8.100 1.00 46.09 394 SER A CA 1
ATOM 3069 C C . SER A 1 394 ? 25.869 -19.709 6.699 1.00 46.09 394 SER A C 1
ATOM 3071 O O . SER A 1 394 ? 25.421 -18.735 6.109 1.00 46.09 394 SER A O 1
ATOM 3073 N N . GLU A 1 395 ? 25.823 -20.948 6.226 1.00 43.69 395 GLU A N 1
ATOM 3074 C CA . GLU A 1 395 ? 25.124 -21.491 5.061 1.00 43.69 395 GLU A CA 1
ATOM 3075 C C . GLU A 1 395 ? 23.643 -21.824 5.357 1.00 43.69 395 GLU A C 1
ATOM 3077 O O . GLU A 1 395 ? 22.961 -22.459 4.566 1.00 43.69 395 GLU A O 1
ATOM 3082 N N . GLY A 1 396 ? 23.150 -21.425 6.535 1.00 44.38 396 GLY A N 1
ATOM 3083 C CA . GLY A 1 396 ? 21.765 -21.502 6.993 1.00 44.38 396 GLY A CA 1
ATOM 3084 C C . GLY A 1 396 ? 21.038 -22.844 6.859 1.00 44.38 396 GLY A C 1
ATOM 3085 O O . GLY A 1 396 ? 21.614 -23.918 7.016 1.00 44.38 396 GLY A O 1
ATOM 3086 N N . VAL A 1 397 ? 19.710 -22.766 6.720 1.00 46.56 397 VAL A N 1
ATOM 3087 C CA . VAL A 1 397 ? 18.777 -23.908 6.737 1.00 46.56 397 VAL A CA 1
ATOM 3088 C C . VAL A 1 397 ? 17.586 -23.648 5.824 1.00 46.56 397 VAL A C 1
ATOM 3090 O O . VAL A 1 397 ? 17.251 -22.494 5.560 1.00 46.56 397 VAL A O 1
ATOM 3093 N N . SER A 1 398 ? 16.900 -24.716 5.411 1.00 49.97 398 SER A N 1
ATOM 3094 C CA . SER A 1 398 ? 15.598 -24.591 4.759 1.00 49.97 398 SER A CA 1
ATOM 3095 C C . SER A 1 398 ? 14.521 -24.083 5.714 1.00 49.97 398 SER A C 1
ATOM 3097 O O . SER A 1 398 ? 14.517 -24.440 6.896 1.00 49.97 398 SER A O 1
ATOM 3099 N N . TYR A 1 399 ? 13.572 -23.299 5.188 1.00 46.34 399 TYR A N 1
ATOM 3100 C CA . TYR A 1 399 ? 12.466 -22.719 5.960 1.00 46.34 399 TYR A CA 1
ATOM 3101 C C . TYR A 1 399 ? 11.783 -23.759 6.860 1.00 46.34 399 TYR A C 1
ATOM 3103 O O . TYR A 1 399 ? 11.688 -23.577 8.072 1.00 46.34 399 TYR A O 1
ATOM 3111 N N . SER A 1 400 ? 11.368 -24.891 6.281 1.00 52.88 400 SER A N 1
ATOM 3112 C CA . SER A 1 400 ? 10.649 -25.950 7.002 1.00 52.88 400 SER A CA 1
ATOM 3113 C C . SER A 1 400 ? 11.463 -26.628 8.108 1.00 52.88 400 SER A C 1
ATOM 3115 O O . SER A 1 400 ? 10.862 -27.087 9.074 1.00 52.88 400 SER A O 1
ATOM 3117 N N . ASN A 1 401 ? 12.796 -26.675 7.999 1.00 53.22 401 ASN A N 1
ATOM 3118 C CA . ASN A 1 401 ? 13.661 -27.233 9.044 1.00 53.22 401 ASN A CA 1
ATOM 3119 C C . ASN A 1 401 ? 13.994 -26.193 10.123 1.00 53.22 401 ASN A C 1
ATOM 3121 O O . ASN A 1 401 ? 14.157 -26.549 11.283 1.00 53.22 401 ASN A O 1
ATOM 3125 N N . GLY A 1 402 ? 14.079 -24.910 9.758 1.00 50.78 402 GLY A N 1
ATOM 3126 C CA . GLY A 1 402 ? 14.246 -23.827 10.723 1.00 50.78 402 GLY A CA 1
ATOM 3127 C C . GLY A 1 402 ? 12.976 -23.548 11.529 1.00 50.78 402 GLY A C 1
ATOM 3128 O O . GLY A 1 402 ? 13.065 -23.273 12.717 1.00 50.78 402 GLY A O 1
ATOM 3129 N N . TYR A 1 403 ? 11.791 -23.617 10.922 1.00 52.50 403 TYR A N 1
ATOM 3130 C CA . TYR A 1 403 ? 10.551 -23.136 11.542 1.00 52.50 403 TYR A CA 1
ATOM 3131 C C . TYR A 1 403 ? 10.262 -23.769 12.912 1.00 52.50 403 TYR A C 1
ATOM 3133 O O . TYR A 1 403 ? 10.093 -23.040 13.888 1.00 52.50 403 TYR A O 1
ATOM 3141 N N . ASP A 1 404 ? 10.250 -25.101 13.006 1.00 54.44 404 ASP A N 1
ATOM 3142 C CA . ASP A 1 404 ? 9.877 -25.811 14.241 1.00 54.44 404 ASP A CA 1
ATOM 3143 C C . ASP A 1 404 ? 10.923 -25.607 15.368 1.00 54.44 404 ASP A C 1
ATOM 3145 O O . ASP A 1 404 ? 10.585 -25.630 16.553 1.00 54.44 404 ASP A O 1
ATOM 3149 N N . ASP A 1 405 ? 12.180 -25.335 14.999 1.00 50.97 405 ASP A N 1
ATOM 3150 C CA . ASP A 1 405 ? 13.290 -25.003 15.906 1.00 50.97 405 ASP A CA 1
ATOM 3151 C C . ASP A 1 405 ? 13.267 -23.533 16.376 1.00 50.97 405 ASP A C 1
ATOM 3153 O O . ASP A 1 405 ? 13.726 -23.206 17.477 1.00 50.97 405 ASP A O 1
ATOM 3157 N N . LEU A 1 406 ? 12.754 -22.628 15.536 1.00 48.84 406 LEU A N 1
ATOM 3158 C CA . LEU A 1 406 ? 12.732 -21.179 15.760 1.00 48.84 406 LEU A CA 1
ATOM 3159 C C . LEU A 1 406 ? 11.429 -20.697 16.409 1.00 48.84 406 LEU A C 1
ATOM 3161 O O . LEU A 1 406 ? 11.445 -19.688 17.115 1.00 48.84 406 LEU A O 1
ATOM 3165 N N . VAL A 1 407 ? 10.323 -21.418 16.215 1.00 51.78 407 VAL A N 1
ATOM 3166 C CA . VAL A 1 407 ? 8.985 -21.104 16.737 1.00 51.78 407 VAL A CA 1
ATOM 3167 C C . VAL A 1 407 ? 8.606 -22.104 17.833 1.00 51.78 407 VAL A C 1
ATOM 3169 O O . VAL A 1 407 ? 7.848 -23.053 17.631 1.00 51.78 407 VAL A O 1
ATOM 3172 N N . LYS A 1 408 ? 9.138 -21.898 19.043 1.00 49.59 408 LYS A N 1
ATOM 3173 C CA . LYS A 1 408 ? 8.799 -22.747 20.197 1.00 49.59 408 LYS A CA 1
ATOM 3174 C C . LYS A 1 408 ? 7.333 -22.544 20.618 1.00 49.59 408 LYS A C 1
ATOM 3176 O O . LYS A 1 408 ? 6.889 -21.398 20.663 1.00 49.59 408 LYS A O 1
ATOM 3181 N N . PRO A 1 409 ? 6.618 -23.589 21.086 1.00 43.78 409 PRO A N 1
ATOM 3182 C CA . PRO A 1 409 ? 5.253 -23.462 21.614 1.00 43.78 409 PRO A CA 1
ATOM 3183 C C . PRO A 1 409 ? 5.073 -22.437 22.748 1.00 43.78 409 PRO A C 1
ATOM 3185 O O . PRO A 1 409 ? 3.974 -21.936 22.944 1.00 43.78 409 PRO A O 1
ATOM 3188 N N . SER A 1 410 ? 6.131 -22.070 23.478 1.00 41.44 410 SER A N 1
ATOM 3189 C CA . SER A 1 410 ? 6.087 -20.992 24.481 1.00 41.44 410 SER A CA 1
ATOM 3190 C C . SER A 1 410 ? 5.933 -19.584 23.884 1.00 41.44 410 SER A C 1
ATOM 3192 O O . SER A 1 410 ? 5.623 -18.646 24.609 1.00 41.44 410 SER A O 1
ATOM 3194 N N . GLN A 1 411 ? 6.114 -19.411 22.571 1.00 46.53 411 GLN A N 1
ATOM 3195 C CA . GLN A 1 411 ? 5.820 -18.161 21.856 1.00 46.53 411 GLN A CA 1
ATOM 3196 C C . GLN A 1 411 ? 4.316 -17.966 21.608 1.00 46.53 411 GLN A C 1
ATOM 3198 O O . GLN A 1 411 ? 3.897 -16.883 21.215 1.00 46.53 411 GLN A O 1
ATOM 3203 N N . LEU A 1 412 ? 3.489 -18.983 21.881 1.00 46.56 412 LEU A N 1
ATOM 3204 C CA . LEU A 1 412 ? 2.027 -18.879 21.832 1.00 46.56 412 LEU A CA 1
ATOM 3205 C C . LEU A 1 412 ? 1.455 -18.035 22.992 1.00 46.56 412 LEU A C 1
ATOM 3207 O O . LEU A 1 412 ? 0.273 -17.712 22.988 1.00 46.56 412 LEU A O 1
ATOM 3211 N N . GLU A 1 413 ? 2.281 -17.637 23.970 1.00 44.84 413 GLU A N 1
ATOM 3212 C CA . GLU A 1 413 ? 1.896 -16.753 25.083 1.00 44.84 413 GLU A CA 1
ATOM 3213 C C . GLU A 1 413 ? 1.972 -15.249 24.748 1.00 44.84 413 GLU A C 1
ATOM 3215 O O . GLU A 1 413 ? 1.901 -14.406 25.646 1.00 44.84 413 GLU A O 1
ATOM 3220 N N . ILE A 1 414 ? 2.108 -14.876 23.471 1.00 49.81 414 ILE A N 1
ATOM 3221 C CA . ILE A 1 414 ? 2.060 -13.470 23.052 1.00 49.81 414 ILE A CA 1
ATOM 3222 C C . ILE A 1 414 ? 0.626 -12.955 23.189 1.00 49.81 414 ILE A C 1
ATOM 3224 O O . ILE A 1 414 ? -0.205 -13.129 22.306 1.00 49.81 414 ILE A O 1
ATOM 3228 N N . LYS A 1 415 ? 0.339 -12.312 24.318 1.00 48.06 415 LYS A N 1
ATOM 3229 C CA . LYS A 1 415 ? -0.938 -11.645 24.588 1.00 48.06 415 LYS A CA 1
ATOM 3230 C C . LYS A 1 415 ? -0.912 -10.225 24.045 1.00 48.06 415 LYS A C 1
ATOM 3232 O O . LYS A 1 415 ? 0.093 -9.529 24.176 1.00 48.06 415 LYS A O 1
ATOM 3237 N N . GLY A 1 416 ? -2.030 -9.770 23.490 1.00 56.28 416 GLY A N 1
ATOM 3238 C CA . GLY A 1 416 ? -2.192 -8.368 23.131 1.00 56.28 416 GLY A CA 1
ATOM 3239 C C . GLY A 1 416 ? -3.173 -8.121 21.998 1.00 56.28 416 GLY A C 1
ATOM 3240 O O . GLY A 1 416 ? -3.892 -9.001 21.538 1.00 56.28 416 GLY A O 1
ATOM 3241 N N . CYS A 1 417 ? -3.185 -6.874 21.544 1.00 67.69 417 CYS A N 1
ATOM 3242 C CA . CYS A 1 417 ? -4.224 -6.318 20.686 1.00 67.69 417 CYS A CA 1
ATOM 3243 C C . CYS A 1 417 ? -3.953 -6.581 19.191 1.00 67.69 417 CYS A C 1
ATOM 3245 O O . CYS A 1 417 ? -4.027 -5.671 18.370 1.00 67.69 417 CYS A O 1
ATOM 3247 N N . VAL A 1 418 ? -3.599 -7.824 18.854 1.00 76.25 418 VAL A N 1
ATOM 3248 C CA . VAL A 1 418 ? -3.281 -8.321 17.504 1.00 76.25 418 VAL A CA 1
ATOM 3249 C C . VAL A 1 418 ? -4.195 -9.506 17.198 1.00 76.25 418 VAL A C 1
ATOM 3251 O O . VAL A 1 418 ? -4.533 -10.279 18.088 1.00 76.25 418 VAL A O 1
ATOM 3254 N N . ASP A 1 419 ? -4.614 -9.661 15.945 1.00 77.31 419 ASP A N 1
ATOM 3255 C CA . ASP A 1 419 ? -5.482 -10.760 15.519 1.00 77.31 419 ASP A CA 1
ATOM 3256 C C . ASP A 1 419 ? -4.701 -11.913 14.879 1.00 77.31 419 ASP A C 1
ATOM 3258 O O . ASP A 1 419 ? -5.015 -13.077 15.139 1.00 77.31 419 ASP A O 1
ATOM 3262 N N . GLY A 1 420 ? -3.652 -11.603 14.114 1.00 76.50 420 GLY A N 1
ATOM 3263 C CA . GLY A 1 420 ? -2.712 -12.591 13.586 1.00 76.50 420 GLY A CA 1
ATOM 3264 C C . GLY A 1 420 ? -1.282 -12.059 13.522 1.00 76.50 420 GLY A C 1
ATOM 3265 O O . GLY A 1 420 ? -1.049 -10.931 13.087 1.00 76.50 420 GLY A O 1
ATOM 3266 N N . TYR A 1 421 ? -0.323 -12.881 13.940 1.00 75.19 421 TYR A N 1
ATOM 3267 C CA . TYR A 1 421 ? 1.095 -12.662 13.672 1.00 75.19 421 TYR A CA 1
ATOM 3268 C C . TYR A 1 421 ? 1.479 -13.368 12.382 1.00 75.19 421 TYR A C 1
ATOM 3270 O O . TYR A 1 421 ? 1.133 -14.529 12.205 1.00 75.19 421 TYR A O 1
ATOM 3278 N N . PHE A 1 422 ? 2.238 -12.707 11.520 1.00 71.56 422 PHE A N 1
ATOM 3279 C CA . PHE A 1 422 ? 2.881 -13.340 10.376 1.00 71.56 422 PHE A CA 1
ATOM 3280 C C . PHE A 1 422 ? 4.347 -13.606 10.702 1.00 71.56 422 PHE A C 1
ATOM 3282 O O . PHE A 1 422 ? 5.039 -12.737 11.249 1.00 71.56 422 PHE A O 1
ATOM 3289 N N . ASN A 1 423 ? 4.832 -14.804 10.376 1.00 62.84 423 ASN A N 1
ATOM 3290 C CA . ASN A 1 423 ? 6.266 -15.057 10.421 1.00 62.84 423 ASN A CA 1
ATOM 3291 C C . ASN A 1 423 ? 6.947 -14.293 9.277 1.00 62.84 423 ASN A C 1
ATOM 3293 O O . ASN A 1 423 ? 6.624 -14.499 8.112 1.00 62.84 423 ASN A O 1
ATOM 3297 N N . THR A 1 424 ? 7.886 -13.407 9.608 1.00 53.34 424 THR A N 1
ATOM 3298 C CA . THR A 1 424 ? 8.645 -12.622 8.620 1.00 53.34 424 THR A CA 1
ATOM 3299 C C . THR A 1 424 ? 10.123 -13.014 8.557 1.00 53.34 424 THR A C 1
ATOM 3301 O O . THR A 1 424 ? 10.879 -12.383 7.825 1.00 53.34 424 THR A O 1
ATOM 3304 N N . GLY A 1 425 ? 10.564 -14.004 9.347 1.00 48.50 425 GLY A N 1
ATOM 3305 C CA . GLY A 1 425 ? 11.949 -14.512 9.361 1.00 48.50 425 GLY A CA 1
ATOM 3306 C C . GLY A 1 425 ? 13.011 -13.561 9.903 1.00 48.50 425 GLY A C 1
ATOM 3307 O O . GLY A 1 425 ? 14.174 -13.937 10.061 1.00 48.50 425 GLY A O 1
ATOM 3308 N N . TRP A 1 426 ? 12.635 -12.317 10.187 1.00 49.00 426 TRP A N 1
ATOM 3309 C CA . TRP A 1 426 ? 13.590 -11.235 10.319 1.00 49.00 426 TRP A CA 1
ATOM 3310 C C . TRP A 1 426 ? 14.421 -11.303 11.610 1.00 49.00 426 TRP A C 1
ATOM 3312 O O . TRP A 1 426 ? 13.908 -11.449 12.729 1.00 49.00 426 TRP A O 1
ATOM 3322 N N . ARG A 1 427 ? 15.738 -11.132 11.442 1.00 49.44 427 ARG A N 1
ATOM 3323 C CA . ARG A 1 427 ? 16.741 -11.110 12.514 1.00 49.44 427 ARG A CA 1
ATOM 3324 C C . ARG A 1 427 ? 17.381 -9.732 12.623 1.00 49.44 427 ARG A C 1
ATOM 3326 O O . ARG A 1 427 ? 18.065 -9.281 11.715 1.00 49.44 427 ARG A O 1
ATOM 3333 N N . GLU A 1 428 ? 17.249 -9.118 13.793 1.00 44.47 428 GLU A N 1
ATOM 3334 C CA . GLU A 1 428 ? 17.681 -7.738 14.077 1.00 44.47 428 GLU A CA 1
ATOM 3335 C C . GLU A 1 428 ? 19.199 -7.475 13.984 1.00 44.47 428 GLU A C 1
ATOM 3337 O O . GLU A 1 428 ? 19.614 -6.323 13.993 1.00 44.47 428 GLU A O 1
ATOM 3342 N N . ASN A 1 429 ? 20.022 -8.525 13.865 1.00 42.28 429 ASN A N 1
ATOM 3343 C CA . ASN A 1 429 ? 21.489 -8.445 13.902 1.00 42.28 429 ASN A CA 1
ATOM 3344 C C . ASN A 1 429 ? 22.201 -8.964 12.634 1.00 42.28 429 ASN A C 1
ATOM 3346 O O . ASN A 1 429 ? 23.425 -9.085 12.647 1.00 42.28 429 ASN A O 1
ATOM 3350 N N . TYR A 1 430 ? 21.483 -9.299 11.554 1.00 41.28 430 TYR A N 1
ATOM 3351 C CA . TYR A 1 430 ? 22.122 -9.674 10.283 1.00 41.28 430 TYR A CA 1
ATOM 3352 C C . TYR A 1 430 ? 22.344 -8.425 9.424 1.00 41.28 430 TYR A C 1
ATOM 3354 O O . TYR A 1 430 ? 21.395 -7.829 8.924 1.00 41.28 430 TYR A O 1
ATOM 3362 N N . ALA A 1 431 ? 23.610 -8.012 9.312 1.00 33.88 431 ALA A N 1
ATOM 3363 C CA . ALA A 1 431 ? 24.015 -6.797 8.602 1.00 33.88 431 ALA A CA 1
ATOM 3364 C C . ALA A 1 431 ? 24.067 -6.960 7.072 1.00 33.88 431 ALA A C 1
ATOM 3366 O O . ALA A 1 431 ? 23.987 -5.961 6.370 1.00 33.88 431 ALA A O 1
ATOM 3367 N N . ASP A 1 432 ? 24.162 -8.197 6.578 1.00 31.55 432 ASP A N 1
ATOM 3368 C CA . ASP A 1 432 ? 24.082 -8.573 5.165 1.00 31.55 432 ASP A CA 1
ATOM 3369 C C . ASP A 1 432 ? 23.512 -10.005 5.049 1.00 31.55 432 ASP A C 1
ATOM 3371 O O . ASP A 1 432 ? 23.684 -10.812 5.967 1.00 31.55 432 ASP A O 1
ATOM 3375 N N . LEU A 1 433 ? 22.906 -10.311 3.891 1.00 28.98 433 LEU A N 1
ATOM 3376 C CA . LEU A 1 433 ? 22.268 -11.580 3.462 1.00 28.98 433 LEU A CA 1
ATOM 3377 C C . LEU A 1 433 ? 20.808 -11.839 3.928 1.00 28.98 433 LEU A C 1
ATOM 3379 O O . LEU A 1 433 ? 20.394 -11.410 5.008 1.00 28.98 433 LEU A O 1
ATOM 3383 N N . PRO A 1 434 ? 19.976 -12.484 3.075 1.00 32.62 434 PRO A N 1
ATOM 3384 C CA . PRO A 1 434 ? 18.520 -12.393 3.170 1.00 32.62 434 PRO A CA 1
ATOM 3385 C C . PRO A 1 434 ? 17.930 -13.347 4.219 1.00 32.62 434 PRO A C 1
ATOM 3387 O O . PRO A 1 434 ? 18.131 -14.557 4.172 1.00 32.62 434 PRO A O 1
ATOM 3390 N N . SER A 1 435 ? 17.128 -12.807 5.142 1.00 33.69 435 SER A N 1
ATOM 3391 C CA . SER A 1 435 ? 16.453 -13.582 6.202 1.00 33.69 435 SER A CA 1
ATOM 3392 C C . SER A 1 435 ? 15.168 -14.303 5.754 1.00 33.69 435 SER A C 1
ATOM 3394 O O . SER A 1 435 ? 14.308 -14.562 6.582 1.00 33.69 435 SER A O 1
ATOM 3396 N N . PHE A 1 436 ? 15.048 -14.612 4.462 1.00 36.72 436 PHE A N 1
ATOM 3397 C CA . PHE A 1 436 ? 14.683 -15.932 3.928 1.00 36.72 436 PHE A CA 1
ATOM 3398 C C . PHE A 1 436 ? 15.254 -16.005 2.504 1.00 36.72 436 PHE A C 1
ATOM 3400 O O . PHE A 1 436 ? 15.395 -14.965 1.848 1.00 36.72 436 PHE A O 1
ATOM 3407 N N . GLY A 1 437 ? 15.550 -17.212 2.009 1.00 31.61 437 GLY A N 1
ATOM 3408 C CA . GLY A 1 437 ? 15.740 -17.418 0.570 1.00 31.61 437 GLY A CA 1
ATOM 3409 C C . GLY A 1 437 ? 14.514 -16.923 -0.212 1.00 31.61 437 GLY A C 1
ATOM 3410 O O . GLY A 1 437 ? 13.420 -16.823 0.335 1.00 31.61 437 GLY A O 1
ATOM 3411 N N . HIS A 1 438 ? 14.745 -16.521 -1.455 1.00 34.28 438 HIS A N 1
ATOM 3412 C CA . HIS A 1 438 ? 14.028 -15.467 -2.178 1.00 34.28 438 HIS A CA 1
ATOM 3413 C C . HIS A 1 438 ? 12.504 -15.271 -1.892 1.00 34.28 438 HIS A C 1
ATOM 3415 O O . HIS A 1 438 ? 11.687 -15.944 -2.507 1.00 34.28 438 HIS A O 1
ATOM 3421 N N . TYR A 1 439 ? 11.992 -14.310 -1.096 1.00 46.31 439 TYR A N 1
ATOM 3422 C CA . TYR A 1 439 ? 12.548 -13.274 -0.193 1.00 46.31 439 TYR A CA 1
ATOM 3423 C C . TYR A 1 439 ? 11.409 -12.678 0.701 1.00 46.31 439 TYR A C 1
ATOM 3425 O O . TYR A 1 439 ? 10.264 -12.646 0.249 1.00 46.31 439 TYR A O 1
ATOM 3433 N N . PRO A 1 440 ? 11.703 -12.045 1.868 1.00 42.16 440 PRO A N 1
ATOM 3434 C CA . PRO A 1 440 ? 10.920 -10.895 2.366 1.00 42.16 440 PRO A CA 1
ATOM 3435 C C . PRO A 1 440 ? 11.770 -9.612 2.450 1.00 42.16 440 PRO A C 1
ATOM 3437 O O . PRO A 1 440 ? 11.690 -8.837 3.402 1.00 42.16 440 PRO A O 1
ATOM 3440 N N . ILE A 1 441 ? 12.610 -9.372 1.445 1.00 50.00 441 ILE A N 1
ATOM 3441 C CA . ILE A 1 441 ? 13.170 -8.041 1.212 1.00 50.00 441 ILE A CA 1
ATOM 3442 C C . ILE A 1 441 ? 12.055 -7.199 0.594 1.00 50.00 441 ILE A C 1
ATOM 3444 O O . ILE A 1 441 ? 11.478 -7.586 -0.417 1.00 50.00 441 ILE A O 1
ATOM 3448 N N . LEU A 1 442 ? 11.749 -6.054 1.202 1.00 53.66 442 LEU A N 1
ATOM 3449 C CA . LEU A 1 442 ? 10.893 -5.054 0.576 1.00 53.66 442 LEU A CA 1
ATOM 3450 C C . LEU A 1 442 ? 11.729 -4.282 -0.442 1.00 53.66 442 LEU A C 1
ATOM 3452 O O . LEU A 1 442 ? 12.740 -3.671 -0.091 1.00 53.66 442 LEU A O 1
ATOM 3456 N N . TYR A 1 443 ? 11.330 -4.351 -1.706 1.00 63.06 443 TYR A N 1
ATOM 3457 C CA . TYR A 1 443 ? 12.051 -3.709 -2.799 1.00 63.06 443 TYR A CA 1
ATOM 3458 C C . TYR A 1 443 ? 11.564 -2.305 -3.032 1.00 63.06 443 TYR A C 1
ATOM 3460 O O . TYR A 1 443 ? 10.365 -2.032 -2.945 1.00 63.06 443 TYR A O 1
ATOM 3468 N N . GLY A 1 444 ? 12.514 -1.463 -3.412 1.00 63.19 444 GLY A N 1
ATOM 3469 C CA . GLY A 1 444 ? 12.270 -0.069 -3.693 1.00 63.19 444 GLY A CA 1
ATOM 3470 C C . GLY A 1 444 ? 11.284 0.190 -4.818 1.00 63.19 444 GLY A C 1
ATOM 3471 O O . GLY A 1 444 ? 10.811 -0.712 -5.506 1.00 63.19 444 GLY A O 1
ATOM 3472 N N . GLU A 1 445 ? 10.979 1.462 -5.013 1.00 64.12 445 GLU A N 1
ATOM 3473 C CA . GLU A 1 445 ? 9.859 1.925 -5.847 1.00 64.12 445 GLU A CA 1
ATOM 3474 C C . GLU A 1 445 ? 10.015 1.519 -7.328 1.00 64.12 445 GLU A C 1
ATOM 3476 O O . GLU A 1 445 ? 9.031 1.304 -8.030 1.00 64.12 445 GLU A O 1
ATOM 3481 N N . ASP A 1 446 ? 11.258 1.340 -7.791 1.00 64.50 446 ASP A N 1
ATOM 3482 C CA . ASP A 1 446 ? 11.621 0.797 -9.111 1.00 64.50 446 ASP A CA 1
ATOM 3483 C C . ASP A 1 446 ? 11.900 -0.716 -9.147 1.00 64.50 446 ASP A C 1
ATOM 3485 O O . ASP A 1 446 ? 12.249 -1.241 -10.202 1.00 64.50 446 ASP A O 1
ATOM 3489 N N . GLY A 1 447 ? 11.785 -1.425 -8.025 1.00 61.47 447 GLY A N 1
ATOM 3490 C CA . GLY A 1 447 ? 12.154 -2.835 -7.926 1.00 61.47 447 GLY A CA 1
ATOM 3491 C C . GLY A 1 447 ? 13.637 -3.091 -8.211 1.00 61.47 447 GLY A C 1
ATOM 3492 O O . GLY A 1 447 ? 13.972 -4.160 -8.719 1.00 61.47 447 GLY A O 1
ATOM 3493 N N . THR A 1 448 ? 14.523 -2.127 -7.918 1.00 62.22 448 THR A N 1
ATOM 3494 C CA . THR A 1 448 ? 15.988 -2.289 -8.039 1.00 62.22 448 THR A CA 1
ATOM 3495 C C . THR A 1 448 ? 16.709 -2.199 -6.694 1.00 62.22 448 THR A C 1
ATOM 3497 O O . THR A 1 448 ? 17.665 -2.945 -6.446 1.00 62.22 448 THR A O 1
ATOM 3500 N N . ASN A 1 449 ? 16.220 -1.331 -5.804 1.00 56.53 449 ASN A N 1
ATOM 3501 C CA . ASN A 1 449 ? 16.726 -1.173 -4.445 1.00 56.53 449 ASN A CA 1
ATOM 3502 C C . ASN A 1 449 ? 16.136 -2.226 -3.494 1.00 56.53 449 ASN A C 1
ATOM 3504 O O . ASN A 1 449 ? 15.085 -2.810 -3.750 1.00 56.53 449 ASN A O 1
ATOM 3508 N N . ALA A 1 450 ? 16.821 -2.453 -2.375 1.00 53.69 450 ALA A N 1
ATOM 3509 C CA . ALA A 1 450 ? 16.377 -3.319 -1.290 1.00 53.69 450 ALA A CA 1
ATOM 3510 C C . ALA A 1 450 ? 16.329 -2.503 0.006 1.00 53.69 450 ALA A C 1
ATOM 3512 O O . ALA A 1 450 ? 17.372 -2.090 0.517 1.00 53.69 450 ALA A O 1
ATOM 3513 N N . GLY A 1 451 ? 15.129 -2.276 0.533 1.00 45.62 451 GLY A N 1
ATOM 3514 C CA . GLY A 1 451 ? 14.926 -1.592 1.801 1.00 45.62 451 GLY A CA 1
ATOM 3515 C C . GLY A 1 451 ? 15.267 -2.506 2.985 1.00 45.62 451 GLY A C 1
ATOM 3516 O O . GLY A 1 451 ? 14.918 -3.692 2.973 1.00 45.62 451 GLY A O 1
ATOM 3517 N N . PRO A 1 452 ? 15.933 -2.001 4.040 1.00 45.22 452 PRO A N 1
ATOM 3518 C CA . PRO A 1 452 ? 16.156 -2.795 5.235 1.00 45.22 452 PRO A CA 1
ATOM 3519 C C . PRO A 1 452 ? 14.814 -3.025 5.941 1.00 45.22 452 PRO A C 1
ATOM 3521 O O . PRO A 1 452 ? 14.178 -2.080 6.414 1.00 45.22 452 PRO A O 1
ATOM 3524 N N . MET A 1 453 ? 14.416 -4.298 6.083 1.00 47.72 453 MET A N 1
ATOM 3525 C CA . MET A 1 453 ? 13.182 -4.696 6.781 1.00 47.72 453 MET A CA 1
ATOM 3526 C C . MET A 1 453 ? 13.020 -4.006 8.142 1.00 47.72 453 MET A C 1
ATOM 3528 O O . MET A 1 453 ? 11.893 -3.776 8.566 1.00 47.72 453 MET A O 1
ATOM 3532 N N . SER A 1 454 ? 14.124 -3.654 8.819 1.00 42.28 454 SER A N 1
ATOM 3533 C CA . SER A 1 454 ? 14.158 -2.968 10.118 1.00 42.28 454 SER A CA 1
ATOM 3534 C C . SER A 1 454 ? 13.173 -1.794 10.240 1.00 42.28 454 SER A C 1
ATOM 3536 O O . SER A 1 454 ? 12.576 -1.634 11.309 1.00 42.28 454 SER A O 1
ATOM 3538 N N . SER A 1 455 ? 12.971 -1.038 9.158 1.00 41.66 455 SER A N 1
ATOM 3539 C CA . SER A 1 455 ? 12.175 0.198 9.115 1.00 41.66 455 SER A CA 1
ATOM 3540 C C . SER A 1 455 ? 10.748 0.027 8.574 1.00 41.66 455 SER A C 1
ATOM 3542 O O . SER A 1 455 ? 9.980 0.982 8.600 1.00 41.66 455 SER A O 1
ATOM 3544 N N . MET A 1 456 ? 10.399 -1.151 8.041 1.00 52.69 456 MET A N 1
ATOM 3545 C CA . MET A 1 456 ? 9.266 -1.329 7.106 1.00 52.69 456 MET A CA 1
ATOM 3546 C C . MET A 1 456 ? 8.344 -2.508 7.476 1.00 52.69 456 MET A C 1
ATOM 3548 O O . MET A 1 456 ? 7.486 -2.939 6.705 1.00 52.69 456 MET A O 1
ATOM 3552 N N . LYS A 1 457 ? 8.533 -3.066 8.675 1.00 60.97 457 LYS A N 1
ATOM 3553 C CA . LYS A 1 457 ? 7.910 -4.323 9.118 1.00 60.97 457 LYS A CA 1
ATOM 3554 C C . LYS A 1 457 ? 6.385 -4.253 9.195 1.00 60.97 457 LYS A C 1
ATOM 3556 O O . LYS A 1 457 ? 5.753 -5.294 9.114 1.00 60.97 457 LYS A O 1
ATOM 3561 N N . THR A 1 458 ? 5.813 -3.061 9.376 1.00 63.03 458 THR A N 1
ATOM 3562 C CA . THR A 1 458 ? 4.369 -2.819 9.527 1.00 63.03 458 THR A CA 1
ATOM 3563 C C . THR A 1 458 ? 3.639 -2.835 8.182 1.00 63.03 458 THR A C 1
ATOM 3565 O O . THR A 1 458 ? 2.657 -3.561 8.058 1.00 63.03 458 THR A O 1
ATOM 3568 N N . SER A 1 459 ? 4.182 -2.175 7.148 1.00 64.00 459 SER A N 1
ATOM 3569 C CA . SER A 1 459 ? 3.721 -2.311 5.755 1.00 64.00 459 SER A CA 1
ATOM 3570 C C . SER A 1 459 ? 3.682 -3.764 5.294 1.00 64.00 459 SER A C 1
ATOM 3572 O O . SER A 1 459 ? 2.726 -4.185 4.644 1.00 64.00 459 SER A O 1
ATOM 3574 N N . PHE A 1 460 ? 4.719 -4.539 5.649 1.00 74.25 460 PHE A N 1
ATOM 3575 C CA . PHE A 1 460 ? 4.845 -5.925 5.205 1.00 74.25 460 PHE A CA 1
ATOM 3576 C C . PHE A 1 460 ? 3.656 -6.788 5.644 1.00 74.25 460 PHE A C 1
ATOM 3578 O O . PHE A 1 460 ? 2.992 -7.431 4.831 1.00 74.25 460 PHE A O 1
ATOM 3585 N N . ILE A 1 461 ? 3.350 -6.782 6.941 1.00 77.44 461 ILE A N 1
ATOM 3586 C CA . ILE A 1 461 ? 2.364 -7.714 7.495 1.00 77.44 461 ILE A CA 1
ATOM 3587 C C . ILE A 1 461 ? 0.909 -7.333 7.243 1.00 77.44 461 ILE A C 1
ATOM 3589 O O . ILE A 1 461 ? 0.058 -8.223 7.242 1.00 77.44 461 ILE A O 1
ATOM 3593 N N . SER A 1 462 ? 0.608 -6.065 6.950 1.00 83.69 462 SER A N 1
ATOM 3594 C CA . SER A 1 462 ? -0.744 -5.679 6.546 1.00 83.69 462 SER A CA 1
ATOM 3595 C C . SER A 1 462 ? -1.027 -6.115 5.105 1.00 83.69 462 SER A C 1
ATOM 3597 O O . SER A 1 462 ? -2.086 -6.683 4.843 1.00 83.69 462 SER A O 1
ATOM 3599 N N . GLY A 1 463 ? -0.051 -5.972 4.197 1.00 86.62 463 GLY A N 1
ATOM 3600 C CA . GLY A 1 463 ? -0.159 -6.468 2.821 1.00 86.62 463 GLY A CA 1
ATOM 3601 C C . GLY A 1 463 ? -0.279 -7.993 2.735 1.00 86.62 463 GLY A C 1
ATOM 3602 O O . GLY A 1 463 ? -1.182 -8.496 2.065 1.00 86.62 463 GLY A O 1
ATOM 3603 N N . VAL A 1 464 ? 0.551 -8.734 3.481 1.00 84.88 464 VAL A N 1
ATOM 3604 C CA . VAL A 1 464 ? 0.430 -10.203 3.603 1.00 84.88 464 VAL A CA 1
ATOM 3605 C C . VAL A 1 464 ? -0.920 -10.603 4.214 1.00 84.88 464 VAL A C 1
ATOM 3607 O O . VAL A 1 464 ? -1.540 -11.561 3.755 1.00 84.88 464 VAL A O 1
ATOM 3610 N N . GLY A 1 465 ? -1.418 -9.852 5.202 1.00 89.06 465 GLY A N 1
ATOM 3611 C CA . GLY A 1 465 ? -2.731 -10.085 5.805 1.00 89.06 465 GLY A CA 1
ATOM 3612 C C . GLY A 1 465 ? -3.891 -9.950 4.817 1.00 89.06 465 GLY A C 1
ATOM 3613 O O . GLY A 1 465 ? -4.747 -10.833 4.771 1.00 89.06 465 GLY A O 1
ATOM 3614 N N . ILE A 1 466 ? -3.905 -8.892 3.996 1.00 93.94 466 ILE A N 1
ATOM 3615 C CA . ILE A 1 466 ? -4.910 -8.719 2.930 1.00 93.94 466 ILE A CA 1
ATOM 3616 C C . ILE A 1 466 ? -4.801 -9.861 1.917 1.00 93.94 466 ILE A C 1
ATOM 3618 O O . ILE A 1 466 ? -5.810 -10.492 1.604 1.00 93.94 466 ILE A O 1
ATOM 3622 N N . ALA A 1 467 ? -3.587 -10.177 1.459 1.00 91.94 467 ALA A N 1
ATOM 3623 C CA . ALA A 1 467 ? -3.363 -11.247 0.493 1.00 91.94 467 ALA A CA 1
ATOM 3624 C C . ALA A 1 467 ? -3.850 -12.612 1.015 1.00 91.94 467 ALA A C 1
ATOM 3626 O O . ALA A 1 467 ? -4.486 -13.355 0.270 1.00 91.94 467 ALA A O 1
ATOM 3627 N N . TYR A 1 468 ? -3.649 -12.927 2.299 1.00 92.12 468 TYR A N 1
ATOM 3628 C CA . TYR A 1 468 ? -4.135 -14.184 2.875 1.00 92.12 468 TYR A CA 1
ATOM 3629 C C . TYR A 1 468 ? -5.668 -14.239 3.003 1.00 92.12 468 TYR A C 1
ATOM 3631 O O . TYR A 1 468 ? -6.275 -15.277 2.726 1.00 92.12 468 TYR A O 1
ATOM 3639 N N . ILE A 1 469 ? -6.321 -13.124 3.362 1.00 94.75 469 ILE A N 1
ATOM 3640 C CA . ILE A 1 469 ? -7.792 -13.033 3.345 1.00 94.75 469 ILE A CA 1
ATOM 3641 C C . ILE A 1 469 ? -8.312 -13.240 1.914 1.00 94.75 469 ILE A C 1
ATOM 3643 O O . ILE A 1 469 ? -9.255 -14.005 1.720 1.00 94.75 469 ILE A O 1
ATOM 3647 N N . GLU A 1 470 ? -7.682 -12.613 0.918 1.00 94.69 470 GLU A N 1
ATOM 3648 C CA . GLU A 1 470 ? -8.058 -12.736 -0.497 1.00 94.69 470 GLU A CA 1
ATOM 3649 C C . GLU A 1 470 ? -7.868 -14.166 -1.024 1.00 94.69 470 GLU A C 1
ATOM 3651 O O . GLU A 1 470 ? -8.747 -14.692 -1.706 1.00 94.69 470 GLU A O 1
ATOM 3656 N N . TYR A 1 471 ? -6.770 -14.841 -0.662 1.00 93.06 471 TYR A N 1
ATOM 3657 C CA . TYR A 1 471 ? -6.561 -16.257 -0.984 1.00 93.06 471 TYR A CA 1
ATOM 3658 C C . TYR A 1 471 ? -7.705 -17.123 -0.442 1.00 93.06 471 TYR A C 1
ATOM 3660 O O . TYR A 1 471 ? -8.249 -17.957 -1.167 1.00 93.06 471 TYR A O 1
ATOM 3668 N N . ILE A 1 472 ? -8.117 -16.913 0.812 1.00 93.19 472 ILE A N 1
ATOM 3669 C CA . ILE A 1 472 ? -9.217 -17.667 1.429 1.00 93.19 472 ILE A CA 1
ATOM 3670 C C . ILE A 1 472 ? -10.561 -17.340 0.768 1.00 93.19 472 ILE A C 1
ATOM 3672 O O . ILE A 1 472 ? -11.342 -18.261 0.527 1.00 93.19 472 ILE A O 1
ATOM 3676 N N . ALA A 1 473 ? -10.828 -16.069 0.454 1.00 92.56 473 ALA A N 1
ATOM 3677 C CA . ALA A 1 473 ? -12.043 -15.643 -0.239 1.00 92.56 473 ALA A CA 1
ATOM 3678 C C . ALA A 1 473 ? -12.162 -16.324 -1.612 1.00 92.56 473 ALA A C 1
ATOM 3680 O O . ALA A 1 473 ? -13.154 -17.003 -1.882 1.00 92.56 473 ALA A O 1
ATOM 3681 N N . ARG A 1 474 ? -11.102 -16.240 -2.429 1.00 89.19 474 ARG A N 1
ATOM 3682 C CA . ARG A 1 474 ? -11.032 -16.833 -3.774 1.00 89.19 474 ARG A CA 1
ATOM 3683 C C . ARG A 1 474 ? -11.087 -18.361 -3.764 1.00 89.19 474 ARG A C 1
ATOM 3685 O O . ARG A 1 474 ? -11.842 -18.945 -4.532 1.00 89.19 474 ARG A O 1
ATOM 3692 N N . THR A 1 475 ? -10.311 -19.030 -2.908 1.00 89.12 475 THR A N 1
ATOM 3693 C CA . THR A 1 475 ? -10.233 -20.509 -2.900 1.00 89.12 475 THR A CA 1
ATOM 3694 C C . THR A 1 475 ? -11.457 -21.196 -2.300 1.00 89.12 475 THR A C 1
ATOM 3696 O O . THR A 1 475 ? -11.660 -22.387 -2.541 1.00 89.12 475 THR A O 1
ATOM 3699 N N . ARG A 1 476 ? -12.273 -20.477 -1.518 1.00 89.69 476 ARG A N 1
ATOM 3700 C CA . ARG A 1 476 ? -13.504 -21.007 -0.909 1.00 89.69 476 ARG A CA 1
ATOM 3701 C C . ARG A 1 476 ? -14.789 -20.477 -1.540 1.00 89.69 476 ARG A C 1
ATOM 3703 O O . ARG A 1 476 ? -15.847 -20.952 -1.142 1.00 89.69 476 ARG A O 1
ATOM 3710 N N . ASP A 1 477 ? -14.690 -19.540 -2.483 1.00 88.25 477 ASP A N 1
ATOM 3711 C CA . ASP A 1 477 ? -15.822 -18.835 -3.099 1.00 88.25 477 ASP A CA 1
ATOM 3712 C C . ASP A 1 477 ? -16.748 -18.193 -2.042 1.00 88.25 477 ASP A C 1
ATOM 3714 O O . ASP A 1 477 ? -17.946 -18.462 -1.953 1.00 88.25 477 ASP A O 1
ATOM 3718 N N . ILE A 1 478 ? -16.147 -17.387 -1.156 1.00 89.62 478 ILE A N 1
ATOM 3719 C CA . ILE A 1 478 ? -16.837 -16.682 -0.062 1.00 89.62 478 ILE A CA 1
ATOM 3720 C C . ILE A 1 478 ? -16.500 -15.191 -0.057 1.00 89.62 478 ILE A C 1
ATOM 3722 O O . ILE A 1 478 ? -15.483 -14.764 -0.603 1.00 89.62 478 ILE A O 1
ATOM 3726 N N . SER A 1 479 ? -17.332 -14.389 0.616 1.00 90.75 479 SER A N 1
ATOM 3727 C CA . SER A 1 479 ? -17.057 -12.960 0.768 1.00 90.75 479 SER A CA 1
ATOM 3728 C C . SER A 1 479 ? -15.760 -12.714 1.550 1.00 90.75 479 SER A C 1
ATOM 3730 O O . SER A 1 479 ? -15.365 -13.498 2.417 1.00 90.75 479 SER A O 1
ATOM 3732 N N . ARG A 1 480 ? -15.111 -11.578 1.289 1.00 92.81 480 ARG A N 1
ATOM 3733 C CA . ARG A 1 480 ? -13.862 -11.167 1.954 1.00 92.81 480 ARG A CA 1
ATOM 3734 C C . ARG A 1 480 ? -14.043 -10.995 3.470 1.00 92.81 480 ARG A C 1
ATOM 3736 O O . ARG A 1 480 ? -13.159 -11.355 4.248 1.00 92.81 480 ARG A O 1
ATOM 3743 N N . SER A 1 481 ? -15.229 -10.560 3.900 1.00 93.00 481 SER A N 1
ATOM 3744 C CA . SER A 1 481 ? -15.622 -10.508 5.314 1.00 93.00 481 SER A CA 1
ATOM 3745 C C . SER A 1 481 ? -15.811 -11.900 5.928 1.00 93.00 481 SER A C 1
ATOM 3747 O O . SER A 1 481 ? -15.363 -12.132 7.051 1.00 93.00 481 SER A O 1
ATOM 3749 N N . ASP A 1 482 ? -16.407 -12.855 5.205 1.00 92.75 482 ASP A N 1
ATOM 3750 C CA . ASP A 1 482 ? -16.529 -14.247 5.670 1.00 92.75 482 ASP A CA 1
ATOM 3751 C C . ASP A 1 482 ? -15.166 -14.953 5.718 1.00 92.75 482 ASP A C 1
ATOM 3753 O O . ASP A 1 482 ? -14.901 -15.731 6.637 1.00 92.75 482 ASP A O 1
ATOM 3757 N N . ALA A 1 483 ? -14.261 -14.642 4.785 1.00 93.25 483 ALA A N 1
ATOM 3758 C CA . ALA A 1 483 ? -12.881 -15.114 4.807 1.00 93.25 483 ALA A CA 1
ATOM 3759 C C . ALA A 1 483 ? -12.147 -14.635 6.069 1.00 93.25 483 ALA A C 1
ATOM 3761 O O . ALA A 1 483 ? -11.601 -15.470 6.799 1.00 93.25 483 ALA A O 1
ATOM 3762 N N . LEU A 1 484 ? -12.217 -13.335 6.391 1.00 93.31 484 LEU A N 1
ATOM 3763 C CA . LEU A 1 484 ? -11.691 -12.782 7.646 1.00 93.31 484 LEU A CA 1
ATOM 3764 C C . LEU A 1 484 ? -12.350 -13.425 8.876 1.00 93.31 484 LEU A C 1
ATOM 3766 O O . LEU A 1 484 ? -11.655 -13.851 9.800 1.00 93.31 484 LEU A O 1
ATOM 3770 N N . LYS A 1 485 ? -13.677 -13.557 8.893 1.00 90.75 485 LYS A N 1
ATOM 3771 C CA . LYS A 1 485 ? -14.386 -14.228 9.987 1.00 90.75 485 LYS A CA 1
ATOM 3772 C C . LYS A 1 485 ? -13.866 -15.655 10.194 1.00 90.75 485 LYS A C 1
ATOM 3774 O O . LYS A 1 485 ? -13.535 -16.021 11.319 1.00 90.75 485 LYS A O 1
ATOM 3779 N N . SER A 1 486 ? -13.664 -16.409 9.111 1.00 89.06 486 SER A N 1
ATOM 3780 C CA . SER A 1 486 ? -13.106 -17.769 9.149 1.00 89.06 486 SER A CA 1
ATOM 3781 C C . SER A 1 486 ? -11.633 -17.844 9.579 1.00 89.06 486 SER A C 1
ATOM 3783 O O . SER A 1 486 ? -11.153 -18.932 9.899 1.00 89.06 486 SER A O 1
ATOM 3785 N N . LEU A 1 487 ? -10.897 -16.724 9.575 1.00 85.69 487 LEU A N 1
ATOM 3786 C CA . LEU A 1 487 ? -9.577 -16.604 10.202 1.00 85.69 487 LEU A CA 1
ATOM 3787 C C . LEU A 1 487 ? -9.700 -16.323 11.701 1.00 85.69 487 LEU A C 1
ATOM 3789 O O . LEU A 1 487 ? -9.039 -16.989 12.496 1.00 85.69 487 LEU A O 1
ATOM 3793 N N . LYS A 1 488 ? -10.569 -15.384 12.098 1.00 82.94 488 LYS A N 1
ATOM 3794 C CA . LYS A 1 488 ? -10.810 -15.050 13.513 1.00 82.94 488 LYS A CA 1
ATOM 3795 C C . LYS A 1 488 ? -11.370 -16.248 14.293 1.00 82.94 488 LYS A C 1
ATOM 3797 O O . LYS A 1 488 ? -10.960 -16.467 15.427 1.00 82.94 488 LYS A O 1
ATOM 3802 N N . GLU A 1 489 ? -12.203 -17.076 13.663 1.00 82.25 489 GLU A N 1
ATOM 3803 C CA . GLU A 1 489 ? -12.731 -18.335 14.219 1.00 82.25 489 GLU A CA 1
ATOM 3804 C C . GLU A 1 489 ? -11.674 -19.444 14.416 1.00 82.25 489 GLU A C 1
ATOM 3806 O O . GLU A 1 489 ? -11.964 -20.432 15.087 1.00 82.25 489 GLU A O 1
ATOM 3811 N N . ARG A 1 490 ? -10.447 -19.309 13.878 1.00 74.50 490 ARG A N 1
ATOM 3812 C CA . ARG A 1 490 ? -9.344 -20.255 14.163 1.00 74.50 490 ARG A CA 1
ATOM 3813 C C . ARG A 1 490 ? -8.648 -19.980 15.497 1.00 74.50 490 ARG A C 1
ATOM 3815 O O . ARG A 1 490 ? -7.918 -20.847 15.971 1.00 74.50 490 ARG A O 1
ATOM 3822 N N . LYS A 1 491 ? -8.831 -18.794 16.093 1.00 66.75 491 LYS A N 1
ATOM 3823 C CA . LYS A 1 491 ? -8.253 -18.469 17.404 1.00 66.75 491 LYS A CA 1
ATOM 3824 C C . LYS A 1 491 ? -8.797 -19.432 18.465 1.00 66.75 491 LYS A C 1
ATOM 3826 O O . LYS A 1 491 ? -9.992 -19.706 18.496 1.00 66.75 491 LYS A O 1
ATOM 3831 N N . VAL A 1 492 ? -7.918 -19.919 19.343 1.00 61.03 492 VAL A N 1
ATOM 3832 C CA . VAL A 1 492 ? -8.306 -20.815 20.448 1.00 61.03 492 VAL A CA 1
ATOM 3833 C C . VAL A 1 492 ? -9.124 -20.058 21.498 1.00 61.03 492 VAL A C 1
ATOM 3835 O O . VAL A 1 492 ? -10.160 -20.548 21.928 1.00 61.03 492 VAL A O 1
ATOM 3838 N N . ASP A 1 493 ? -8.681 -18.845 21.835 1.00 61.25 493 ASP A N 1
ATOM 3839 C CA . ASP A 1 493 ? -9.337 -17.894 22.733 1.00 61.25 493 ASP A CA 1
ATOM 3840 C C . ASP A 1 493 ? -9.216 -16.473 22.148 1.00 61.25 493 ASP A C 1
ATOM 3842 O O . ASP A 1 493 ? -8.314 -16.193 21.354 1.00 61.25 493 ASP A O 1
ATOM 3846 N N . ALA A 1 494 ? -10.100 -15.552 22.549 1.00 58.84 494 ALA A N 1
ATOM 3847 C CA . ALA A 1 494 ? -10.157 -14.190 21.997 1.00 58.84 494 ALA A CA 1
ATOM 3848 C C . ALA A 1 494 ? -8.840 -13.395 22.149 1.00 58.84 494 ALA A C 1
ATOM 3850 O O . ALA A 1 494 ? -8.470 -12.641 21.245 1.00 58.84 494 ALA A O 1
ATOM 3851 N N . ASP A 1 495 ? -8.129 -13.619 23.260 1.00 56.09 495 ASP A N 1
ATOM 3852 C CA . ASP A 1 495 ? -6.888 -12.930 23.639 1.00 56.09 495 ASP A CA 1
ATOM 3853 C C . ASP A 1 495 ? -5.611 -13.626 23.121 1.00 56.09 495 ASP A C 1
ATOM 3855 O O . ASP A 1 495 ? -4.499 -13.179 23.417 1.00 56.09 495 ASP A O 1
ATOM 3859 N N . THR A 1 496 ? -5.741 -14.735 22.380 1.00 59.69 496 THR A N 1
ATOM 3860 C CA . THR A 1 496 ? -4.608 -15.480 21.809 1.00 59.69 496 THR A CA 1
ATOM 3861 C C . THR A 1 496 ? -4.531 -15.262 20.291 1.00 59.69 496 THR A C 1
ATOM 3863 O O . THR A 1 496 ? -5.364 -15.787 19.547 1.00 59.69 496 THR A O 1
ATOM 3866 N N . PRO A 1 497 ? -3.544 -14.494 19.799 1.00 66.25 497 PRO A N 1
ATOM 3867 C CA . PRO A 1 497 ? -3.348 -14.257 18.377 1.00 66.25 497 PRO A CA 1
ATOM 3868 C C . PRO A 1 497 ? -2.812 -15.513 17.688 1.00 66.25 497 PRO A C 1
ATOM 3870 O O . PRO A 1 497 ? -2.017 -16.267 18.249 1.00 66.25 497 PRO A O 1
ATOM 3873 N N . TRP A 1 498 ? -3.228 -15.730 16.442 1.00 72.94 498 TRP A N 1
ATOM 3874 C CA . TRP A 1 498 ? -2.787 -16.888 15.667 1.00 72.94 498 TRP A CA 1
ATOM 3875 C C . TRP A 1 498 ? -1.480 -16.591 14.921 1.00 72.94 498 TRP A C 1
ATOM 3877 O O . TRP A 1 498 ? -1.357 -15.533 14.302 1.00 72.94 498 TRP A O 1
ATOM 3887 N N . LEU A 1 499 ? -0.524 -17.525 14.926 1.00 71.88 499 LEU A N 1
ATOM 3888 C CA . LEU A 1 499 ? 0.652 -17.448 14.055 1.00 71.88 499 LEU A CA 1
ATOM 3889 C C . LEU A 1 499 ? 0.305 -17.991 12.665 1.00 71.88 499 LEU A C 1
ATOM 3891 O O . LEU A 1 499 ? 0.057 -19.183 12.484 1.00 71.88 499 LEU A O 1
ATOM 3895 N N . MET A 1 500 ? 0.253 -17.089 11.695 1.00 75.81 500 MET A N 1
ATOM 3896 C CA . MET A 1 500 ? -0.040 -17.351 10.294 1.00 75.81 500 MET A CA 1
ATOM 3897 C C . MET A 1 500 ? 1.251 -17.422 9.484 1.00 75.81 500 MET A C 1
ATOM 3899 O O . MET A 1 500 ? 2.187 -16.644 9.683 1.00 75.81 500 MET A O 1
ATOM 3903 N N . ASP A 1 501 ? 1.269 -18.353 8.539 1.00 72.62 501 ASP A N 1
ATOM 3904 C CA . ASP A 1 501 ? 2.409 -18.606 7.668 1.00 72.62 501 ASP A CA 1
ATOM 3905 C C . ASP A 1 501 ? 1.940 -18.946 6.241 1.00 72.62 501 ASP A C 1
ATOM 3907 O O . ASP A 1 501 ? 2.087 -20.079 5.775 1.00 72.62 501 ASP A O 1
ATOM 3911 N N . PRO A 1 502 ? 1.307 -17.985 5.540 1.00 75.69 502 PRO A N 1
ATOM 3912 C CA . PRO A 1 502 ? 0.809 -18.224 4.192 1.00 75.69 502 PRO A CA 1
ATOM 3913 C C . PRO A 1 502 ? 1.950 -18.431 3.186 1.00 75.69 502 PRO A C 1
ATOM 3915 O O . PRO A 1 502 ? 1.739 -19.060 2.155 1.00 75.69 502 PRO A O 1
ATOM 3918 N N . MET A 1 503 ? 3.167 -17.959 3.487 1.00 73.12 503 MET A N 1
ATOM 3919 C CA . MET A 1 503 ? 4.336 -18.141 2.623 1.00 73.12 503 MET A CA 1
ATOM 3920 C C . MET A 1 503 ? 4.803 -19.604 2.617 1.00 73.12 503 MET A C 1
ATOM 3922 O O . MET A 1 503 ? 4.943 -20.176 1.539 1.00 73.12 503 MET A O 1
ATOM 3926 N N . ARG A 1 504 ? 4.932 -20.263 3.783 1.00 70.25 504 ARG A N 1
ATOM 3927 C CA . ARG A 1 504 ? 5.280 -21.702 3.871 1.00 70.25 504 ARG A CA 1
ATOM 3928 C C . ARG A 1 504 ? 4.323 -22.610 3.100 1.00 70.25 504 ARG A C 1
ATOM 3930 O O . ARG A 1 504 ? 4.718 -23.683 2.650 1.00 70.25 504 ARG A O 1
ATOM 3937 N N . HIS A 1 505 ? 3.059 -22.211 2.998 1.00 76.12 505 HIS A N 1
ATOM 3938 C CA . HIS A 1 505 ? 1.988 -23.025 2.428 1.00 76.12 505 HIS A CA 1
ATOM 3939 C C . HIS A 1 505 ? 1.529 -22.563 1.035 1.00 76.12 505 HIS A C 1
ATOM 3941 O O . HIS A 1 505 ? 0.573 -23.128 0.508 1.00 76.12 505 HIS A O 1
ATOM 3947 N N . ALA A 1 506 ? 2.201 -21.566 0.441 1.00 76.94 506 ALA A N 1
ATOM 3948 C CA . ALA A 1 506 ? 1.802 -20.921 -0.814 1.00 76.94 506 ALA A CA 1
ATOM 3949 C C . ALA A 1 506 ? 0.328 -20.439 -0.817 1.00 76.94 506 ALA A C 1
ATOM 3951 O O . ALA A 1 506 ? -0.332 -20.382 -1.855 1.00 76.94 506 ALA A O 1
ATOM 3952 N N . GLU A 1 507 ? -0.196 -20.067 0.356 1.00 86.12 507 GLU A N 1
ATOM 3953 C CA . GLU A 1 507 ? -1.568 -19.589 0.567 1.00 86.12 507 GLU A CA 1
ATOM 3954 C C . GLU A 1 507 ? -1.700 -18.088 0.230 1.00 86.12 507 GLU A C 1
ATOM 3956 O O . GLU A 1 507 ? -2.216 -17.298 1.021 1.00 86.12 507 GLU A O 1
ATOM 3961 N N . LEU A 1 508 ? -1.203 -17.674 -0.942 1.00 86.38 508 LEU A N 1
ATOM 3962 C CA . LEU A 1 508 ? -1.283 -16.297 -1.444 1.00 86.38 508 LEU A CA 1
ATOM 3963 C C . LEU A 1 508 ? -1.846 -16.258 -2.879 1.00 86.38 508 LEU A C 1
ATOM 3965 O O . LEU A 1 508 ? -1.586 -17.183 -3.650 1.00 86.38 508 LEU A O 1
ATOM 3969 N N . PRO A 1 509 ? -2.571 -15.192 -3.282 1.00 88.25 509 PRO A N 1
ATOM 3970 C CA . PRO A 1 509 ? -3.164 -15.073 -4.616 1.00 88.25 509 PRO A CA 1
ATOM 3971 C C . PRO A 1 509 ? -2.130 -15.205 -5.739 1.00 88.25 509 PRO A C 1
ATOM 3973 O O . PRO A 1 509 ? -2.351 -15.949 -6.690 1.00 88.25 509 PRO A O 1
ATOM 3976 N N . VAL A 1 510 ? -0.961 -14.572 -5.581 1.00 85.81 510 VAL A N 1
ATOM 3977 C CA . VAL A 1 510 ? 0.146 -14.679 -6.545 1.00 85.81 510 VAL A CA 1
ATOM 3978 C C . VAL A 1 510 ? 0.596 -16.123 -6.798 1.00 85.81 510 VAL A C 1
ATOM 3980 O O . VAL A 1 510 ? 0.899 -16.451 -7.936 1.00 85.81 510 VAL A O 1
ATOM 3983 N N . CYS A 1 511 ? 0.557 -17.016 -5.802 1.00 83.94 511 CYS A N 1
ATOM 3984 C CA . CYS A 1 511 ? 0.944 -18.420 -5.984 1.00 83.94 511 CYS A CA 1
ATOM 3985 C C . CYS A 1 511 ? -0.122 -19.258 -6.707 1.00 83.94 511 CYS A C 1
ATOM 3987 O O . CYS A 1 511 ? 0.181 -20.339 -7.208 1.00 83.94 511 CYS A O 1
ATOM 3989 N N . VAL A 1 512 ? -1.368 -18.775 -6.755 1.00 84.25 512 VAL A N 1
ATOM 3990 C CA . VAL A 1 512 ? -2.455 -19.377 -7.540 1.00 84.25 512 VAL A CA 1
ATOM 3991 C C . VAL A 1 512 ? -2.380 -18.907 -8.993 1.00 84.25 512 VAL A C 1
ATOM 3993 O O . VAL A 1 512 ? -2.521 -19.716 -9.907 1.00 84.25 512 VAL A O 1
ATOM 3996 N N . ASP A 1 513 ? -2.135 -17.611 -9.201 1.00 82.81 513 ASP A N 1
ATOM 3997 C CA . ASP A 1 513 ? -2.143 -16.978 -10.525 1.00 82.81 513 ASP A CA 1
ATOM 3998 C C . ASP A 1 513 ? -0.816 -17.183 -11.288 1.00 82.81 513 ASP A C 1
ATOM 4000 O O . ASP A 1 513 ? -0.804 -17.350 -12.510 1.00 82.81 513 ASP A O 1
ATOM 4004 N N . PHE A 1 514 ? 0.304 -17.217 -10.558 1.00 83.69 514 PHE A N 1
ATOM 4005 C CA . PHE A 1 514 ? 1.671 -17.368 -11.062 1.00 83.69 514 PHE A CA 1
ATOM 4006 C C . PHE A 1 514 ? 2.468 -18.340 -10.167 1.00 83.69 514 PHE A C 1
ATOM 4008 O O . PHE A 1 514 ? 3.317 -17.901 -9.390 1.00 83.69 514 PHE A O 1
ATOM 4015 N N . PRO A 1 515 ? 2.238 -19.667 -10.256 1.00 80.38 515 PRO A N 1
ATOM 4016 C CA . PRO A 1 515 ? 2.928 -20.652 -9.414 1.00 80.38 515 PRO A CA 1
ATOM 4017 C C . PRO A 1 515 ? 4.460 -20.544 -9.460 1.00 80.38 515 PRO A C 1
ATOM 4019 O O . PRO A 1 515 ? 5.108 -20.651 -8.423 1.00 80.38 515 PRO A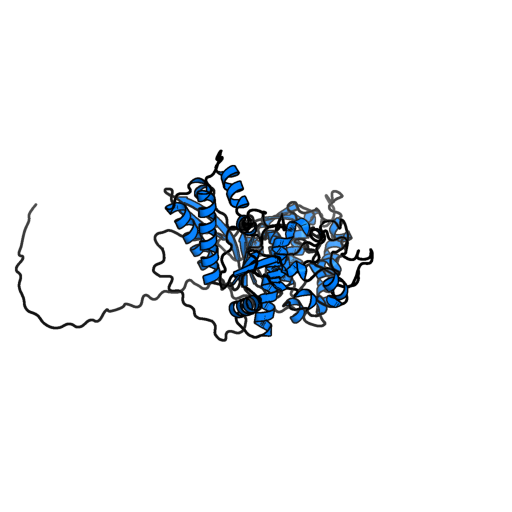 O 1
ATOM 4022 N N . ASP A 1 516 ? 5.026 -20.234 -10.630 1.00 77.31 516 ASP A N 1
ATOM 4023 C CA . ASP A 1 516 ? 6.456 -19.981 -10.857 1.00 77.31 516 ASP A CA 1
ATOM 4024 C C . ASP A 1 516 ? 7.022 -18.825 -10.001 1.00 77.31 516 ASP A C 1
ATOM 4026 O O . ASP A 1 516 ? 8.204 -18.823 -9.663 1.00 77.31 516 ASP A O 1
ATOM 4030 N N . ALA A 1 517 ? 6.196 -17.847 -9.607 1.00 75.94 517 ALA A N 1
ATOM 4031 C CA . ALA A 1 517 ? 6.583 -16.771 -8.685 1.00 75.94 517 ALA A CA 1
ATOM 4032 C C . ALA A 1 517 ? 6.777 -17.266 -7.239 1.00 75.94 517 ALA A C 1
ATOM 4034 O O . ALA A 1 517 ? 7.422 -16.589 -6.435 1.00 75.94 517 ALA A O 1
ATOM 4035 N N . CYS A 1 518 ? 6.213 -18.436 -6.926 1.00 74.44 518 CYS A N 1
ATOM 4036 C CA . CYS A 1 518 ? 6.323 -19.124 -5.645 1.00 74.44 518 CYS A CA 1
ATOM 4037 C C . CYS A 1 518 ? 7.126 -20.436 -5.733 1.00 74.44 518 CYS A C 1
ATOM 4039 O O . CYS A 1 518 ? 7.207 -21.180 -4.753 1.00 74.44 518 CYS A O 1
ATOM 4041 N N . GLU A 1 519 ? 7.735 -20.740 -6.886 1.00 67.69 519 GLU A N 1
ATOM 4042 C CA . GLU A 1 519 ? 8.567 -21.931 -7.040 1.00 67.69 519 GLU A CA 1
ATOM 4043 C C . GLU A 1 519 ? 9.781 -21.842 -6.102 1.00 67.69 519 GLU A C 1
ATOM 4045 O O . GLU A 1 519 ? 10.432 -20.803 -5.986 1.00 67.69 519 GLU A O 1
ATOM 4050 N N . ASN A 1 520 ? 10.106 -22.957 -5.446 1.00 56.62 520 ASN A N 1
ATOM 4051 C CA . ASN A 1 520 ? 11.191 -23.091 -4.470 1.00 56.62 520 ASN A CA 1
ATOM 4052 C C . ASN A 1 520 ? 10.999 -22.362 -3.123 1.00 56.62 520 ASN A C 1
ATOM 4054 O O . ASN A 1 520 ? 11.895 -22.430 -2.282 1.00 56.62 520 ASN A O 1
ATOM 4058 N N . TRP A 1 521 ? 9.833 -21.757 -2.848 1.00 61.91 521 TRP A N 1
ATOM 4059 C CA . TRP A 1 521 ? 9.530 -21.138 -1.540 1.00 61.91 521 TRP A CA 1
ATOM 4060 C C . TRP A 1 521 ? 9.703 -22.089 -0.343 1.00 61.91 521 TRP A C 1
ATOM 4062 O O . TRP A 1 521 ? 10.118 -21.666 0.737 1.00 61.91 521 TRP A O 1
ATOM 4072 N N . ASP A 1 522 ? 9.431 -23.378 -0.532 1.00 47.81 522 ASP A N 1
ATOM 4073 C CA . ASP A 1 522 ? 9.608 -24.438 0.464 1.00 47.81 522 ASP A CA 1
ATOM 4074 C C . ASP A 1 522 ? 11.024 -25.051 0.469 1.00 47.81 522 ASP A C 1
ATOM 4076 O O . ASP A 1 522 ? 11.495 -25.525 1.511 1.00 47.81 522 ASP A O 1
ATOM 4080 N N . SER A 1 523 ? 11.702 -25.034 -0.684 1.00 41.91 523 SER A N 1
ATOM 4081 C CA . SER A 1 523 ? 12.996 -25.680 -0.928 1.00 41.91 523 SER A CA 1
ATOM 4082 C C . SER A 1 523 ? 14.212 -24.766 -0.724 1.00 41.91 523 SER A C 1
ATOM 4084 O O . SER A 1 523 ? 15.343 -25.254 -0.785 1.00 41.91 523 SER A O 1
ATOM 4086 N N . PHE A 1 524 ? 14.012 -23.478 -0.417 1.00 44.50 524 PHE A N 1
ATOM 4087 C CA . PHE A 1 524 ? 15.080 -22.522 -0.105 1.00 44.50 524 PHE A CA 1
ATOM 4088 C C . PHE A 1 524 ? 15.919 -22.919 1.116 1.00 44.50 524 PHE A C 1
ATOM 4090 O O . PHE A 1 524 ? 15.637 -22.490 2.235 1.00 44.50 524 PHE A O 1
ATOM 4097 N N . SER A 1 525 ? 16.995 -23.677 0.899 1.00 33.19 525 SER A N 1
ATOM 4098 C CA . SER A 1 525 ? 18.187 -23.621 1.749 1.00 33.19 525 SER A CA 1
ATOM 4099 C C . SER A 1 525 ? 19.002 -22.362 1.438 1.00 33.19 525 SER A C 1
ATOM 4101 O O . SER A 1 525 ? 18.986 -21.876 0.306 1.00 33.19 525 SER A O 1
ATOM 4103 N N . LEU A 1 526 ? 19.706 -21.857 2.452 1.00 32.78 526 LEU A N 1
ATOM 4104 C CA . LEU A 1 526 ? 20.716 -20.800 2.323 1.00 32.78 526 LEU A CA 1
ATOM 4105 C C . LEU A 1 526 ? 22.014 -21.312 1.653 1.00 32.78 526 LEU A C 1
ATOM 4107 O O . LEU A 1 526 ? 22.108 -22.536 1.389 1.00 32.78 526 LEU A O 1
#

Sequence (526 aa):
MKRLFLGLAITLLLHGCDNSSDDGDVVVIPPPDDNPTKPALDYSNTGDKYLPGVRAVVAQIHDFLDTLPDCNDNPAGMENADLCDTGEYSIQEVLFPDAQKVGEVRWWSSQKMVNDVTISRQANSGAELSNPKVLLIDSGVASAALRYPQRMLAMYDWVFETEDNTLRVGYQHTTATVQTSKARYQIRAEILGKTDAFVPSTELTRELDRTRFAKLPTDYNGDTHGSLTLNLLADYIPAAEFVTLDSFGKIVFPDQVLCSLSDTVVDSYVDYTISVLTDIIERHHIDYVNLSAGLIKQDFKDKLLGVCRLQSYESKDVLRLQQAYTRILVGIANQTVLVQAGPNGAAYRMTTSEDGQDPASEYYADCMDIDNRFRTGYLIQSYLNDGSLPVLPSEGVSYSNGYDDLVKPSQLEIKGCVDGYFNTGWRENYADLPSFGHYPILYGEDGTNAGPMSSMKTSFISGVGIAYIEYIARTRDISRSDALKSLKERKVDADTPWLMDPMRHAELPVCVDFPDACENWDSFSL

Secondary structure (DSSP, 8-state):
-----------------------------PPP--S--PPP---TT-GGGHHHHHHHHHHHHHHHHHTS--GGG--TTSTTGGGS-EEEEEHHHHH-TT---TT--EE--GGG-STT--------TT------EEEE--S-THHHHTT-TTTEEEEEEEEEEEETTEEEEEEEE---EEEEEHHHHHIIIIIITS-SS---HHHHHHH--HHHHTTSPPPSS---HHHHHHHHHHHHSTT-EEEEEE-SSS----HHHHHH--HHHHHHHHHHHHHHHHHHHHHHT-SEEEE-SPPPHHHHHHHHHHHS--S---HHHHHHHHHHHHHHHHHHHHHSEEEEEPPSS--TT-S--TT---THHHH-S--S--TTEEEEEEE-GGG---TTS----TT---HHHHHHHHS-GGGGG--SS-SEEEE----TT-SSS-SSSS--PEE-TTSSSEE-GGGTHHHHHHHHHHHHHHHHHHHHT--HHHHHHHHHTT-SSTT--EEE-TTTTT-SHHHHH-GGGGTTTTT---

Radius of gyration: 26.88 Å; chains: 1; bounding box: 99×81×67 Å